Protein AF-0000000078594749 (afdb_homodimer)

pLDDT: mean 93.14, std 8.25, range [56.22, 98.94]

Foldseek 3Di:
DEEEEEEQAAQQDPWSVLLQLLPVVPYAYEYFYEHHHRWLVAQDWDDPDDKDKDWDDDPPHPHTYIHINIALLHRLVCCCVPNRPDDHQEYEYDQDAADCFAPSCRRGSQNNSQQSQLVVQHHYERHYEHPVDVPADSNLRSVVVVVVVVCCVVPNGGRRKYKYKYAYRDDPVQQPEEEEAAGFHFDWPKDWDWDADPVRDIDIDIDTDRDGDCDPRGPVVRSVRRYIYMYIDHDDPDDPVCVVVVVVVPD/DEEEEEEQAAQQDPWSVLLQLLPVVPYAYEYFYEHHHRWLVAQDWDDPDDKDKDWDDDPPHPHTYIHINIALLHRLVCCVVPNSPDDHQEYEYDQDAADCFAPSLRRGSQNNSQQSCLVVFHHYERHYEHPVDVPADSNLRSVVVVVVVVVCVVPNRGTSKYKYKYAYRDDPVQQPEEEEAAGFHFDWPKDWDWDADPVGDIDIDIDTDRDGDCDPRHPVVRSVRRYIYMYIDHDDPDDPVCVVVVVVVPD

Sequence (502 aa):
MKLLLTNDDGINAKGIHTLARRLECDNEIIIAAPSEQRSASSHSITVRSGIEVKEQKIEGLNSRAYSIDGTPADCVRIAVDKLVGGKVDMVISGINEGYNIGIDVVYSGTVSAAIEAAICKIPSMAVSMDTRNQDYDYSIAADYANKVLNIAGQKYLKDDVVLNLNIPNVKREEIKGMKVCRTGFKMYDDFFIEKKDENNNKGFYQEGKLTGYDIEGTDLYYVKRGFVTLTPLHYDLTNYEILNKVKNIFEMKLLLTNDDGINAKGIHTLARRLECDNEIIIAAPSEQRSASSHSITVRSGIEVKEQKIEGLNSRAYSIDGTPADCVRIAVDKLVGGKVDMVISGINEGYNIGIDVVYSGTVSAAIEAAICKIPSMAVSMDTRNQDYDYSIAADYANKVLNIAGQKYLKDDVVLNLNIPNVKREEIKGMKVCRTGFKMYDDFFIEKKDENNNKGFYQEGKLTGYDIEGTDLYYVKRGFVTLTPLHYDLTNYEILNKVKNIFE

Organism: NCBI:txid1408889

Secondary structure (DSSP, 8-state):
-EEEEE-SS-TT-HHHHHHHHHHTTTSEEEEEEESS--TT-TT----SS-B-EEEEPPTT--SEEEEESS-HHHHHHHIIIIIS-S--SEEEEEEEES---TTHHHH-HHHHHHHHHHHTT--EEEEEE--SSS---HHHHHHHHHHHHHHHHHHT--TT-EEEEEE-SS-GGG--EEEE-BPP-EEEEEEEEEEE-TT--EEEEEEEEEEE---TTBHHHHHTTTEEEEEEE----B-HHHHHHHHHHH-/-EEEEE-SS-TT-HHHHHHHHHHTTTSEEEEEEESS--TT-TT----SS-B-EEEEPPTT--SEEEEESS-HHHHHHHIIIIIS-S--SEEEEEEEES---TTHHHH-HHHHHHHHHHHTT--EEEEEE--SSS---HHHHHHHHHHHHHHHHHHT--TT-EEEEEE-SS-GGG--EEEE-BPP--EEEEEEEEEE-TT--EEEEEEEEEE----TTBHHHHHTTTEEEEEEE----B-HHHHHHHHHHH-

Nearest PDB structures (foldseek):
  1ilv-assembly2_B  TM=9.362E-01  e=1.118E-29  Thermotoga maritima
  5kst-assembly1_D  TM=8.859E-01  e=4.751E-27  Xylella fastidiosa 9a5c
  4zg5-assembly1_G  TM=8.769E-01  e=3.962E-27  Brucella abortus S19
  5ksr-assembly1_A  TM=8.730E-01  e=8.676E-26  Xylella fastidiosa 9a5c
  2e6g-assembly2_G  TM=8.222E-01  e=2.723E-23  Thermus thermophilus HB8

Solvent-accessible surface area (backbone atoms only — not comparable to full-atom values): 24907 Å² total; per-residue (Å²): 92,40,34,37,35,27,23,18,63,17,59,82,30,67,34,38,50,49,34,46,57,61,49,45,77,76,30,48,47,38,38,31,12,8,62,49,71,38,70,35,31,6,39,17,48,70,82,88,55,63,31,38,74,40,82,46,87,50,90,93,49,88,50,54,31,30,30,21,62,52,31,27,30,35,23,46,54,48,31,64,70,70,62,66,70,74,84,59,64,30,33,40,12,21,42,34,89,29,65,62,48,22,52,41,43,62,28,22,10,28,44,24,22,11,46,46,32,17,75,69,49,21,18,18,28,18,36,17,28,37,48,87,53,90,84,53,63,62,63,60,50,30,50,51,50,50,52,51,50,56,50,30,71,74,74,60,74,43,48,52,40,25,37,40,34,35,32,47,68,60,56,77,88,60,48,75,46,63,44,62,33,38,62,25,69,46,45,60,58,62,42,69,43,81,43,63,47,99,84,65,46,66,18,38,32,80,42,65,47,90,37,60,73,79,44,83,64,16,33,55,36,39,34,75,67,31,18,28,26,39,26,44,37,53,86,77,43,52,26,72,89,49,39,64,61,48,30,65,71,72,85,90,40,33,37,36,28,22,19,62,17,58,82,29,67,32,39,49,49,34,47,57,63,49,45,77,75,29,48,48,36,38,29,12,9,63,47,69,37,70,36,32,6,39,17,46,70,82,89,56,61,30,38,73,40,82,46,87,51,89,93,49,87,50,54,30,31,32,22,61,51,33,26,29,36,25,46,54,48,30,64,70,71,62,66,71,74,82,62,64,31,33,39,12,20,42,34,89,30,65,61,49,23,52,42,46,63,27,24,8,28,45,24,22,11,47,46,33,16,74,69,51,22,21,18,28,19,36,19,28,38,47,89,53,88,85,52,63,61,66,58,50,30,48,51,51,50,51,51,49,55,52,31,72,74,72,55,74,44,74,38,40,26,37,40,35,36,31,46,67,63,57,78,88,59,48,74,48,65,42,64,33,40,61,25,71,46,45,61,56,62,42,70,43,81,44,64,46,98,84,65,47,67,18,38,33,79,42,65,46,90,37,60,76,78,43,83,64,16,33,54,35,39,35,76,67,29,18,29,27,38,26,44,37,54,84,75,43,51,25,73,89,50,39,65,61,49,30,65,71,72,86

Radius of gyration: 22.32 Å; Cα contacts (8 Å, |Δi|>4): 1312; chains: 2; bounding box: 47×65×56 Å

Structure (mmCIF, N/CA/C/O backbone):
data_AF-0000000078594749-model_v1
#
loop_
_entity.id
_entity.type
_entity.pdbx_description
1 polymer "5'-nucleotidase SurE"
#
loop_
_atom_site.group_PDB
_atom_site.id
_atom_site.type_symbol
_atom_site.label_atom_id
_atom_site.label_alt_id
_atom_site.label_comp_id
_atom_site.label_asym_id
_atom_site.label_entity_id
_atom_site.label_seq_id
_atom_site.pdbx_PDB_ins_code
_atom_site.Cartn_x
_atom_site.Cartn_y
_atom_site.Cartn_z
_atom_site.occupancy
_atom_site.B_iso_or_equiv
_atom_site.auth_seq_id
_atom_site.auth_comp_id
_atom_site.auth_asym_id
_atom_site.auth_atom_id
_atom_site.pdbx_PDB_model_num
ATOM 1 N N . MET A 1 1 ? 10.664 -22.156 -17.219 1 94.5 1 MET A N 1
ATOM 2 C CA . MET A 1 1 ? 10.945 -20.859 -16.641 1 94.5 1 MET A CA 1
ATOM 3 C C . MET A 1 1 ? 11.391 -21 -15.18 1 94.5 1 MET A C 1
ATOM 5 O O . MET A 1 1 ? 11.133 -22.016 -14.547 1 94.5 1 MET A O 1
ATOM 9 N N . LYS A 1 2 ? 12.148 -20.031 -14.742 1 96.5 2 LYS A N 1
ATOM 10 C CA . LYS A 1 2 ? 12.453 -19.938 -13.32 1 96.5 2 LYS A CA 1
ATOM 11 C C . LYS A 1 2 ? 11.492 -18.984 -12.617 1 96.5 2 LYS A C 1
ATOM 13 O O . LYS A 1 2 ? 11.469 -17.781 -12.906 1 96.5 2 LYS A O 1
ATOM 18 N N . LEU A 1 3 ? 10.727 -19.562 -11.672 1 98 3 LEU A N 1
ATOM 19 C CA . LEU A 1 3 ? 9.664 -18.812 -11.016 1 98 3 LEU A CA 1
ATOM 20 C C . LEU A 1 3 ? 9.93 -18.688 -9.516 1 98 3 LEU A C 1
ATOM 22 O O . LEU A 1 3 ? 10.422 -19.641 -8.891 1 98 3 LEU A O 1
ATOM 26 N N . LEU A 1 4 ? 9.633 -17.531 -9.008 1 98.75 4 LEU A N 1
ATOM 27 C CA . LEU A 1 4 ? 9.594 -17.312 -7.566 1 98.75 4 LEU A CA 1
ATOM 28 C C . LEU A 1 4 ? 8.156 -17.25 -7.07 1 98.75 4 LEU A C 1
ATOM 30 O O . LEU A 1 4 ? 7.371 -16.422 -7.527 1 98.75 4 LEU A O 1
ATOM 34 N N . LEU A 1 5 ? 7.812 -18.156 -6.203 1 98.88 5 LEU A N 1
ATOM 35 C CA . LEU A 1 5 ? 6.484 -18.156 -5.598 1 98.88 5 LEU A CA 1
ATOM 36 C C . LEU A 1 5 ? 6.527 -17.562 -4.191 1 98.88 5 LEU A C 1
ATOM 38 O O . LEU A 1 5 ? 7.461 -17.828 -3.432 1 98.88 5 LEU A O 1
ATOM 42 N N . THR A 1 6 ? 5.559 -16.766 -3.883 1 98.88 6 THR A N 1
ATOM 43 C CA . THR A 1 6 ? 5.402 -16.172 -2.559 1 98.88 6 THR A CA 1
ATOM 44 C C . THR A 1 6 ? 3.926 -16.047 -2.193 1 98.88 6 THR A C 1
ATOM 46 O O . THR A 1 6 ? 3.066 -16.656 -2.838 1 98.88 6 THR A O 1
ATOM 49 N N . ASN A 1 7 ? 3.598 -15.539 -1.01 1 98.62 7 ASN A N 1
ATOM 50 C CA . ASN A 1 7 ? 2.238 -15.289 -0.54 1 98.62 7 ASN A CA 1
ATOM 51 C C . ASN A 1 7 ? 2.229 -14.445 0.729 1 98.62 7 ASN A C 1
ATOM 53 O O . ASN A 1 7 ? 3.27 -13.938 1.153 1 98.62 7 ASN A O 1
ATOM 57 N N . ASP A 1 8 ? 0.952 -14.18 1.183 1 98.38 8 ASP A N 1
ATOM 58 C CA . ASP A 1 8 ? 0.894 -13.547 2.496 1 98.38 8 ASP A CA 1
ATOM 59 C C . ASP A 1 8 ? 0.252 -14.469 3.527 1 98.38 8 ASP A C 1
ATOM 61 O O . ASP A 1 8 ? 0.199 -14.141 4.715 1 98.38 8 ASP A O 1
ATOM 65 N N . ASP A 1 9 ? -0.136 -15.688 3.117 1 97.69 9 ASP A N 1
ATOM 66 C CA . ASP A 1 9 ? -0.795 -16.625 4.02 1 97.69 9 ASP A CA 1
ATOM 67 C C . ASP A 1 9 ? 0.227 -17.438 4.809 1 97.69 9 ASP A C 1
ATOM 69 O O . ASP A 1 9 ? -0.119 -18.094 5.793 1 97.69 9 ASP A O 1
ATOM 73 N N . GLY A 1 10 ? 1.427 -17.406 4.355 1 98.12 10 GLY A N 1
ATOM 74 C CA . GLY A 1 10 ? 2.48 -18.125 5.051 1 98.12 10 GLY A CA 1
ATOM 75 C C . GLY A 1 10 ? 3.004 -19.312 4.273 1 98.12 10 GLY A C 1
ATOM 76 O O . GLY A 1 10 ? 2.326 -19.828 3.375 1 98.12 10 GLY A O 1
ATOM 77 N N . ILE A 1 11 ? 4.168 -19.828 4.633 1 98.25 11 ILE A N 1
ATOM 78 C CA . ILE A 1 11 ? 4.922 -20.844 3.902 1 98.25 11 ILE A CA 1
ATOM 79 C C . ILE A 1 11 ? 4.164 -22.172 3.928 1 98.25 11 ILE A C 1
ATOM 81 O O . ILE A 1 11 ? 4.316 -22.984 3.021 1 98.25 11 ILE A O 1
ATOM 85 N N . ASN A 1 12 ? 3.305 -22.359 4.891 1 97.44 12 ASN A N 1
ATOM 86 C CA . ASN A 1 12 ? 2.627 -23.656 5.043 1 97.44 12 ASN A CA 1
ATOM 87 C C . ASN A 1 12 ? 1.203 -23.594 4.492 1 97.44 12 ASN A C 1
ATOM 89 O O . ASN A 1 12 ? 0.428 -24.547 4.68 1 97.44 12 ASN A O 1
ATOM 93 N N . ALA A 1 13 ? 0.889 -22.562 3.879 1 97.56 13 ALA A N 1
ATOM 94 C CA . ALA A 1 13 ? -0.478 -22.391 3.393 1 97.56 13 ALA A CA 1
ATOM 95 C C . ALA A 1 13 ? -0.777 -23.375 2.258 1 97.56 13 ALA A C 1
ATOM 97 O O . ALA A 1 13 ? 0.083 -23.625 1.412 1 97.56 13 ALA A O 1
ATOM 98 N N . LYS A 1 14 ? -2.012 -23.859 2.191 1 96.81 14 LYS A N 1
ATOM 99 C CA . LYS A 1 14 ? -2.449 -24.797 1.168 1 96.81 14 LYS A CA 1
ATOM 100 C C . LYS A 1 14 ? -2.393 -24.172 -0.221 1 96.81 14 LYS A C 1
ATOM 102 O O . LYS A 1 14 ? -2.061 -24.844 -1.2 1 96.81 14 LYS A O 1
ATOM 107 N N . GLY A 1 15 ? -2.689 -22.938 -0.312 1 98 15 GLY A N 1
ATOM 108 C CA . GLY A 1 15 ? -2.734 -22.25 -1.591 1 98 15 GLY A CA 1
ATOM 109 C C . GLY A 1 15 ? -1.402 -22.25 -2.316 1 98 15 GLY A C 1
ATOM 110 O O . GLY A 1 15 ? -1.327 -22.641 -3.484 1 98 15 GLY A O 1
ATOM 111 N N . ILE A 1 16 ? -0.353 -21.875 -1.592 1 98.62 16 ILE A N 1
ATOM 112 C CA . ILE A 1 16 ? 0.952 -21.766 -2.236 1 98.62 16 ILE A CA 1
ATOM 113 C C . ILE A 1 16 ? 1.481 -23.172 -2.553 1 98.62 16 ILE A C 1
ATOM 115 O O . ILE A 1 16 ? 2.158 -23.375 -3.564 1 98.62 16 ILE A O 1
ATOM 119 N N . HIS A 1 17 ? 1.144 -24.141 -1.789 1 98.44 17 HIS A N 1
ATOM 120 C CA . HIS A 1 17 ? 1.542 -25.516 -2.076 1 98.44 17 HIS A CA 1
ATOM 121 C C . HIS A 1 17 ? 0.875 -26.031 -3.348 1 98.44 17 HIS A C 1
ATOM 123 O O . HIS A 1 17 ? 1.527 -26.656 -4.184 1 98.44 17 HIS A O 1
ATOM 129 N N . THR A 1 18 ? -0.414 -25.781 -3.426 1 98.25 18 THR A N 1
ATOM 130 C CA . THR A 1 18 ? -1.152 -26.203 -4.609 1 98.25 18 THR A CA 1
ATOM 131 C C . THR A 1 18 ? -0.589 -25.547 -5.863 1 98.25 18 THR A C 1
ATOM 133 O O . THR A 1 18 ? -0.412 -26.203 -6.891 1 98.25 18 THR A O 1
ATOM 136 N N . LEU A 1 19 ? -0.316 -24.281 -5.766 1 98.69 19 LEU A N 1
ATOM 137 C CA . LEU A 1 19 ? 0.265 -23.531 -6.875 1 98.69 19 LEU A CA 1
ATOM 138 C C . LEU A 1 19 ? 1.616 -24.109 -7.273 1 98.69 19 LEU A C 1
ATOM 140 O O . LEU A 1 19 ? 1.874 -24.344 -8.461 1 98.69 19 LEU A O 1
ATOM 144 N N . ALA A 1 20 ? 2.467 -24.344 -6.32 1 98.69 20 ALA A N 1
ATOM 145 C CA . ALA A 1 20 ? 3.801 -24.891 -6.555 1 98.69 20 ALA A CA 1
ATOM 146 C C . ALA A 1 20 ? 3.727 -26.25 -7.23 1 98.69 20 ALA A C 1
ATOM 148 O O . ALA A 1 20 ? 4.449 -26.516 -8.195 1 98.69 20 ALA A O 1
ATOM 149 N N . ARG A 1 21 ? 2.877 -27.109 -6.75 1 98.06 21 ARG A N 1
ATOM 150 C CA . ARG A 1 21 ? 2.73 -28.453 -7.309 1 98.06 21 ARG A CA 1
ATOM 151 C C . ARG A 1 21 ? 2.326 -28.391 -8.781 1 98.06 21 ARG A C 1
ATOM 153 O O . ARG A 1 21 ? 2.834 -29.156 -9.602 1 98.06 21 ARG A O 1
ATOM 160 N N . ARG A 1 22 ? 1.438 -27.531 -9.047 1 98.12 22 ARG A N 1
ATOM 161 C CA . ARG A 1 22 ? 0.958 -27.406 -10.414 1 98.12 22 ARG A CA 1
ATOM 162 C C . ARG A 1 22 ? 2.053 -26.875 -11.328 1 98.12 22 ARG A C 1
ATOM 164 O O . ARG A 1 22 ? 2.211 -27.344 -12.461 1 98.12 22 ARG A O 1
ATOM 171 N N . LEU A 1 23 ? 2.797 -25.875 -10.867 1 98.19 23 LEU A N 1
ATOM 172 C CA . LEU A 1 23 ? 3.701 -25.125 -11.742 1 98.19 23 LEU A CA 1
ATOM 173 C C . LEU A 1 23 ? 5.055 -25.828 -11.836 1 98.19 23 LEU A C 1
ATOM 175 O O . LEU A 1 23 ? 5.809 -25.609 -12.789 1 98.19 23 LEU A O 1
ATOM 179 N N . GLU A 1 24 ? 5.402 -26.609 -10.859 1 97.44 24 GLU A N 1
ATOM 180 C CA . GLU A 1 24 ? 6.723 -27.234 -10.859 1 97.44 24 GLU A CA 1
ATOM 181 C C . GLU A 1 24 ? 6.816 -28.328 -11.914 1 97.44 24 GLU A C 1
ATOM 183 O O . GLU A 1 24 ? 7.906 -28.812 -12.227 1 97.44 24 GLU A O 1
ATOM 188 N N . CYS A 1 25 ? 5.711 -28.703 -12.531 1 95.12 25 CYS A N 1
ATOM 189 C CA . CYS A 1 25 ? 5.691 -29.703 -13.594 1 95.12 25 CYS A CA 1
ATOM 190 C C . CYS A 1 25 ? 6.477 -29.219 -14.805 1 95.12 25 CYS A C 1
ATOM 192 O O . CYS A 1 25 ? 7.113 -30.031 -15.492 1 95.12 25 CYS A O 1
ATOM 194 N N . ASP A 1 26 ? 6.48 -27.922 -15.039 1 95.94 26 ASP A N 1
ATOM 195 C CA . ASP A 1 26 ? 7.051 -27.422 -16.281 1 95.94 26 ASP A CA 1
ATOM 196 C C . ASP A 1 26 ? 8.047 -26.281 -16.016 1 95.94 26 ASP A C 1
ATOM 198 O O . ASP A 1 26 ? 8.539 -25.656 -16.938 1 95.94 26 ASP A O 1
ATOM 202 N N . ASN A 1 27 ? 8.266 -26.016 -14.734 1 97.12 27 ASN A N 1
ATOM 203 C CA . ASN A 1 27 ? 9.094 -24.859 -14.383 1 97.12 27 ASN A CA 1
ATOM 204 C C . ASN A 1 27 ? 10.016 -25.156 -13.203 1 97.12 27 ASN A C 1
ATOM 206 O O . ASN A 1 27 ? 9.766 -26.094 -12.445 1 97.12 27 ASN A O 1
ATOM 210 N N . GLU A 1 28 ? 11.07 -24.391 -13.102 1 96.81 28 GLU A N 1
ATOM 211 C CA . GLU A 1 28 ? 11.859 -24.359 -11.867 1 96.81 28 GLU A CA 1
ATOM 212 C C . GLU A 1 28 ? 11.234 -23.406 -10.852 1 96.81 28 GLU A C 1
ATOM 214 O O . GLU A 1 28 ? 11.031 -22.219 -11.133 1 96.81 28 GLU A O 1
ATOM 219 N N . ILE A 1 29 ? 10.992 -23.969 -9.68 1 97.69 29 ILE A N 1
ATOM 220 C CA . ILE A 1 29 ? 10.266 -23.188 -8.695 1 97.69 29 ILE A CA 1
ATOM 221 C C . ILE A 1 29 ? 11.141 -22.969 -7.465 1 97.69 29 ILE A C 1
ATOM 223 O O . ILE A 1 29 ? 11.781 -23.906 -6.973 1 97.69 29 ILE A O 1
ATOM 227 N N . ILE A 1 30 ? 11.195 -21.75 -7.023 1 98.31 30 ILE A N 1
ATOM 228 C CA . ILE A 1 30 ? 11.68 -21.391 -5.691 1 98.31 30 ILE A CA 1
ATOM 229 C C . ILE A 1 30 ? 10.555 -20.734 -4.891 1 98.31 30 ILE A C 1
ATOM 231 O O . ILE A 1 30 ? 9.852 -19.859 -5.398 1 98.31 30 ILE A O 1
ATOM 235 N N . ILE A 1 31 ? 10.367 -21.234 -3.68 1 98.75 31 ILE A N 1
ATOM 236 C CA . ILE A 1 31 ? 9.328 -20.688 -2.812 1 98.75 31 ILE A CA 1
ATOM 237 C C . ILE A 1 31 ? 9.969 -19.859 -1.698 1 98.75 31 ILE A C 1
ATOM 239 O O . ILE A 1 31 ? 10.914 -20.312 -1.05 1 98.75 31 ILE A O 1
ATOM 243 N N . ALA A 1 32 ? 9.586 -18.641 -1.513 1 98.75 32 ALA A N 1
ATOM 244 C CA . ALA A 1 32 ? 9.953 -17.766 -0.402 1 98.75 32 ALA A CA 1
ATOM 245 C C . ALA A 1 32 ? 8.727 -17.062 0.169 1 98.75 32 ALA A C 1
ATOM 247 O O . ALA A 1 32 ? 8.148 -16.188 -0.476 1 98.75 32 ALA A O 1
ATOM 248 N N . ALA A 1 33 ? 8.32 -17.438 1.346 1 98.75 33 ALA A N 1
ATOM 249 C CA . ALA A 1 33 ? 7.09 -16.906 1.923 1 98.75 33 ALA A CA 1
ATOM 250 C C . ALA A 1 33 ? 7.246 -16.656 3.42 1 98.75 33 ALA A C 1
ATOM 252 O O . ALA A 1 33 ? 8.164 -17.188 4.051 1 98.75 33 ALA A O 1
ATOM 253 N N . PRO A 1 34 ? 6.367 -15.812 3.939 1 98.62 34 PRO A N 1
ATOM 254 C CA . PRO A 1 34 ? 6.441 -15.547 5.379 1 98.62 34 PRO A CA 1
ATOM 255 C C . PRO A 1 34 ? 6.309 -16.812 6.219 1 98.62 34 PRO A C 1
ATOM 257 O O . PRO A 1 34 ? 5.586 -17.734 5.836 1 98.62 34 PRO A O 1
ATOM 260 N N . SER A 1 35 ? 6.906 -16.75 7.367 1 97.62 35 SER A N 1
ATOM 261 C CA . SER A 1 35 ? 6.848 -17.891 8.281 1 97.62 35 SER A CA 1
ATOM 262 C C . SER A 1 35 ? 5.461 -18.031 8.898 1 97.62 35 SER A C 1
ATOM 264 O O . SER A 1 35 ? 5.082 -19.125 9.344 1 97.62 35 SER A O 1
ATOM 266 N N . GLU A 1 36 ? 4.758 -16.938 8.883 1 95.44 36 GLU A N 1
ATOM 267 C CA . GLU A 1 36 ? 3.42 -16.938 9.461 1 95.44 36 GLU A CA 1
ATOM 268 C C . GLU A 1 36 ? 2.447 -16.141 8.594 1 95.44 36 GLU A C 1
ATOM 270 O O . GLU A 1 36 ? 2.855 -15.484 7.633 1 95.44 36 GLU A O 1
ATOM 275 N N . GLN A 1 37 ? 1.176 -16.219 8.945 1 93.75 37 GLN A N 1
ATOM 276 C CA . GLN A 1 37 ? 0.13 -15.469 8.25 1 93.75 37 GLN A CA 1
ATOM 277 C C . GLN A 1 37 ? 0.357 -13.969 8.367 1 93.75 37 GLN A C 1
ATOM 279 O O . GLN A 1 37 ? 0.64 -13.461 9.453 1 93.75 37 GLN A O 1
ATOM 284 N N . ARG A 1 38 ? 0.334 -13.273 7.258 1 93.81 38 ARG A N 1
ATOM 285 C CA . ARG A 1 38 ? 0.56 -11.828 7.195 1 93.81 38 ARG A CA 1
ATOM 286 C C . ARG A 1 38 ? -0.535 -11.141 6.387 1 93.81 38 ARG A C 1
ATOM 288 O O . ARG A 1 38 ? -0.261 -10.203 5.637 1 93.81 38 ARG A O 1
ATOM 295 N N . SER A 1 39 ? -1.689 -11.656 6.496 1 89.81 39 SER A N 1
ATOM 296 C CA . SER A 1 39 ? -2.795 -11.031 5.777 1 89.81 39 SER A CA 1
ATOM 297 C C . SER A 1 39 ? -2.928 -9.555 6.141 1 89.81 39 SER A C 1
ATOM 299 O O . SER A 1 39 ? -2.609 -9.156 7.266 1 89.81 39 SER A O 1
ATOM 301 N N . ALA A 1 40 ? -3.367 -8.688 5.168 1 89.56 40 ALA A N 1
ATOM 302 C CA . ALA A 1 40 ? -3.643 -7.262 5.344 1 89.56 40 ALA A CA 1
ATOM 303 C C . ALA A 1 40 ? -2.367 -6.492 5.672 1 89.56 40 ALA A C 1
ATOM 305 O O . ALA A 1 40 ? -2.414 -5.445 6.324 1 89.56 40 ALA A O 1
ATOM 306 N N . SER A 1 41 ? -1.203 -7.039 5.188 1 93.62 41 SER A N 1
ATOM 307 C CA . SER A 1 41 ? 0.086 -6.406 5.453 1 93.62 41 SER A CA 1
ATOM 308 C C . SER A 1 41 ? 0.411 -5.348 4.402 1 93.62 41 SER A C 1
ATOM 310 O O . SER A 1 41 ? 1.334 -4.551 4.582 1 93.62 41 SER A O 1
ATOM 312 N N . SER A 1 42 ? -0.333 -5.383 3.367 1 96.88 42 SER A N 1
ATOM 313 C CA . SER A 1 42 ? -0.076 -4.465 2.26 1 96.88 42 SER A CA 1
ATOM 314 C C . SER A 1 42 ? 1.395 -4.484 1.857 1 96.88 42 SER A C 1
ATOM 316 O O . SER A 1 42 ? 1.967 -5.551 1.625 1 96.88 42 SER A O 1
ATOM 318 N N . HIS A 1 43 ? 1.98 -3.291 1.599 1 97.44 43 HIS A N 1
ATOM 319 C CA . HIS A 1 43 ? 3.359 -3.184 1.133 1 97.44 43 HIS A CA 1
ATOM 320 C C . HIS A 1 43 ? 4.309 -2.885 2.287 1 97.44 43 HIS A C 1
ATOM 322 O O . HIS A 1 43 ? 5.352 -2.254 2.094 1 97.44 43 HIS A O 1
ATOM 328 N N . SER A 1 44 ? 3.953 -3.281 3.471 1 96.06 44 SER A N 1
ATOM 329 C CA . SER A 1 44 ? 4.828 -3.057 4.621 1 96.06 44 SER A CA 1
ATOM 330 C C . SER A 1 44 ? 6.137 -3.822 4.477 1 96.06 44 SER A C 1
ATOM 332 O O . SER A 1 44 ? 6.172 -4.898 3.873 1 96.06 44 SER A O 1
ATOM 334 N N . ILE A 1 45 ? 7.227 -3.246 5.008 1 94.12 45 ILE A N 1
ATOM 335 C CA . ILE A 1 45 ? 8.539 -3.887 4.949 1 94.12 45 ILE A CA 1
ATOM 336 C C . ILE A 1 45 ? 9.227 -3.779 6.309 1 94.12 45 ILE A C 1
ATOM 338 O O . ILE A 1 45 ? 8.875 -2.924 7.125 1 94.12 45 ILE A O 1
ATOM 342 N N . THR A 1 46 ? 10.18 -4.66 6.473 1 90.5 46 THR A N 1
ATOM 343 C CA . THR A 1 46 ? 10.977 -4.66 7.691 1 90.5 46 THR A CA 1
ATOM 344 C C . THR A 1 46 ? 12.227 -3.801 7.52 1 90.5 46 THR A C 1
ATOM 346 O O . THR A 1 46 ? 13.008 -4.012 6.586 1 90.5 46 THR A O 1
ATOM 349 N N . VAL A 1 47 ? 12.438 -2.842 8.375 1 84.38 47 VAL A N 1
ATOM 350 C CA . VAL A 1 47 ? 13.57 -1.935 8.195 1 84.38 47 VAL A CA 1
ATOM 351 C C . VAL A 1 47 ? 14.422 -1.91 9.461 1 84.38 47 VAL A C 1
ATOM 353 O O . VAL A 1 47 ? 15.617 -1.617 9.406 1 84.38 47 VAL A O 1
ATOM 356 N N . ARG A 1 48 ? 13.891 -2.271 10.648 1 81.62 48 ARG A N 1
ATOM 357 C CA . ARG A 1 48 ? 14.602 -2.008 11.898 1 81.62 48 ARG A CA 1
ATOM 358 C C . ARG A 1 48 ? 15.172 -3.293 12.492 1 81.62 48 ARG A C 1
ATOM 360 O O . ARG A 1 48 ? 15.953 -3.254 13.438 1 81.62 48 ARG A O 1
ATOM 367 N N . SER A 1 49 ? 14.82 -4.363 11.984 1 85.88 49 SER A N 1
ATOM 368 C CA . SER A 1 49 ? 15.273 -5.633 12.547 1 85.88 49 SER A CA 1
ATOM 369 C C . SER A 1 49 ? 15.773 -6.574 11.453 1 85.88 49 SER A C 1
ATOM 371 O O . SER A 1 49 ? 15.477 -6.375 10.273 1 85.88 49 SER A O 1
ATOM 373 N N . GLY A 1 50 ? 16.594 -7.508 11.938 1 91.44 50 GLY A N 1
ATOM 374 C CA . GLY A 1 50 ? 17.016 -8.547 11.016 1 91.44 50 GLY A CA 1
ATOM 375 C C . GLY A 1 50 ? 15.914 -9.523 10.664 1 91.44 50 GLY A C 1
ATOM 376 O O . GLY A 1 50 ? 15.086 -9.852 11.516 1 91.44 50 GLY A O 1
ATOM 377 N N . ILE A 1 51 ? 16.016 -9.977 9.406 1 95.56 51 ILE A N 1
ATOM 378 C CA . ILE A 1 51 ? 15.023 -10.938 8.938 1 95.56 51 ILE A CA 1
ATOM 379 C C . ILE A 1 51 ? 15.641 -12.328 8.859 1 95.56 51 ILE A C 1
ATOM 381 O O . ILE A 1 51 ? 16.625 -12.539 8.148 1 95.56 51 ILE A O 1
ATOM 385 N N . GLU A 1 52 ? 15.078 -13.195 9.586 1 96 52 GLU A N 1
ATOM 386 C CA . GLU A 1 52 ? 15.57 -14.57 9.578 1 96 52 GLU A CA 1
ATOM 387 C C . GLU A 1 52 ? 15.008 -15.344 8.391 1 96 52 GLU A C 1
ATOM 389 O O . GLU A 1 52 ? 13.828 -15.227 8.062 1 96 52 GLU A O 1
ATOM 394 N N . VAL A 1 53 ? 15.852 -16.094 7.738 1 96.75 53 VAL A N 1
ATOM 395 C CA . VAL A 1 53 ? 15.492 -16.984 6.629 1 96.75 53 VAL A CA 1
ATOM 396 C C . VAL A 1 53 ? 15.852 -18.422 6.973 1 96.75 53 VAL A C 1
ATOM 398 O O . VAL A 1 53 ? 16.969 -18.688 7.422 1 96.75 53 VAL A O 1
ATOM 401 N N . LYS A 1 54 ? 14.898 -19.297 6.746 1 96.81 54 LYS A N 1
ATOM 402 C CA . LYS A 1 54 ? 15.141 -20.719 7 1 96.81 54 LYS A CA 1
ATOM 403 C C . LYS A 1 54 ? 14.734 -21.562 5.797 1 96.81 54 LYS A C 1
ATOM 405 O O . LYS A 1 54 ? 13.625 -21.438 5.277 1 96.81 54 LYS A O 1
ATOM 410 N N . GLU A 1 55 ? 15.625 -22.422 5.418 1 96.44 55 GLU A N 1
ATOM 411 C CA . GLU A 1 55 ? 15.258 -23.391 4.398 1 96.44 55 GLU A CA 1
ATOM 412 C C . GLU A 1 55 ? 14.344 -24.484 4.973 1 96.44 55 GLU A C 1
ATOM 414 O O . GLU A 1 55 ? 14.562 -24.953 6.094 1 96.44 55 GLU A O 1
ATOM 419 N N . GLN A 1 56 ? 13.328 -24.75 4.152 1 95.31 56 GLN A N 1
ATOM 420 C CA . GLN A 1 56 ? 12.352 -25.734 4.594 1 95.31 56 GLN A CA 1
ATOM 421 C C . GLN A 1 56 ? 12.125 -26.797 3.52 1 95.31 56 GLN A C 1
ATOM 423 O O . GLN A 1 56 ? 12.281 -26.531 2.328 1 95.31 56 GLN A O 1
ATOM 428 N N . LYS A 1 57 ? 11.789 -28 4.012 1 94.38 57 LYS A N 1
ATOM 429 C CA . LYS A 1 57 ? 11.297 -29.047 3.117 1 94.38 57 LYS A CA 1
ATOM 430 C C . LYS A 1 57 ? 9.781 -29.172 3.201 1 94.38 57 LYS A C 1
ATOM 432 O O . LYS A 1 57 ? 9.227 -29.359 4.285 1 94.38 57 LYS A O 1
ATOM 437 N N . ILE A 1 58 ? 9.195 -28.984 2.088 1 95.44 58 ILE A N 1
ATOM 438 C CA . ILE A 1 58 ? 7.742 -29.125 2.035 1 95.44 58 ILE A CA 1
ATOM 439 C C . ILE A 1 58 ? 7.379 -30.484 1.434 1 95.44 58 ILE A C 1
ATOM 441 O O . ILE A 1 58 ? 7.781 -30.797 0.311 1 95.44 58 ILE A O 1
ATOM 445 N N . GLU A 1 59 ? 6.629 -31.188 2.172 1 94.12 59 GLU A N 1
ATOM 446 C CA . GLU A 1 59 ? 6.246 -32.531 1.719 1 94.12 59 GLU A CA 1
ATOM 447 C C . GLU A 1 59 ? 5.496 -32.469 0.391 1 94.12 59 GLU A C 1
ATOM 449 O O . GLU A 1 59 ? 4.582 -31.656 0.225 1 94.12 59 GLU A O 1
ATOM 454 N N . GLY A 1 60 ? 5.93 -33.281 -0.502 1 93.75 60 GLY A N 1
ATOM 455 C CA . GLY A 1 60 ? 5.246 -33.375 -1.781 1 93.75 60 GLY A CA 1
ATOM 456 C C . GLY A 1 60 ? 5.75 -32.375 -2.812 1 93.75 60 GLY A C 1
ATOM 457 O O . GLY A 1 60 ? 5.262 -32.344 -3.941 1 93.75 60 GLY A O 1
ATOM 458 N N . LEU A 1 61 ? 6.648 -31.594 -2.369 1 95.31 61 LEU A N 1
ATOM 459 C CA . LEU A 1 61 ? 7.211 -30.609 -3.297 1 95.31 61 LEU A CA 1
ATOM 460 C C . LEU A 1 61 ? 8.711 -30.828 -3.475 1 95.31 61 LEU A C 1
ATOM 462 O O . LEU A 1 61 ? 9.414 -31.141 -2.51 1 95.31 61 LEU A O 1
ATOM 466 N N . ASN A 1 62 ? 9.219 -30.688 -4.633 1 92.38 62 ASN A N 1
ATOM 467 C CA . ASN A 1 62 ? 10.641 -30.797 -4.953 1 92.38 62 ASN A CA 1
ATOM 468 C C . ASN A 1 62 ? 11.336 -29.438 -4.926 1 92.38 62 ASN A C 1
ATOM 470 O O . ASN A 1 62 ? 12.562 -29.375 -4.836 1 92.38 62 ASN A O 1
ATOM 474 N N . SER A 1 63 ? 10.586 -28.453 -4.977 1 93.38 63 SER A N 1
ATOM 475 C CA . SER A 1 63 ? 11.102 -27.094 -5.082 1 93.38 63 SER A CA 1
ATOM 476 C C . SER A 1 63 ? 11.766 -26.656 -3.785 1 93.38 63 SER A C 1
ATOM 478 O O . SER A 1 63 ? 11.367 -27.078 -2.697 1 93.38 63 SER A O 1
ATOM 480 N N . ARG A 1 64 ? 12.812 -25.844 -3.918 1 95.81 64 ARG A N 1
ATOM 481 C CA . ARG A 1 64 ? 13.398 -25.219 -2.74 1 95.81 64 ARG A CA 1
ATOM 482 C C . ARG A 1 64 ? 12.414 -24.25 -2.098 1 95.81 64 ARG A C 1
ATOM 484 O O . ARG A 1 64 ? 11.695 -23.531 -2.795 1 95.81 64 ARG A O 1
ATOM 491 N N . ALA A 1 65 ? 12.367 -24.344 -0.81 1 98.25 65 ALA A N 1
ATOM 492 C CA . ALA A 1 65 ? 11.414 -23.5 -0.087 1 98.25 65 ALA A CA 1
ATOM 493 C C . ALA A 1 65 ? 12.086 -22.812 1.102 1 98.25 65 ALA A C 1
ATOM 495 O O . ALA A 1 65 ? 12.906 -23.422 1.795 1 98.25 65 ALA A O 1
ATOM 496 N N . TYR A 1 66 ? 11.758 -21.547 1.295 1 98.38 66 TYR A N 1
ATOM 497 C CA . TYR A 1 66 ? 12.32 -20.75 2.375 1 98.38 66 TYR A CA 1
ATOM 498 C C . TYR A 1 66 ? 11.219 -20.078 3.184 1 98.38 66 TYR A C 1
ATOM 500 O O . TYR A 1 66 ? 10.328 -19.422 2.621 1 98.38 66 TYR A O 1
ATOM 508 N N . SER A 1 67 ? 11.266 -20.281 4.488 1 98.31 67 SER A N 1
ATOM 509 C CA . SER A 1 67 ? 10.453 -19.516 5.43 1 98.31 67 SER A CA 1
ATOM 510 C C . SER A 1 67 ? 11.172 -18.25 5.879 1 98.31 67 SER A C 1
ATOM 512 O O . SER A 1 67 ? 12.328 -18.297 6.301 1 98.31 67 SER A O 1
ATOM 514 N N . ILE A 1 68 ? 10.531 -17.172 5.766 1 97.94 68 ILE A N 1
ATOM 515 C CA . ILE A 1 68 ? 11.148 -15.875 6.043 1 97.94 68 ILE A CA 1
ATOM 516 C C . ILE A 1 68 ? 10.359 -15.148 7.129 1 97.94 68 ILE A C 1
ATOM 518 O O . ILE A 1 68 ? 9.133 -15.023 7.035 1 97.94 68 ILE A O 1
ATOM 522 N N . ASP A 1 69 ? 11.023 -14.695 8.172 1 96.75 69 ASP A N 1
ATOM 523 C CA . ASP A 1 69 ? 10.383 -13.938 9.242 1 96.75 69 ASP A CA 1
ATOM 524 C C . ASP A 1 69 ? 10.281 -12.461 8.883 1 96.75 69 ASP A C 1
ATOM 526 O O . ASP A 1 69 ? 10.883 -11.609 9.539 1 96.75 69 ASP A O 1
ATOM 530 N N . GLY A 1 70 ? 9.547 -12.133 7.824 1 96.5 70 GLY A N 1
ATOM 531 C CA . GLY A 1 70 ? 9.289 -10.805 7.285 1 96.5 70 GLY A CA 1
ATOM 532 C C . GLY A 1 70 ? 7.941 -10.703 6.586 1 96.5 70 GLY A C 1
ATOM 533 O O . GLY A 1 70 ? 7.086 -11.57 6.742 1 96.5 70 GLY A O 1
ATOM 534 N N . THR A 1 71 ? 7.715 -9.602 5.941 1 97.56 71 THR A N 1
ATOM 535 C CA . THR A 1 71 ? 6.48 -9.359 5.203 1 97.56 71 THR A CA 1
ATOM 536 C C . THR A 1 71 ? 6.547 -9.992 3.816 1 97.56 71 THR A C 1
ATOM 538 O O . THR A 1 71 ? 7.617 -10.398 3.365 1 97.56 71 THR A O 1
ATOM 541 N N . PRO A 1 72 ? 5.395 -10.086 3.158 1 98.5 72 PRO A N 1
ATOM 542 C CA . PRO A 1 72 ? 5.426 -10.617 1.793 1 98.5 72 PRO A CA 1
ATOM 543 C C . PRO A 1 72 ? 6.375 -9.844 0.881 1 98.5 72 PRO A C 1
ATOM 545 O O . PRO A 1 72 ? 7.086 -10.438 0.07 1 98.5 72 PRO A O 1
ATOM 548 N N . ALA A 1 73 ? 6.41 -8.539 1.026 1 97.31 73 ALA A N 1
ATOM 549 C CA . ALA A 1 73 ? 7.34 -7.727 0.247 1 97.31 73 ALA A CA 1
ATOM 550 C C . ALA A 1 73 ? 8.789 -8.062 0.596 1 97.31 73 ALA A C 1
ATOM 552 O O . ALA A 1 73 ? 9.641 -8.164 -0.291 1 97.31 73 ALA A O 1
ATOM 553 N N . ASP A 1 74 ? 9.078 -8.266 1.863 1 96.88 74 ASP A N 1
ATOM 554 C CA . ASP A 1 74 ? 10.406 -8.695 2.291 1 96.88 74 ASP A CA 1
ATOM 555 C C . ASP A 1 74 ? 10.812 -10 1.614 1 96.88 74 ASP A C 1
ATOM 557 O O . ASP A 1 74 ? 11.953 -10.148 1.18 1 96.88 74 ASP A O 1
ATOM 561 N N . CYS A 1 75 ? 9.867 -10.891 1.597 1 98.19 75 CYS A N 1
ATOM 562 C CA . CYS A 1 75 ? 10.141 -12.203 1.034 1 98.19 75 CYS A CA 1
ATOM 563 C C . CYS A 1 75 ? 10.609 -12.094 -0.413 1 98.19 75 CYS A C 1
ATOM 565 O O . CYS A 1 75 ? 11.578 -12.742 -0.809 1 98.19 75 CYS A O 1
ATOM 567 N N . VAL A 1 76 ? 9.922 -11.273 -1.157 1 97.88 76 VAL A N 1
ATOM 568 C CA . VAL A 1 76 ? 10.281 -11.086 -2.561 1 97.88 76 VAL A CA 1
ATOM 569 C C . VAL A 1 76 ? 11.688 -10.5 -2.664 1 97.88 76 VAL A C 1
ATOM 571 O O . VAL A 1 76 ? 12.539 -11.031 -3.381 1 97.88 76 VAL A O 1
ATOM 574 N N . ARG A 1 77 ? 11.953 -9.484 -1.949 1 94.88 77 ARG A N 1
ATOM 575 C CA . ARG A 1 77 ? 13.219 -8.766 -2.062 1 94.88 77 ARG A CA 1
ATOM 576 C C . ARG A 1 77 ? 14.391 -9.641 -1.633 1 94.88 77 ARG A C 1
ATOM 578 O O . ARG A 1 77 ? 15.422 -9.688 -2.311 1 94.88 77 ARG A O 1
ATOM 585 N N . ILE A 1 78 ? 14.211 -10.273 -0.534 1 95.5 78 ILE A N 1
ATOM 586 C CA . ILE A 1 78 ? 15.273 -11.125 -0.028 1 95.5 78 ILE A CA 1
ATOM 587 C C . ILE A 1 78 ? 15.531 -12.273 -1.007 1 95.5 78 ILE A C 1
ATOM 589 O O . ILE A 1 78 ? 16.688 -12.602 -1.299 1 95.5 78 ILE A O 1
ATOM 593 N N . ALA A 1 79 ? 14.469 -12.875 -1.483 1 97.19 79 ALA A N 1
ATOM 594 C CA . ALA A 1 79 ? 14.609 -14.016 -2.385 1 97.19 79 ALA A CA 1
ATOM 595 C C . ALA A 1 79 ? 15.312 -13.617 -3.674 1 97.19 79 ALA A C 1
ATOM 597 O O . ALA A 1 79 ? 16.25 -14.289 -4.113 1 97.19 79 ALA A O 1
ATOM 598 N N . VAL A 1 80 ? 14.898 -12.508 -4.223 1 95.12 80 VAL A N 1
ATOM 599 C CA . VAL A 1 80 ? 15.477 -12.031 -5.473 1 95.12 80 VAL A CA 1
ATOM 600 C C . VAL A 1 80 ? 16.953 -11.68 -5.258 1 95.12 80 VAL A C 1
ATOM 602 O O . VAL A 1 80 ? 17.781 -11.938 -6.121 1 95.12 80 VAL A O 1
ATOM 605 N N . ASP A 1 81 ? 17.266 -11.195 -4.152 1 93.31 81 ASP A N 1
ATOM 606 C CA . ASP A 1 81 ? 18.594 -10.688 -3.879 1 93.31 81 ASP A CA 1
ATOM 607 C C . ASP A 1 81 ? 19.531 -11.812 -3.434 1 93.31 81 ASP A C 1
ATOM 609 O O . ASP A 1 81 ? 20.703 -11.844 -3.809 1 93.31 81 ASP A O 1
ATOM 613 N N . LYS A 1 82 ? 18.969 -12.781 -2.67 1 93.94 82 LYS A N 1
ATOM 614 C CA . LYS A 1 82 ? 19.906 -13.633 -1.945 1 93.94 82 LYS A CA 1
ATOM 615 C C . LYS A 1 82 ? 19.625 -15.109 -2.219 1 93.94 82 LYS A C 1
ATOM 617 O O . LYS A 1 82 ? 20.5 -15.961 -2.049 1 93.94 82 LYS A O 1
ATOM 622 N N . LEU A 1 83 ? 18.453 -15.453 -2.598 1 94.56 83 LEU A N 1
ATOM 623 C CA . LEU A 1 83 ? 18.078 -16.859 -2.502 1 94.56 83 LEU A CA 1
ATOM 624 C C . LEU A 1 83 ? 18 -17.5 -3.885 1 94.56 83 LEU A C 1
ATOM 626 O O . LEU A 1 83 ? 18.375 -18.656 -4.059 1 94.56 83 LEU A O 1
ATOM 630 N N . VAL A 1 84 ? 17.391 -16.906 -4.875 1 91.56 84 VAL A N 1
ATOM 631 C CA . VAL A 1 84 ? 17.078 -17.516 -6.168 1 91.56 84 VAL A CA 1
ATOM 632 C C . VAL A 1 84 ? 18.359 -17.734 -6.965 1 91.56 84 VAL A C 1
ATOM 634 O O . VAL A 1 84 ? 18.531 -18.781 -7.594 1 91.56 84 VAL A O 1
ATOM 637 N N . GLY A 1 85 ? 19.328 -16.984 -6.844 1 85.44 85 GLY A N 1
ATOM 638 C CA . GLY A 1 85 ? 20.516 -17.109 -7.684 1 85.44 85 GLY A CA 1
ATOM 639 C C . GLY A 1 85 ? 20.203 -16.922 -9.164 1 85.44 85 GLY A C 1
ATOM 640 O O . GLY A 1 85 ? 19.578 -17.781 -9.781 1 85.44 85 GLY A O 1
ATOM 641 N N . GLY A 1 86 ? 20.391 -15.828 -9.68 1 88 86 GLY A N 1
ATOM 642 C CA . GLY A 1 86 ? 20.203 -15.578 -11.102 1 88 86 GLY A CA 1
ATOM 643 C C . GLY A 1 86 ? 18.938 -14.828 -11.414 1 88 86 GLY A C 1
ATOM 644 O O . GLY A 1 86 ? 18.344 -14.203 -10.531 1 88 86 GLY A O 1
ATOM 645 N N . LYS A 1 87 ? 18.484 -15.016 -12.703 1 92.62 87 LYS A N 1
ATOM 646 C CA . LYS A 1 87 ? 17.344 -14.227 -13.18 1 92.62 87 LYS A CA 1
ATOM 647 C C . LYS A 1 87 ? 16.031 -14.938 -12.898 1 92.62 87 LYS A C 1
ATOM 649 O O . LYS A 1 87 ? 15.891 -16.141 -13.156 1 92.62 87 LYS A O 1
ATOM 654 N N . VAL A 1 88 ? 15.07 -14.32 -12.328 1 95.44 88 VAL A N 1
ATOM 655 C CA . VAL A 1 88 ? 13.703 -14.781 -12.133 1 95.44 88 VAL A CA 1
ATOM 656 C C . VAL A 1 88 ? 12.828 -14.328 -13.297 1 95.44 88 VAL A C 1
ATOM 658 O O . VAL A 1 88 ? 12.781 -13.141 -13.625 1 95.44 88 VAL A O 1
ATOM 661 N N . ASP A 1 89 ? 12.172 -15.297 -13.867 1 95.88 89 ASP A N 1
ATOM 662 C CA . ASP A 1 89 ? 11.352 -14.969 -15.031 1 95.88 89 ASP A CA 1
ATOM 663 C C . ASP A 1 89 ? 10.031 -14.32 -14.609 1 95.88 89 ASP A C 1
ATOM 665 O O . ASP A 1 89 ? 9.492 -13.477 -15.328 1 95.88 89 ASP A O 1
ATOM 669 N N . MET A 1 90 ? 9.516 -14.734 -13.523 1 97.38 90 MET A N 1
ATOM 670 C CA . MET A 1 90 ? 8.266 -14.172 -13.008 1 97.38 90 MET A CA 1
ATOM 671 C C . MET A 1 90 ? 8.109 -14.484 -11.523 1 97.38 90 MET A C 1
ATOM 673 O O . MET A 1 90 ? 8.539 -15.539 -11.055 1 97.38 90 MET A O 1
ATOM 677 N N . VAL A 1 91 ? 7.559 -13.586 -10.844 1 98.38 91 VAL A N 1
ATOM 678 C CA . VAL A 1 91 ? 7.145 -13.812 -9.461 1 98.38 91 VAL A CA 1
ATOM 679 C C . VAL A 1 91 ? 5.637 -14.023 -9.398 1 98.38 91 VAL A C 1
ATOM 681 O O . VAL A 1 91 ? 4.871 -13.25 -9.984 1 98.38 91 VAL A O 1
ATOM 684 N N . ILE A 1 92 ? 5.203 -15.078 -8.75 1 98.88 92 ILE A N 1
ATOM 685 C CA . ILE A 1 92 ? 3.779 -15.344 -8.578 1 98.88 92 ILE A CA 1
ATOM 686 C C . ILE A 1 92 ? 3.439 -15.398 -7.094 1 98.88 92 ILE A C 1
ATOM 688 O O . ILE A 1 92 ? 3.998 -16.219 -6.352 1 98.88 92 ILE A O 1
ATOM 692 N N . SER A 1 93 ? 2.549 -14.555 -6.664 1 98.94 93 SER A N 1
ATOM 693 C CA . SER A 1 93 ? 2.104 -14.461 -5.281 1 98.94 93 SER A CA 1
ATOM 694 C C . SER A 1 93 ? 0.718 -15.07 -5.102 1 98.94 93 SER A C 1
ATOM 696 O O . SER A 1 93 ? -0.256 -14.602 -5.691 1 98.94 93 SER A O 1
ATOM 698 N N . GLY A 1 94 ? 0.515 -16.047 -4.238 1 98.5 94 GLY A N 1
ATOM 699 C CA . GLY A 1 94 ? -0.761 -16.703 -4.012 1 98.5 94 GLY A CA 1
ATOM 700 C C . GLY A 1 94 ? -0.636 -18.203 -3.855 1 98.5 94 GLY A C 1
ATOM 701 O O . GLY A 1 94 ? 0.435 -18.719 -3.516 1 98.5 94 GLY A O 1
ATOM 702 N N . ILE A 1 95 ? -1.632 -18.938 -3.902 1 98.62 95 ILE A N 1
ATOM 703 C CA . ILE A 1 95 ? -3.025 -18.547 -4.074 1 98.62 95 ILE A CA 1
ATOM 704 C C . ILE A 1 95 ? -3.578 -18.016 -2.752 1 98.62 95 ILE A C 1
ATOM 706 O O . ILE A 1 95 ? -3.59 -18.719 -1.746 1 98.62 95 ILE A O 1
ATOM 710 N N . ASN A 1 96 ? -4.012 -16.812 -2.77 1 98.5 96 ASN A N 1
ATOM 711 C CA . ASN A 1 96 ? -4.52 -16.156 -1.569 1 98.5 96 ASN A CA 1
ATOM 712 C C . ASN A 1 96 ? -5.879 -16.703 -1.157 1 98.5 96 ASN A C 1
ATOM 714 O O . ASN A 1 96 ? -6.746 -16.938 -2.004 1 98.5 96 ASN A O 1
ATOM 718 N N . GLU A 1 97 ? -5.984 -16.875 0.162 1 96.5 97 GLU A N 1
ATOM 719 C CA . GLU A 1 97 ? -7.281 -17.219 0.744 1 96.5 97 GLU A CA 1
ATOM 720 C C . GLU A 1 97 ? -8.219 -16.016 0.749 1 96.5 97 GLU A C 1
ATOM 722 O O . GLU A 1 97 ? -8.203 -15.211 1.688 1 96.5 97 GLU A O 1
ATOM 727 N N . GLY A 1 98 ? -9.125 -15.891 -0.274 1 94.75 98 GLY A N 1
ATOM 728 C CA . GLY A 1 98 ? -10.008 -14.742 -0.432 1 94.75 98 GLY A CA 1
ATOM 729 C C . GLY A 1 98 ? -9.625 -13.859 -1.601 1 94.75 98 GLY A C 1
ATOM 730 O O . GLY A 1 98 ? -8.453 -13.773 -1.969 1 94.75 98 GLY A O 1
ATOM 731 N N . TYR A 1 99 ? -10.578 -13.117 -2.08 1 93.25 99 TYR A N 1
ATOM 732 C CA . TYR A 1 99 ? -10.391 -12.227 -3.219 1 93.25 99 TYR A CA 1
ATOM 733 C C . TYR A 1 99 ? -9.461 -11.078 -2.863 1 93.25 99 TYR A C 1
ATOM 735 O O . TYR A 1 99 ? -9.398 -10.648 -1.709 1 93.25 99 TYR A O 1
ATOM 743 N N . ASN A 1 100 ? -8.773 -10.703 -3.818 1 94.88 100 ASN A N 1
ATOM 744 C CA . ASN A 1 100 ? -8.195 -9.359 -3.826 1 94.88 100 ASN A CA 1
ATOM 745 C C . ASN A 1 100 ? -8.766 -8.508 -4.957 1 94.88 100 ASN A C 1
ATOM 747 O O . ASN A 1 100 ? -8.102 -8.297 -5.973 1 94.88 100 ASN A O 1
ATOM 751 N N . ILE A 1 101 ? -9.93 -8.031 -4.758 1 93.19 101 ILE A N 1
ATOM 752 C CA . ILE A 1 101 ? -10.664 -7.277 -5.762 1 93.19 101 ILE A CA 1
ATOM 753 C C . ILE A 1 101 ? -11.055 -5.91 -5.203 1 93.19 101 ILE A C 1
ATOM 755 O O . ILE A 1 101 ? -11.023 -5.703 -3.986 1 93.19 101 ILE A O 1
ATOM 759 N N . GLY A 1 102 ? -11.406 -5.031 -6.121 1 91.38 102 GLY A N 1
ATOM 760 C CA . GLY A 1 102 ? -11.781 -3.693 -5.691 1 91.38 102 GLY A CA 1
ATOM 761 C C . GLY A 1 102 ? -10.719 -3.023 -4.844 1 91.38 102 GLY A C 1
ATOM 762 O O . GLY A 1 102 ? -9.523 -3.092 -5.16 1 91.38 102 GLY A O 1
ATOM 763 N N . ILE A 1 103 ? -11.094 -2.393 -3.826 1 90.62 103 ILE A N 1
ATOM 764 C CA . ILE A 1 103 ? -10.219 -1.591 -2.982 1 90.62 103 ILE A CA 1
ATOM 765 C C . ILE A 1 103 ? -9.305 -2.508 -2.17 1 90.62 103 ILE A C 1
ATOM 767 O O . ILE A 1 103 ? -8.312 -2.055 -1.595 1 90.62 103 ILE A O 1
ATOM 771 N N . ASP A 1 104 ? -9.602 -3.844 -2.16 1 91.62 104 ASP A N 1
ATOM 772 C CA . ASP A 1 104 ? -8.812 -4.793 -1.381 1 91.62 104 ASP A CA 1
ATOM 773 C C . ASP A 1 104 ? -7.367 -4.848 -1.875 1 91.62 104 ASP A C 1
ATOM 775 O O . ASP A 1 104 ? -6.461 -5.211 -1.122 1 91.62 104 ASP A O 1
ATOM 779 N N . VAL A 1 105 ? -7.16 -4.449 -3.096 1 95.56 105 VAL A N 1
ATOM 780 C CA . VAL A 1 105 ? -5.836 -4.535 -3.701 1 95.56 105 VAL A CA 1
ATOM 781 C C . VAL A 1 105 ? -4.859 -3.641 -2.938 1 95.56 105 VAL A C 1
ATOM 783 O O . VAL A 1 105 ? -3.668 -3.947 -2.848 1 95.56 105 VAL A O 1
ATOM 786 N N . VAL A 1 106 ? -5.34 -2.602 -2.316 1 95.31 106 VAL A N 1
ATOM 787 C CA . VAL A 1 106 ? -4.496 -1.633 -1.627 1 95.31 106 VAL A CA 1
ATOM 788 C C . VAL A 1 106 ? -4.012 -2.219 -0.302 1 95.31 106 VAL A C 1
ATOM 790 O O . VAL A 1 106 ? -2.896 -1.939 0.138 1 95.31 106 VAL A O 1
ATOM 793 N N . TYR A 1 107 ? -4.77 -3.117 0.28 1 95.56 107 TYR A N 1
ATOM 794 C CA . TYR A 1 107 ? -4.48 -3.648 1.608 1 95.56 107 TYR A CA 1
ATOM 795 C C . TYR A 1 107 ? -3.789 -5.004 1.518 1 95.56 107 TYR A C 1
ATOM 797 O O . TYR A 1 107 ? -3.289 -5.52 2.52 1 95.56 107 TYR A O 1
ATOM 805 N N . SER A 1 108 ? -3.729 -5.59 0.385 1 97.31 108 SER A N 1
ATOM 806 C CA . SER A 1 108 ? -3.402 -7 0.197 1 97.31 108 SER A CA 1
ATOM 807 C C . SER A 1 108 ? -1.894 -7.223 0.204 1 97.31 108 SER A C 1
ATOM 809 O O . SER A 1 108 ? -1.176 -6.676 -0.634 1 97.31 108 SER A O 1
ATOM 811 N N . GLY A 1 109 ? -1.488 -8.078 1.104 1 98.44 109 GLY A N 1
ATOM 812 C CA . GLY A 1 109 ? -0.105 -8.523 1.061 1 98.44 109 GLY A CA 1
ATOM 813 C C . GLY A 1 109 ? 0.228 -9.32 -0.189 1 98.44 109 GLY A C 1
ATOM 814 O O . GLY A 1 109 ? 1.333 -9.211 -0.725 1 98.44 109 GLY A O 1
ATOM 815 N N . THR A 1 110 ? -0.706 -10.148 -0.697 1 98.69 110 THR A N 1
ATOM 816 C CA . THR A 1 110 ? -0.555 -10.922 -1.923 1 98.69 110 THR A CA 1
ATOM 817 C C . THR A 1 110 ? -0.278 -10.008 -3.113 1 98.69 110 THR A C 1
ATOM 819 O O . THR A 1 110 ? 0.692 -10.219 -3.846 1 98.69 110 THR A O 1
ATOM 822 N N . VAL A 1 111 ? -1.064 -9.008 -3.25 1 98.75 111 VAL A N 1
ATOM 823 C CA . VAL A 1 111 ? -0.931 -8.07 -4.355 1 98.75 111 VAL A CA 1
ATOM 824 C C . VAL A 1 111 ? 0.353 -7.258 -4.195 1 98.75 111 VAL A C 1
ATOM 826 O O . VAL A 1 111 ? 1.086 -7.043 -5.164 1 98.75 111 VAL A O 1
ATOM 829 N N . SER A 1 112 ? 0.624 -6.871 -3.004 1 98.62 112 SER A N 1
ATOM 830 C CA . SER A 1 112 ? 1.803 -6.047 -2.752 1 98.62 112 SER A CA 1
ATOM 831 C C . SER A 1 112 ? 3.086 -6.82 -3.041 1 98.62 112 SER A C 1
ATOM 833 O O . SER A 1 112 ? 4.078 -6.238 -3.488 1 98.62 112 SER A O 1
ATOM 835 N N . ALA A 1 113 ? 3.09 -8.094 -2.746 1 98.69 113 ALA A N 1
ATOM 836 C CA . ALA A 1 113 ? 4.258 -8.906 -3.08 1 98.69 113 ALA A CA 1
ATOM 837 C C . ALA A 1 113 ? 4.504 -8.922 -4.586 1 98.69 113 ALA A C 1
ATOM 839 O O . ALA A 1 113 ? 5.645 -8.797 -5.035 1 98.69 113 ALA A O 1
ATOM 840 N N . ALA A 1 114 ? 3.461 -9.062 -5.332 1 98.69 114 ALA A N 1
ATOM 841 C CA . ALA A 1 114 ? 3.58 -9.008 -6.789 1 98.69 114 ALA A CA 1
ATOM 842 C C . ALA A 1 114 ? 4.062 -7.641 -7.25 1 98.69 114 ALA A C 1
ATOM 844 O O . ALA A 1 114 ? 4.914 -7.539 -8.141 1 98.69 114 ALA A O 1
ATOM 845 N N . ILE A 1 115 ? 3.551 -6.629 -6.648 1 97.81 115 ILE A N 1
ATOM 846 C CA . ILE A 1 115 ? 3.965 -5.273 -6.988 1 97.81 115 ILE A CA 1
ATOM 847 C C . ILE A 1 115 ? 5.441 -5.082 -6.648 1 97.81 115 ILE A C 1
ATOM 849 O O . ILE A 1 115 ? 6.184 -4.453 -7.406 1 97.81 115 ILE A O 1
ATOM 853 N N . GLU A 1 116 ? 5.855 -5.609 -5.527 1 96.56 116 GLU A N 1
ATOM 854 C CA . GLU A 1 116 ? 7.266 -5.512 -5.156 1 96.56 116 GLU A CA 1
ATOM 855 C C . GLU A 1 116 ? 8.164 -6.133 -6.227 1 96.56 116 GLU A C 1
ATOM 857 O O . GLU A 1 116 ? 9.227 -5.598 -6.539 1 96.56 116 GLU A O 1
ATOM 862 N N . ALA A 1 117 ? 7.762 -7.234 -6.75 1 96.5 117 ALA A N 1
ATOM 863 C CA . ALA A 1 117 ? 8.5 -7.867 -7.836 1 96.5 117 ALA A CA 1
ATOM 864 C C . ALA A 1 117 ? 8.609 -6.934 -9.039 1 96.5 117 ALA A C 1
ATOM 866 O O . ALA A 1 117 ? 9.688 -6.801 -9.633 1 96.5 117 ALA A O 1
ATOM 867 N N . ALA A 1 118 ? 7.535 -6.305 -9.359 1 95.06 118 ALA A N 1
ATOM 868 C CA . ALA A 1 118 ? 7.535 -5.371 -10.484 1 95.06 118 ALA A CA 1
ATOM 869 C C . ALA A 1 118 ? 8.469 -4.195 -10.219 1 95.06 118 ALA A C 1
ATOM 871 O O . ALA A 1 118 ? 9.133 -3.709 -11.141 1 95.06 118 ALA A O 1
ATOM 872 N N . ILE A 1 119 ? 8.469 -3.748 -9.016 1 92.38 119 ILE A N 1
ATOM 873 C CA . ILE A 1 119 ? 9.398 -2.688 -8.633 1 92.38 119 ILE A CA 1
ATOM 874 C C . ILE A 1 119 ? 10.828 -3.146 -8.867 1 92.38 119 ILE A C 1
ATOM 876 O O . ILE A 1 119 ? 11.688 -2.352 -9.273 1 92.38 119 ILE A O 1
ATOM 880 N N . CYS A 1 120 ? 11.07 -4.387 -8.711 1 90.81 120 CYS A N 1
ATOM 881 C CA . CYS A 1 120 ? 12.367 -4.98 -8.984 1 90.81 120 CYS A CA 1
ATOM 882 C C . CYS A 1 120 ? 12.531 -5.277 -10.469 1 90.81 120 CYS A C 1
ATOM 884 O O . CYS A 1 120 ? 13.477 -5.965 -10.867 1 90.81 120 CYS A O 1
ATOM 886 N N . LYS A 1 121 ? 11.578 -4.871 -11.25 1 91.88 121 LYS A N 1
ATOM 887 C CA . LYS A 1 121 ? 11.602 -5.043 -12.703 1 91.88 121 LYS A CA 1
ATOM 888 C C . LYS A 1 121 ? 11.453 -6.512 -13.086 1 91.88 121 LYS A C 1
ATOM 890 O O . LYS A 1 121 ? 12.086 -6.98 -14.039 1 91.88 121 LYS A O 1
ATOM 895 N N . ILE A 1 122 ? 10.734 -7.258 -12.352 1 95.31 122 ILE A N 1
ATOM 896 C CA . ILE A 1 122 ? 10.367 -8.633 -12.648 1 95.31 122 ILE A CA 1
ATOM 897 C C . ILE A 1 122 ? 8.859 -8.727 -12.867 1 95.31 122 ILE A C 1
ATOM 899 O O . ILE A 1 122 ? 8.078 -8.281 -12.023 1 95.31 122 ILE A O 1
ATOM 903 N N . PRO A 1 123 ? 8.414 -9.25 -14.055 1 96.88 123 PRO A N 1
ATOM 904 C CA . PRO A 1 123 ? 6.969 -9.438 -14.211 1 96.88 123 PRO A CA 1
ATOM 905 C C . PRO A 1 123 ? 6.367 -10.305 -13.102 1 96.88 123 PRO A C 1
ATOM 907 O O . PRO A 1 123 ? 7.031 -11.219 -12.602 1 96.88 123 PRO A O 1
ATOM 910 N N . SER A 1 124 ? 5.121 -10.023 -12.797 1 98.06 124 SER A N 1
ATOM 911 C CA . SER A 1 124 ? 4.566 -10.703 -11.625 1 98.06 124 SER A CA 1
ATOM 912 C C . SER A 1 124 ? 3.061 -10.914 -11.773 1 98.06 124 SER A C 1
ATOM 914 O O . SER A 1 124 ? 2.43 -10.32 -12.648 1 98.06 124 SER A O 1
ATOM 916 N N . MET A 1 125 ? 2.568 -11.805 -10.938 1 98.5 125 MET A N 1
ATOM 917 C CA . MET A 1 125 ? 1.146 -12.133 -10.883 1 98.5 125 MET A CA 1
ATOM 918 C C . MET A 1 125 ? 0.696 -12.406 -9.453 1 98.5 125 MET A C 1
ATOM 920 O O . MET A 1 125 ? 1.396 -13.078 -8.695 1 98.5 125 MET A O 1
ATOM 924 N N . ALA A 1 126 ? -0.371 -11.781 -9.055 1 98.88 126 ALA A N 1
ATOM 925 C CA . ALA A 1 126 ? -1.07 -12.141 -7.828 1 98.88 126 ALA A CA 1
ATOM 926 C C . ALA A 1 126 ? -2.268 -13.039 -8.117 1 98.88 126 ALA A C 1
ATOM 928 O O . ALA A 1 126 ? -3.057 -12.758 -9.023 1 98.88 126 ALA A O 1
ATOM 929 N N . VAL A 1 127 ? -2.418 -14.117 -7.402 1 98.94 127 VAL A N 1
ATOM 930 C CA . VAL A 1 127 ? -3.492 -15.086 -7.617 1 98.94 127 VAL A CA 1
ATOM 931 C C . VAL A 1 127 ? -4.324 -15.219 -6.344 1 98.94 127 VAL A C 1
ATOM 933 O O . VAL A 1 127 ? -3.783 -15.469 -5.266 1 98.94 127 VAL A O 1
ATOM 936 N N . SER A 1 128 ? -5.645 -15.062 -6.473 1 98.69 128 SER A N 1
ATOM 937 C CA . SER A 1 128 ? -6.551 -15.156 -5.332 1 98.69 128 SER A CA 1
ATOM 938 C C . SER A 1 128 ? -7.797 -15.969 -5.684 1 98.69 128 SER A C 1
ATOM 940 O O . SER A 1 128 ? -8.203 -16.016 -6.844 1 98.69 128 SER A O 1
ATOM 942 N N . MET A 1 129 ? -8.344 -16.594 -4.738 1 97.94 129 MET A N 1
ATOM 943 C CA . MET A 1 129 ? -9.578 -17.344 -4.91 1 97.94 129 MET A CA 1
ATOM 944 C C . MET A 1 129 ? -10.547 -17.078 -3.768 1 97.94 129 MET A C 1
ATOM 946 O O . MET A 1 129 ? -10.133 -16.953 -2.613 1 97.94 129 MET A O 1
ATOM 950 N N . ASP A 1 130 ? -11.859 -16.969 -4.141 1 94.62 130 ASP A N 1
ATOM 951 C CA . ASP A 1 130 ? -12.891 -16.875 -3.113 1 94.62 130 ASP A CA 1
ATOM 952 C C . ASP A 1 130 ? -12.945 -18.156 -2.275 1 94.62 130 ASP A C 1
ATOM 954 O O . ASP A 1 130 ? -13.117 -19.25 -2.816 1 94.62 130 ASP A O 1
ATOM 958 N N . THR A 1 131 ? -12.727 -18 -0.986 1 90.44 131 THR A N 1
ATOM 959 C CA . THR A 1 131 ? -12.734 -19.172 -0.115 1 90.44 131 THR A CA 1
ATOM 960 C C . THR A 1 131 ? -13.805 -19.031 0.964 1 90.44 131 THR A C 1
ATOM 962 O O . THR A 1 131 ? -13.758 -19.719 1.986 1 90.44 131 THR A O 1
ATOM 965 N N . ARG A 1 132 ? -14.773 -18.125 0.817 1 83.06 132 ARG A N 1
ATOM 966 C CA . ARG A 1 132 ? -15.789 -17.859 1.827 1 83.06 132 ARG A CA 1
ATOM 967 C C . ARG A 1 132 ? -16.625 -19.109 2.1 1 83.06 132 ARG A C 1
ATOM 969 O O . ARG A 1 132 ? -16.984 -19.391 3.246 1 83.06 132 ARG A O 1
ATOM 976 N N . ASN A 1 133 ? -16.797 -19.797 1.003 1 81 133 ASN A N 1
ATOM 977 C CA . ASN A 1 133 ? -17.469 -21.078 1.191 1 81 133 ASN A CA 1
ATOM 978 C C . ASN A 1 133 ? -16.469 -22.219 1.344 1 81 133 ASN A C 1
ATOM 980 O O . ASN A 1 133 ? -15.375 -22.172 0.776 1 81 133 ASN A O 1
ATOM 984 N N . GLN A 1 134 ? -16.656 -23.094 2.221 1 79.75 134 GLN A N 1
ATOM 985 C CA . GLN A 1 134 ? -15.719 -24.156 2.598 1 79.75 134 GLN A CA 1
ATOM 986 C C . GLN A 1 134 ? -15.5 -25.141 1.443 1 79.75 134 GLN A C 1
ATOM 988 O O . GLN A 1 134 ? -14.539 -25.906 1.454 1 79.75 134 GLN A O 1
ATOM 993 N N . ASP A 1 135 ? -16.172 -25 0.448 1 88.75 135 ASP A N 1
ATOM 994 C CA . ASP A 1 135 ? -16.047 -25.938 -0.656 1 88.75 135 ASP A CA 1
ATOM 995 C C . ASP A 1 135 ? -15.305 -25.312 -1.836 1 88.75 135 ASP A C 1
ATOM 997 O O . ASP A 1 135 ? -15.844 -25.234 -2.941 1 88.75 135 ASP A O 1
ATOM 1001 N N . TYR A 1 136 ? -14.047 -24.891 -1.513 1 91.56 136 TYR A N 1
ATOM 1002 C CA . TYR A 1 136 ? -13.258 -24.312 -2.6 1 91.56 136 TYR A CA 1
ATOM 1003 C C . TYR A 1 136 ? -12.18 -25.281 -3.064 1 91.56 136 TYR A C 1
ATOM 1005 O O . TYR A 1 136 ? -11.805 -26.203 -2.328 1 91.56 136 TYR A O 1
ATOM 1013 N N . ASP A 1 137 ? -11.781 -25.172 -4.383 1 96 137 ASP A N 1
ATOM 1014 C CA . ASP A 1 137 ? -10.781 -26.016 -5.016 1 96 137 ASP A CA 1
ATOM 1015 C C . ASP A 1 137 ? -9.641 -25.188 -5.605 1 96 137 ASP A C 1
ATOM 1017 O O . ASP A 1 137 ? -9.75 -24.688 -6.727 1 96 137 ASP A O 1
ATOM 1021 N N . TYR A 1 138 ? -8.453 -25.156 -4.938 1 97.75 138 TYR A N 1
ATOM 1022 C CA . TYR A 1 138 ? -7.316 -24.359 -5.363 1 97.75 138 TYR A CA 1
ATOM 1023 C C . TYR A 1 138 ? -6.766 -24.859 -6.695 1 97.75 138 TYR A C 1
ATOM 1025 O O . TYR A 1 138 ? -6.051 -24.125 -7.391 1 97.75 138 TYR A O 1
ATOM 1033 N N . SER A 1 139 ? -7.082 -26.062 -7.023 1 98.06 139 SER A N 1
ATOM 1034 C CA . SER A 1 139 ? -6.551 -26.578 -8.281 1 98.06 139 SER A CA 1
ATOM 1035 C C . SER A 1 139 ? -7.078 -25.797 -9.469 1 98.06 139 SER A C 1
ATOM 1037 O O . SER A 1 139 ? -6.383 -25.625 -10.477 1 98.06 139 SER A O 1
ATOM 1039 N N . ILE A 1 140 ? -8.297 -25.266 -9.344 1 98.25 140 ILE A N 1
ATOM 1040 C CA . ILE A 1 140 ? -8.867 -24.438 -10.398 1 98.25 140 ILE A CA 1
ATOM 1041 C C . ILE A 1 140 ? -8.047 -23.156 -10.539 1 98.25 140 ILE A C 1
ATOM 1043 O O . ILE A 1 140 ? -7.68 -22.766 -11.648 1 98.25 140 ILE A O 1
ATOM 1047 N N . ALA A 1 141 ? -7.73 -22.547 -9.414 1 98.69 141 ALA A N 1
ATOM 1048 C CA . ALA A 1 141 ? -6.93 -21.328 -9.422 1 98.69 141 ALA A CA 1
ATOM 1049 C C . ALA A 1 141 ? -5.527 -21.594 -9.961 1 98.69 141 ALA A C 1
ATOM 1051 O O . ALA A 1 141 ? -4.992 -20.797 -10.734 1 98.69 141 ALA A O 1
ATOM 1052 N N . ALA A 1 142 ? -4.938 -22.719 -9.562 1 98.75 142 ALA A N 1
ATOM 1053 C CA . ALA A 1 142 ? -3.604 -23.078 -10.031 1 98.75 142 ALA A CA 1
ATOM 1054 C C . ALA A 1 142 ? -3.594 -23.281 -11.547 1 98.75 142 ALA A C 1
ATOM 1056 O O . ALA A 1 142 ? -2.646 -22.875 -12.227 1 98.75 142 ALA A O 1
ATOM 1057 N N . ASP A 1 143 ? -4.633 -23.859 -12.039 1 98.5 143 ASP A N 1
ATOM 1058 C CA . ASP A 1 143 ? -4.738 -24.078 -13.477 1 98.5 143 ASP A CA 1
ATOM 1059 C C . ASP A 1 143 ? -4.852 -22.766 -14.234 1 98.5 143 ASP A C 1
ATOM 1061 O O . ASP A 1 143 ? -4.234 -22.594 -15.289 1 98.5 143 ASP A O 1
ATOM 1065 N N . TYR A 1 144 ? -5.645 -21.875 -13.711 1 98.62 144 TYR A N 1
ATOM 1066 C CA . TYR A 1 144 ? -5.777 -20.578 -14.352 1 98.62 144 TYR A CA 1
ATOM 1067 C C . TYR A 1 144 ? -4.473 -19.781 -14.266 1 98.62 144 TYR A C 1
ATOM 1069 O O . TYR A 1 144 ? -4.109 -19.078 -15.203 1 98.62 144 TYR A O 1
ATOM 1077 N N . ALA A 1 145 ? -3.799 -19.891 -13.133 1 98.75 145 ALA A N 1
ATOM 1078 C CA . ALA A 1 145 ? -2.486 -19.266 -13.016 1 98.75 145 ALA A CA 1
ATOM 1079 C C . ALA A 1 145 ? -1.525 -19.797 -14.078 1 98.75 145 ALA A C 1
ATOM 1081 O O . ALA A 1 145 ? -0.803 -19.016 -14.711 1 98.75 145 ALA A O 1
ATOM 1082 N N . ASN A 1 146 ? -1.544 -21.094 -14.234 1 98.56 146 ASN A N 1
ATOM 1083 C CA . ASN A 1 146 ? -0.707 -21.719 -15.258 1 98.56 146 ASN A CA 1
ATOM 1084 C C . ASN A 1 146 ? -1.08 -21.234 -16.656 1 98.56 146 ASN A C 1
ATOM 1086 O O . ASN A 1 146 ? -0.204 -20.984 -17.484 1 98.56 146 ASN A O 1
ATOM 1090 N N . LYS A 1 147 ? -2.355 -21.172 -16.906 1 97.81 147 LYS A N 1
ATOM 1091 C CA . LYS A 1 147 ? -2.834 -20.672 -18.188 1 97.81 147 LYS A CA 1
ATOM 1092 C C . LYS A 1 147 ? -2.334 -19.25 -18.438 1 97.81 147 LYS A C 1
ATOM 1094 O O . LYS A 1 147 ? -1.805 -18.953 -19.516 1 97.81 147 LYS A O 1
ATOM 1099 N N . VAL A 1 148 ? -2.484 -18.359 -17.469 1 98 148 VAL A N 1
ATOM 1100 C CA . VAL A 1 148 ? -2.051 -16.969 -17.609 1 98 148 VAL A CA 1
ATOM 1101 C C . VAL A 1 148 ? -0.535 -16.922 -17.797 1 98 148 VAL A C 1
ATOM 1103 O O . VAL A 1 148 ? -0.03 -16.172 -18.625 1 98 148 VAL A O 1
ATOM 1106 N N . LEU A 1 149 ? 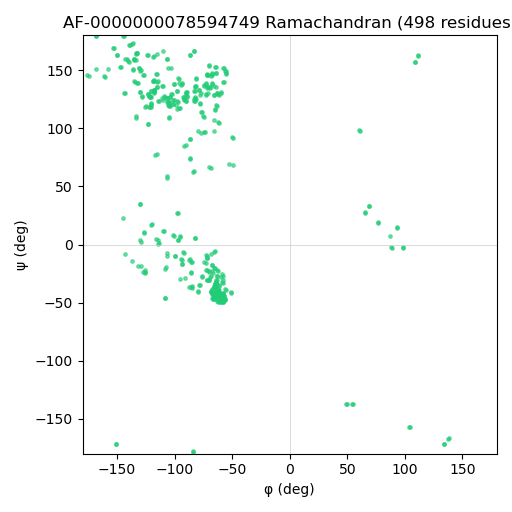0.193 -17.703 -17.031 1 97.5 149 LEU A N 1
ATOM 1107 C CA . LEU A 1 149 ? 1.646 -17.781 -17.125 1 97.5 149 LEU A CA 1
ATOM 1108 C C . LEU A 1 149 ? 2.076 -18.141 -18.547 1 97.5 149 LEU A C 1
ATOM 1110 O O . LEU A 1 149 ? 2.955 -17.484 -19.109 1 97.5 149 LEU A O 1
ATOM 1114 N N . ASN A 1 150 ? 1.465 -19.109 -19.094 1 96.25 150 ASN A N 1
ATOM 1115 C CA . ASN A 1 150 ? 1.83 -19.578 -20.438 1 96.25 150 ASN A CA 1
ATOM 1116 C C . ASN A 1 150 ? 1.558 -18.516 -21.5 1 96.25 150 ASN A C 1
ATOM 1118 O O . ASN A 1 150 ? 2.389 -18.281 -22.375 1 96.25 150 ASN A O 1
ATOM 1122 N N . ILE A 1 151 ? 0.438 -17.891 -21.391 1 95.94 151 ILE A N 1
ATOM 1123 C CA . ILE A 1 151 ? 0.084 -16.859 -22.359 1 95.94 151 ILE A CA 1
ATOM 1124 C C . ILE A 1 151 ? 1.013 -15.656 -22.203 1 95.94 151 ILE A C 1
ATOM 1126 O O . ILE A 1 151 ? 1.527 -15.125 -23.188 1 95.94 151 ILE A O 1
ATOM 1130 N N . ALA A 1 152 ? 1.243 -15.211 -20.984 1 93.56 152 ALA A N 1
ATOM 1131 C CA . ALA A 1 152 ? 2.094 -14.062 -20.703 1 93.56 152 ALA A CA 1
ATOM 1132 C C . ALA A 1 152 ? 3.523 -14.305 -21.188 1 93.56 152 ALA A C 1
ATOM 1134 O O . ALA A 1 152 ? 4.172 -13.391 -21.703 1 93.56 152 ALA A O 1
ATOM 1135 N N . GLY A 1 153 ? 4.031 -15.438 -20.938 1 88.88 153 GLY A N 1
ATOM 1136 C CA . GLY A 1 153 ? 5.379 -15.789 -21.344 1 88.88 153 GLY A CA 1
ATOM 1137 C C . GLY A 1 153 ? 5.578 -15.711 -22.844 1 88.88 153 GLY A C 1
ATOM 1138 O O . GLY A 1 153 ? 6.656 -15.336 -23.312 1 88.88 153 GLY A O 1
ATOM 1139 N N . GLN A 1 154 ? 4.559 -15.906 -23.562 1 87.56 154 GLN A N 1
ATOM 1140 C CA . GLN A 1 154 ? 4.652 -15.953 -25.016 1 87.56 154 GLN A CA 1
ATOM 1141 C C . GLN A 1 154 ? 4.332 -14.594 -25.641 1 87.56 154 GLN A C 1
ATOM 1143 O O . GLN A 1 154 ? 4.918 -14.211 -26.656 1 87.56 154 GLN A O 1
ATOM 1148 N N . LYS A 1 155 ? 3.463 -13.805 -24.969 1 84.88 155 LYS A N 1
ATOM 1149 C CA . LYS A 1 155 ? 2.865 -12.703 -25.703 1 84.88 155 LYS A CA 1
ATOM 1150 C C . LYS A 1 155 ? 2.953 -11.398 -24.922 1 84.88 155 LYS A C 1
ATOM 1152 O O . LYS A 1 155 ? 2.748 -10.312 -25.484 1 84.88 155 LYS A O 1
ATOM 1157 N N . TYR A 1 156 ? 3.176 -11.328 -23.594 1 77.69 156 TYR A N 1
ATOM 1158 C CA . TYR A 1 156 ? 2.891 -10.117 -22.828 1 77.69 156 TYR A CA 1
ATOM 1159 C C . TYR A 1 156 ? 4.012 -9.82 -21.844 1 77.69 156 TYR A C 1
ATOM 1161 O O . TYR A 1 156 ? 4.328 -8.656 -21.594 1 77.69 156 TYR A O 1
ATOM 1169 N N . LEU A 1 157 ? 4.887 -10.602 -21.531 1 75.38 157 LEU A N 1
ATOM 1170 C CA . LEU A 1 157 ? 5.812 -10.453 -20.406 1 75.38 157 LEU A CA 1
ATOM 1171 C C . LEU A 1 157 ? 6.742 -9.266 -20.625 1 75.38 157 LEU A C 1
ATOM 1173 O O . LEU A 1 157 ? 7.5 -9.234 -21.594 1 75.38 157 LEU A O 1
ATOM 1177 N N . LYS A 1 158 ? 6.469 -8.195 -19.844 1 82.25 158 LYS A N 1
ATOM 1178 C CA . LYS A 1 158 ? 7.379 -7.066 -19.703 1 82.25 158 LYS A CA 1
ATOM 1179 C C . LYS A 1 158 ? 7.891 -6.949 -18.266 1 82.25 158 LYS A C 1
ATOM 1181 O O . LYS A 1 158 ? 7.316 -7.539 -17.344 1 82.25 158 LYS A O 1
ATOM 1186 N N . ASP A 1 159 ? 8.953 -6.203 -18.047 1 82.5 159 ASP A N 1
ATOM 1187 C CA . ASP A 1 159 ? 9.727 -6.207 -16.812 1 82.5 159 ASP A CA 1
ATOM 1188 C C . ASP A 1 159 ? 8.922 -5.621 -15.656 1 82.5 159 ASP A C 1
ATOM 1190 O O . ASP A 1 159 ? 9.242 -5.848 -14.484 1 82.5 159 ASP A O 1
ATOM 1194 N N . ASP A 1 160 ? 7.812 -5.062 -15.781 1 84.5 160 ASP A N 1
ATOM 1195 C CA . ASP A 1 160 ? 7.184 -4.43 -14.625 1 84.5 160 ASP A CA 1
ATOM 1196 C C . ASP A 1 160 ? 5.668 -4.586 -14.672 1 84.5 160 ASP A C 1
ATOM 1198 O O . ASP A 1 160 ? 4.941 -3.863 -13.984 1 84.5 160 ASP A O 1
ATOM 1202 N N . VAL A 1 161 ? 5.324 -5.586 -15.398 1 92.06 161 VAL A N 1
ATOM 1203 C CA . VAL A 1 161 ? 3.891 -5.848 -15.484 1 92.06 161 VAL A CA 1
ATOM 1204 C C . VAL A 1 161 ? 3.43 -6.637 -14.266 1 92.06 161 VAL A C 1
ATOM 1206 O O . VAL A 1 161 ? 4.113 -7.566 -13.828 1 92.06 161 VAL A O 1
ATOM 1209 N N . VAL A 1 162 ? 2.332 -6.254 -13.695 1 97.69 162 VAL A N 1
ATOM 1210 C CA . VAL A 1 162 ? 1.677 -6.934 -12.578 1 97.69 162 VAL A CA 1
ATOM 1211 C C . VAL A 1 162 ? 0.268 -7.355 -12.992 1 97.69 162 VAL A C 1
ATOM 1213 O O . VAL A 1 162 ? -0.557 -6.516 -13.359 1 97.69 162 VAL A O 1
ATOM 1216 N N . LEU A 1 163 ? -0.011 -8.648 -12.953 1 98.38 163 LEU A N 1
ATOM 1217 C CA . LEU A 1 163 ? -1.338 -9.164 -13.266 1 98.38 163 LEU A CA 1
ATOM 1218 C C . LEU A 1 163 ? -2.027 -9.68 -12.008 1 98.38 163 LEU A C 1
ATOM 1220 O O . LEU A 1 163 ? -1.444 -10.461 -11.25 1 98.38 163 LEU A O 1
ATOM 1224 N N . ASN A 1 164 ? -3.244 -9.203 -11.766 1 98.75 164 ASN A N 1
ATOM 1225 C CA . ASN A 1 164 ? -4.055 -9.625 -10.625 1 98.75 164 ASN A CA 1
ATOM 1226 C C . ASN A 1 164 ? -5.176 -10.562 -11.055 1 98.75 164 ASN A C 1
ATOM 1228 O O . ASN A 1 164 ? -6.145 -10.133 -11.68 1 98.75 164 ASN A O 1
ATOM 1232 N N . LEU A 1 165 ? -5.02 -11.812 -10.664 1 98.94 165 LEU A N 1
ATOM 1233 C CA . LEU A 1 165 ? -5.922 -12.883 -11.07 1 98.94 165 LEU A CA 1
ATOM 1234 C C . LEU A 1 165 ? -6.82 -13.305 -9.914 1 98.94 165 LEU A C 1
ATOM 1236 O O . LEU A 1 165 ? -6.332 -13.664 -8.836 1 98.94 165 LEU A O 1
ATOM 1240 N N . ASN A 1 166 ? -8.156 -13.25 -10.078 1 98.56 166 ASN A N 1
ATOM 1241 C CA . ASN A 1 166 ? -9.117 -13.688 -9.07 1 98.56 166 ASN A CA 1
ATOM 1242 C C . ASN A 1 166 ? -10.062 -14.75 -9.625 1 98.56 166 ASN A C 1
ATOM 1244 O O . ASN A 1 166 ? -10.641 -14.57 -10.695 1 98.56 166 ASN A O 1
ATOM 1248 N N . ILE A 1 167 ? -10.203 -15.844 -8.906 1 98.56 167 ILE A N 1
ATOM 1249 C CA . ILE A 1 167 ? -11.008 -16.984 -9.32 1 98.56 167 ILE A CA 1
ATOM 1250 C C . ILE A 1 167 ? -12.25 -17.094 -8.438 1 98.56 167 ILE A C 1
ATOM 1252 O O . ILE A 1 167 ? -12.141 -17.141 -7.207 1 98.56 167 ILE A O 1
ATOM 1256 N N . PRO A 1 168 ? -13.438 -17.109 -9.047 1 96.88 168 PRO A N 1
ATOM 1257 C CA . PRO A 1 168 ? -14.641 -17.312 -8.227 1 96.88 168 PRO A CA 1
ATOM 1258 C C . PRO A 1 168 ? -14.742 -18.734 -7.668 1 96.88 168 PRO A C 1
ATOM 1260 O O . PRO A 1 168 ? -14.156 -19.656 -8.219 1 96.88 168 PRO A O 1
ATOM 1263 N N . ASN A 1 169 ? -15.414 -18.812 -6.594 1 95.56 169 ASN A N 1
ATOM 1264 C CA . ASN A 1 169 ? -15.617 -20.125 -5.98 1 95.56 169 ASN A CA 1
ATOM 1265 C C . ASN A 1 169 ? -16.828 -20.828 -6.566 1 95.56 169 ASN A C 1
ATOM 1267 O O . ASN A 1 169 ? -17.859 -20.969 -5.902 1 95.56 169 ASN A O 1
ATOM 1271 N N . VAL A 1 170 ? -16.688 -21.312 -7.75 1 95 170 VAL A N 1
ATOM 1272 C CA . VAL A 1 170 ? -17.672 -22.125 -8.453 1 95 170 VAL A CA 1
ATOM 1273 C C . VAL A 1 170 ? -17 -23.344 -9.062 1 95 170 VAL A C 1
ATOM 1275 O O . VAL A 1 170 ? -15.766 -23.406 -9.133 1 95 170 VAL A O 1
ATOM 1278 N N . LYS A 1 171 ? -17.828 -24.281 -9.438 1 94.94 171 LYS A N 1
ATOM 1279 C CA . LYS A 1 171 ? -17.266 -25.438 -10.117 1 94.94 171 LYS A CA 1
ATOM 1280 C C . LYS A 1 171 ? -16.625 -25.062 -11.445 1 94.94 171 LYS A C 1
ATOM 1282 O O . LYS A 1 171 ? -17.016 -24.062 -12.062 1 94.94 171 LYS A O 1
ATOM 1287 N N . ARG A 1 172 ? -15.68 -25.844 -11.797 1 96.12 172 ARG A N 1
ATOM 1288 C CA . ARG A 1 172 ? -14.922 -25.578 -13.016 1 96.12 172 ARG A CA 1
ATOM 1289 C C . ARG A 1 172 ? -15.852 -25.359 -14.203 1 96.12 172 ARG A C 1
ATOM 1291 O O . ARG A 1 172 ? -15.656 -24.438 -14.992 1 96.12 172 ARG A O 1
ATOM 1298 N N . GLU A 1 173 ? -16.906 -26.203 -14.273 1 96.62 173 GLU A N 1
ATOM 1299 C CA . GLU A 1 173 ? -17.828 -26.188 -15.406 1 96.62 173 GLU A CA 1
ATOM 1300 C C . GLU A 1 173 ? -18.734 -24.953 -15.375 1 96.62 173 GLU A C 1
ATOM 1302 O O . GLU A 1 173 ? -19.375 -24.625 -16.375 1 96.62 173 GLU A O 1
ATOM 1307 N N . GLU A 1 174 ? -18.766 -24.312 -14.211 1 97.06 174 GLU A N 1
ATOM 1308 C CA . GLU A 1 174 ? -19.641 -23.156 -14.039 1 97.06 174 GLU A CA 1
ATOM 1309 C C . GLU A 1 174 ? -18.922 -21.859 -14.336 1 97.06 174 GLU A C 1
ATOM 1311 O O . GLU A 1 174 ? -19.547 -20.797 -14.406 1 97.06 174 GLU A O 1
ATOM 1316 N N . ILE A 1 175 ? -17.594 -21.906 -14.438 1 97.94 175 ILE A N 1
ATOM 1317 C CA . ILE A 1 175 ? -16.828 -20.719 -14.789 1 97.94 175 ILE A CA 1
ATOM 1318 C C . ILE A 1 175 ? -17.172 -20.297 -16.219 1 97.94 175 ILE A C 1
ATOM 1320 O O . ILE A 1 175 ? -17.094 -21.094 -17.156 1 97.94 175 ILE A O 1
ATOM 1324 N N . LYS A 1 176 ? -17.516 -19.062 -16.422 1 98.25 176 LYS A N 1
ATOM 1325 C CA . LYS A 1 176 ? -18.062 -18.578 -17.672 1 98.25 176 LYS A CA 1
ATOM 1326 C C . LYS A 1 176 ? -16.953 -18.062 -18.594 1 98.25 176 LYS A C 1
ATOM 1328 O O . LYS A 1 176 ? -17.203 -17.75 -19.766 1 98.25 176 LYS A O 1
ATOM 1333 N N . GLY A 1 177 ? -15.742 -17.984 -18.094 1 98 177 GLY A N 1
ATOM 1334 C CA . GLY A 1 177 ? -14.609 -17.453 -18.828 1 98 177 GLY A CA 1
ATOM 1335 C C . GLY A 1 177 ? -13.766 -16.484 -18.031 1 98 177 GLY A C 1
ATOM 1336 O O . GLY A 1 177 ? -13.891 -16.422 -16.797 1 98 177 GLY A O 1
ATOM 1337 N N . MET A 1 178 ? -12.883 -15.891 -18.656 1 98.31 178 MET A N 1
ATOM 1338 C CA . MET A 1 178 ? -12.008 -14.898 -18.031 1 98.31 178 MET A CA 1
ATOM 1339 C C . MET A 1 178 ? -12.242 -13.516 -18.625 1 98.31 178 MET A C 1
ATOM 1341 O O . MET A 1 178 ? -12.414 -13.375 -19.844 1 98.31 178 MET A O 1
ATOM 1345 N N . LYS A 1 179 ? -12.32 -12.516 -17.781 1 98.56 179 LYS A N 1
ATOM 1346 C CA . LYS A 1 179 ? -12.5 -11.133 -18.188 1 98.56 179 LYS A CA 1
ATOM 1347 C C . LYS A 1 179 ? -11.352 -10.258 -17.688 1 98.56 179 LYS A C 1
ATOM 1349 O O . LYS A 1 179 ? -10.984 -10.32 -16.516 1 98.56 179 LYS A O 1
ATOM 1354 N N . VAL A 1 180 ? -10.75 -9.539 -18.656 1 98.56 180 VAL A N 1
ATOM 1355 C CA . VAL A 1 180 ? -9.812 -8.477 -18.281 1 98.56 180 VAL A CA 1
ATOM 1356 C C . VAL A 1 180 ? -10.586 -7.207 -17.938 1 98.56 180 VAL A C 1
ATOM 1358 O O . VAL A 1 180 ? -11.438 -6.758 -18.703 1 98.56 180 VAL A O 1
ATOM 1361 N N . CYS A 1 181 ? -10.32 -6.66 -16.766 1 98.19 181 CYS A N 1
ATOM 1362 C CA . CYS A 1 181 ? -11.164 -5.586 -16.266 1 98.19 181 CYS A CA 1
ATOM 1363 C C . CYS A 1 181 ? -10.391 -4.676 -15.312 1 98.19 181 CYS A C 1
ATOM 1365 O O . CYS A 1 181 ? -9.219 -4.918 -15.039 1 98.19 181 CYS A O 1
ATOM 1367 N N . ARG A 1 182 ? -10.984 -3.574 -14.984 1 97.25 182 ARG A N 1
ATOM 1368 C CA . ARG A 1 182 ? -10.414 -2.666 -13.992 1 97.25 182 ARG A CA 1
ATOM 1369 C C . ARG A 1 182 ? -10.844 -3.057 -12.578 1 97.25 182 ARG A C 1
ATOM 1371 O O . ARG A 1 182 ? -11.75 -3.877 -12.406 1 97.25 182 ARG A O 1
ATOM 1378 N N . THR A 1 183 ? -10.141 -2.543 -11.594 1 94.62 183 THR A N 1
ATOM 1379 C CA . THR A 1 183 ? -10.531 -2.768 -10.203 1 94.62 183 THR A CA 1
ATOM 1380 C C . THR A 1 183 ? -11.844 -2.051 -9.891 1 94.62 183 THR A C 1
ATOM 1382 O O . THR A 1 183 ? -12.078 -0.941 -10.375 1 94.62 183 THR A O 1
ATOM 1385 N N . GLY A 1 184 ? -12.578 -2.725 -9.227 1 88.12 184 GLY A N 1
ATOM 1386 C CA . GLY A 1 184 ? -13.742 -2.053 -8.664 1 88.12 184 GLY A CA 1
ATOM 1387 C C . GLY A 1 184 ? -13.43 -1.276 -7.398 1 88.12 184 GLY A C 1
ATOM 1388 O O . GLY A 1 184 ? -12.352 -1.442 -6.812 1 88.12 184 GLY A O 1
ATOM 1389 N N . PHE A 1 185 ? -14.039 -0.173 -7.207 1 75.81 185 PHE A N 1
ATOM 1390 C CA . PHE A 1 185 ? -13.852 0.552 -5.953 1 75.81 185 PHE A CA 1
ATOM 1391 C C . PHE A 1 185 ? -14.906 0.143 -4.93 1 75.81 185 PHE A C 1
ATOM 1393 O O . PHE A 1 185 ? -16.109 0.198 -5.211 1 75.81 185 PHE A O 1
ATOM 1400 N N . LYS A 1 186 ? -14.523 -0.945 -4.297 1 59.47 186 LYS A N 1
ATOM 1401 C CA . LYS A 1 186 ? -15.391 -1.484 -3.25 1 59.47 186 LYS A CA 1
ATOM 1402 C C . LYS A 1 186 ? -15.547 -0.494 -2.1 1 59.47 186 LYS A C 1
ATOM 1404 O O . LYS A 1 186 ? -14.555 0.081 -1.631 1 59.47 186 LYS A O 1
ATOM 1409 N N . MET A 1 187 ? -16.719 0.154 -2.01 1 57.75 187 MET A N 1
ATOM 1410 C CA . MET A 1 187 ? -16.844 0.917 -0.773 1 57.75 187 MET A CA 1
ATOM 1411 C C . MET A 1 187 ? -17.219 0.008 0.39 1 57.75 187 MET A C 1
ATOM 1413 O O . MET A 1 187 ? -18.078 -0.87 0.245 1 57.75 187 MET A O 1
ATOM 1417 N N . TYR A 1 188 ? -16.219 -0.442 1.235 1 56.5 188 TYR A N 1
ATOM 1418 C CA . TYR A 1 188 ? -16.672 -1.045 2.484 1 56.5 188 TYR A CA 1
ATOM 1419 C C . TYR A 1 188 ? -17.375 -0.02 3.359 1 56.5 188 TYR A C 1
ATOM 1421 O O . TYR A 1 188 ? -16.891 1.1 3.535 1 56.5 188 TYR A O 1
ATOM 1429 N N . ASP A 1 189 ? -18.609 -0.343 3.512 1 65.62 189 ASP A N 1
ATOM 1430 C CA . ASP A 1 189 ? -19.156 0.341 4.684 1 65.62 189 ASP A CA 1
ATOM 1431 C C . ASP A 1 189 ? -18.531 -0.201 5.969 1 65.62 189 ASP A C 1
ATOM 1433 O O . ASP A 1 189 ? -19.172 -0.965 6.695 1 65.62 189 ASP A O 1
ATOM 1437 N N . ASP A 1 190 ? -17.266 0.071 6.055 1 69.5 190 ASP A N 1
ATOM 1438 C CA . ASP A 1 190 ? -16.578 -0.41 7.242 1 69.5 190 ASP A CA 1
ATOM 1439 C C . ASP A 1 190 ? -16.875 0.466 8.453 1 69.5 190 ASP A C 1
ATOM 1441 O O . ASP A 1 190 ? -16.984 1.688 8.328 1 69.5 190 ASP A O 1
ATOM 1445 N N . PHE A 1 191 ? -17.234 -0.318 9.438 1 80.19 191 PHE A N 1
ATOM 1446 C CA . PHE A 1 191 ? -17.391 0.378 10.711 1 80.19 191 PHE A CA 1
ATOM 1447 C C . PHE A 1 191 ? -16.703 -0.391 11.836 1 80.19 191 PHE A C 1
ATOM 1449 O O . PHE A 1 191 ? -16.188 -1.492 11.617 1 80.19 191 PHE A O 1
ATOM 1456 N N . PHE A 1 192 ? -16.5 0.261 12.906 1 88.62 192 PHE A N 1
ATOM 1457 C CA . PHE A 1 192 ? -15.867 -0.365 14.055 1 88.62 192 PHE A CA 1
ATOM 1458 C C . PHE A 1 192 ? -16.859 -0.551 15.195 1 88.62 192 PHE A C 1
ATOM 1460 O O . PHE A 1 192 ? -17.703 0.321 15.445 1 88.62 192 PHE A O 1
ATOM 1467 N N . ILE A 1 193 ? -16.766 -1.688 15.758 1 90.31 193 ILE A N 1
ATOM 1468 C CA . ILE A 1 193 ? -17.578 -1.949 16.953 1 90.31 193 ILE A CA 1
ATOM 1469 C C . ILE A 1 193 ? -16.656 -2.176 18.156 1 90.31 193 ILE A C 1
ATOM 1471 O O . ILE A 1 193 ? -15.555 -2.707 18 1 90.31 193 ILE A O 1
ATOM 1475 N N . GLU A 1 194 ? -17.203 -1.73 19.25 1 91.81 194 GLU A N 1
ATOM 1476 C CA . GLU A 1 194 ? -16.453 -1.941 20.484 1 91.81 194 GLU A CA 1
ATOM 1477 C C . GLU A 1 194 ? -16.828 -3.275 21.141 1 91.81 194 GLU A C 1
ATOM 1479 O O . GLU A 1 194 ? -18.016 -3.598 21.266 1 91.81 194 GLU A O 1
ATOM 1484 N N . LYS A 1 195 ? -15.805 -4.102 21.344 1 90.62 195 LYS A N 1
ATOM 1485 C CA . LYS A 1 195 ? -16 -5.379 22.031 1 90.62 195 LYS A CA 1
ATOM 1486 C C . LYS A 1 195 ? -14.977 -5.578 23.141 1 90.62 195 LYS A C 1
ATOM 1488 O O . LYS A 1 195 ? -13.953 -4.895 23.172 1 90.62 195 LYS A O 1
ATOM 1493 N N . LYS A 1 196 ? -15.375 -6.324 24.109 1 89 196 LYS A N 1
ATOM 1494 C CA . LYS A 1 196 ? -14.445 -6.723 25.156 1 89 196 LYS A CA 1
ATOM 1495 C C . LYS A 1 196 ? -13.805 -8.078 24.844 1 89 196 LYS A C 1
ATOM 1497 O O . LYS A 1 196 ? -14.469 -8.977 24.328 1 89 196 LYS A O 1
ATOM 1502 N N . ASP A 1 197 ? -12.484 -8.109 25.141 1 84.06 197 ASP A N 1
ATOM 1503 C CA . ASP A 1 197 ? -11.82 -9.391 24.938 1 84.06 197 ASP A CA 1
ATOM 1504 C C . ASP A 1 197 ? -12 -10.305 26.141 1 84.06 197 ASP A C 1
ATOM 1506 O O . ASP A 1 197 ? -12.797 -10.016 27.031 1 84.06 197 ASP A O 1
ATOM 1510 N N . GLU A 1 198 ? -11.414 -11.445 26.062 1 84.44 198 GLU A N 1
ATOM 1511 C CA . GLU A 1 198 ? -11.562 -12.445 27.109 1 84.44 198 GLU A CA 1
ATOM 1512 C C . GLU A 1 198 ? -11.109 -11.898 28.453 1 84.44 198 GLU A C 1
ATOM 1514 O O . GLU A 1 198 ? -11.586 -12.344 29.5 1 84.44 198 GLU A O 1
ATOM 1519 N N . ASN A 1 199 ? -10.195 -10.93 28.453 1 87.88 199 ASN A N 1
ATOM 1520 C CA . ASN A 1 199 ? -9.68 -10.32 29.672 1 87.88 199 ASN A CA 1
ATOM 1521 C C . ASN A 1 199 ? -10.422 -9.031 30.016 1 87.88 199 ASN A C 1
ATOM 1523 O O . ASN A 1 199 ? -9.953 -8.227 30.828 1 87.88 199 ASN A O 1
ATOM 1527 N N . ASN A 1 200 ? -11.438 -8.742 29.312 1 86.5 200 ASN A N 1
ATOM 1528 C CA . ASN A 1 200 ? -12.328 -7.613 29.547 1 86.5 200 ASN A CA 1
ATOM 1529 C C . ASN A 1 200 ? -11.703 -6.297 29.094 1 86.5 200 ASN A C 1
ATOM 1531 O O . ASN A 1 200 ? -12.086 -5.227 29.562 1 86.5 200 ASN A O 1
ATOM 1535 N N . ASN A 1 201 ? -10.727 -6.484 28.25 1 86.62 201 ASN A N 1
ATOM 1536 C CA . ASN A 1 201 ? -10.164 -5.27 27.656 1 86.62 201 ASN A CA 1
ATOM 1537 C C . ASN A 1 201 ? -10.992 -4.797 26.469 1 86.62 201 ASN A C 1
ATOM 1539 O O . ASN A 1 201 ? -11.375 -5.598 25.609 1 86.62 201 ASN A O 1
ATOM 1543 N N . LYS A 1 202 ? -11.25 -3.549 26.516 1 88.69 202 LYS A N 1
ATOM 1544 C CA . LYS A 1 202 ? -12.047 -2.971 25.438 1 88.69 202 LYS A CA 1
ATOM 1545 C C . LYS A 1 202 ? -11.203 -2.732 24.188 1 88.69 202 LYS A C 1
ATOM 1547 O O . LYS A 1 202 ? -10.047 -2.312 24.297 1 88.69 202 LYS A O 1
ATOM 1552 N N . GLY A 1 203 ? -11.758 -3.164 23.078 1 91.75 203 GLY A N 1
ATOM 1553 C CA . GLY A 1 203 ? -11.109 -2.912 21.797 1 91.75 203 GLY A CA 1
ATOM 1554 C C . GLY A 1 203 ? -12.086 -2.709 20.656 1 91.75 203 GLY A C 1
ATOM 1555 O O . GLY A 1 203 ? -13.25 -3.094 20.766 1 91.75 203 GLY A O 1
ATOM 1556 N N . PHE A 1 204 ? -11.609 -1.963 19.703 1 92.44 204 PHE A N 1
ATOM 1557 C CA . PHE A 1 204 ? -12.406 -1.766 18.5 1 92.44 204 PHE A CA 1
ATOM 1558 C C . PHE A 1 204 ? -12.102 -2.844 17.469 1 92.44 204 PHE A C 1
ATOM 1560 O O . PHE A 1 204 ? -10.938 -3.145 17.203 1 92.44 204 PHE A O 1
ATOM 1567 N N . TYR A 1 205 ? -13.148 -3.424 16.938 1 90.06 205 TYR A N 1
ATOM 1568 C CA . TYR A 1 205 ? -13.039 -4.449 15.906 1 90.06 205 TYR A CA 1
ATOM 1569 C C . TYR A 1 205 ? -13.695 -3.994 14.609 1 90.06 205 TYR A C 1
ATOM 1571 O O . TYR A 1 205 ? -14.797 -3.441 14.625 1 90.06 205 TYR A O 1
ATOM 1579 N N . GLN A 1 206 ? -12.977 -4.195 13.594 1 86.31 206 GLN A N 1
ATOM 1580 C CA . GLN A 1 206 ? -13.531 -3.822 12.289 1 86.31 206 GLN A CA 1
ATOM 1581 C C . GLN A 1 206 ? -14.625 -4.793 11.859 1 86.31 206 GLN A C 1
ATOM 1583 O O . GLN A 1 206 ? -14.484 -6.008 12.023 1 86.31 206 GLN A O 1
ATOM 1588 N N . GLU A 1 207 ? -15.75 -4.152 11.477 1 81.25 207 GLU A N 1
ATOM 1589 C CA . GLU A 1 207 ? -16.859 -4.883 10.852 1 81.25 207 GLU A CA 1
ATOM 1590 C C . GLU A 1 207 ? -17.266 -4.238 9.531 1 81.25 207 GLU A C 1
ATOM 1592 O O . GLU A 1 207 ? -16.969 -3.064 9.289 1 81.25 207 GLU A O 1
ATOM 1597 N N . GLY A 1 208 ? -17.641 -5.008 8.656 1 72.56 208 GLY A N 1
ATOM 1598 C CA . GLY A 1 208 ? -18.109 -4.355 7.441 1 72.56 208 GLY A CA 1
ATOM 1599 C C . GLY A 1 208 ? -18.656 -5.328 6.418 1 72.56 208 GLY A C 1
ATOM 1600 O O . GLY A 1 208 ? -18.562 -6.547 6.594 1 72.56 208 GLY A O 1
ATOM 1601 N N . LYS A 1 209 ? -19.609 -4.688 5.844 1 65.25 209 LYS A N 1
ATOM 1602 C CA . LYS A 1 209 ? -20.219 -5.426 4.734 1 65.25 209 LYS A CA 1
ATOM 1603 C C . LYS A 1 209 ? -19.75 -4.867 3.393 1 65.25 209 LYS A C 1
ATOM 1605 O O . LYS A 1 209 ? -19.531 -3.664 3.258 1 65.25 209 LYS A O 1
ATOM 1610 N N . LEU A 1 210 ? -19.281 -5.746 2.623 1 60.47 210 LEU A N 1
ATOM 1611 C CA . LEU A 1 210 ? -18.969 -5.355 1.254 1 60.47 210 LEU A CA 1
ATOM 1612 C C . LEU A 1 210 ? -20.141 -4.617 0.62 1 60.47 210 LEU A C 1
ATOM 1614 O O . LEU A 1 210 ? -21.266 -5.129 0.594 1 60.47 210 LEU A O 1
ATOM 1618 N N . THR A 1 211 ? -20 -3.264 0.837 1 59.41 211 THR A N 1
ATOM 1619 C CA . THR A 1 211 ? -20.953 -2.49 0.047 1 59.41 211 THR A CA 1
ATOM 1620 C C . THR A 1 211 ? -20.297 -1.955 -1.222 1 59.41 211 THR A C 1
ATOM 1622 O O . THR A 1 211 ? -19.078 -1.786 -1.27 1 59.41 211 THR A O 1
ATOM 1625 N N . GLY A 1 212 ? -20.797 -2.406 -2.373 1 61.44 212 GLY A N 1
ATOM 1626 C CA . GLY A 1 212 ? -20.172 -1.93 -3.598 1 61.44 212 GLY A CA 1
ATOM 1627 C C . GLY A 1 212 ? -21.078 -2.029 -4.809 1 61.44 212 GLY A C 1
ATOM 1628 O O . GLY A 1 212 ? -22.078 -2.754 -4.781 1 61.44 212 GLY A O 1
ATOM 1629 N N . TYR A 1 213 ? -20.625 -0.959 -5.629 1 64.44 213 TYR A N 1
ATOM 1630 C CA . TYR A 1 213 ? -21.438 -0.755 -6.82 1 64.44 213 TYR A CA 1
ATOM 1631 C C . TYR A 1 213 ? -21.172 -1.845 -7.852 1 64.44 213 TYR A C 1
ATOM 1633 O O . TYR A 1 213 ? -20.047 -2.311 -7.996 1 64.44 213 TYR A O 1
ATOM 1641 N N . ASP A 1 214 ? -22.016 -2.688 -8.102 1 78.31 214 ASP A N 1
ATOM 1642 C CA . ASP A 1 214 ? -22.094 -3.621 -9.219 1 78.31 214 ASP A CA 1
ATOM 1643 C C . ASP A 1 214 ? -21.984 -2.891 -10.555 1 78.31 214 ASP A C 1
ATOM 1645 O O . ASP A 1 214 ? -22.953 -2.805 -11.312 1 78.31 214 ASP A O 1
ATOM 1649 N N . ILE A 1 215 ? -20.656 -2.344 -10.789 1 89.12 215 ILE A N 1
ATOM 1650 C CA . ILE A 1 215 ? -20.422 -1.581 -12.008 1 89.12 215 ILE A CA 1
ATOM 1651 C C . ILE A 1 215 ? -19.766 -2.479 -13.062 1 89.12 215 ILE A C 1
ATOM 1653 O O . ILE A 1 215 ? -18.703 -3.039 -12.836 1 89.12 215 ILE A O 1
ATOM 1657 N N . GLU A 1 216 ? -20.422 -2.553 -14.172 1 93.94 216 GLU A N 1
ATOM 1658 C CA . GLU A 1 216 ? -19.891 -3.367 -15.258 1 93.94 216 GLU A CA 1
ATOM 1659 C C . GLU A 1 216 ? -18.484 -2.912 -15.648 1 93.94 216 GLU A C 1
ATOM 1661 O O . GLU A 1 216 ? -18.203 -1.711 -15.695 1 93.94 216 GLU A O 1
ATOM 1666 N N . GLY A 1 217 ? -17.656 -3.887 -15.914 1 95.88 217 GLY A N 1
ATOM 1667 C CA . GLY A 1 217 ? -16.297 -3.572 -16.297 1 95.88 217 GLY A CA 1
ATOM 1668 C C . GLY A 1 217 ? -15.312 -3.684 -15.141 1 95.88 217 GLY A C 1
ATOM 1669 O O . GLY A 1 217 ? -14.109 -3.508 -15.328 1 95.88 217 GLY A O 1
ATOM 1670 N N . THR A 1 218 ? -15.867 -3.988 -13.977 1 95.62 218 THR A N 1
ATOM 1671 C CA . THR A 1 218 ? -15.008 -4.102 -12.805 1 95.62 218 THR A CA 1
ATOM 1672 C C . THR A 1 218 ? -14.844 -5.562 -12.398 1 95.62 218 THR A C 1
ATOM 1674 O O . THR A 1 218 ? -15.641 -6.418 -12.781 1 95.62 218 THR A O 1
ATOM 1677 N N . ASP A 1 219 ? -13.812 -5.84 -11.664 1 95.94 219 ASP A N 1
ATOM 1678 C CA . ASP A 1 219 ? -13.547 -7.191 -11.18 1 95.94 219 ASP A CA 1
ATOM 1679 C C . ASP A 1 219 ? -14.68 -7.68 -10.273 1 95.94 219 ASP A C 1
ATOM 1681 O O . ASP A 1 219 ? -15.117 -8.828 -10.383 1 95.94 219 ASP A O 1
ATOM 1685 N N . LEU A 1 220 ? -15.172 -6.793 -9.438 1 92.19 220 LEU A N 1
ATOM 1686 C CA . LEU A 1 220 ? -16.281 -7.156 -8.562 1 92.19 220 LEU A CA 1
ATOM 1687 C C . LEU A 1 220 ? -17.484 -7.605 -9.383 1 92.19 220 LEU A C 1
ATOM 1689 O O . LEU A 1 220 ? -18.141 -8.602 -9.047 1 92.19 220 LEU A O 1
ATOM 1693 N N . TYR A 1 221 ? -17.797 -6.879 -10.422 1 94.75 221 TYR A N 1
ATOM 1694 C CA . TYR A 1 221 ? -18.922 -7.18 -11.289 1 94.75 221 TYR A CA 1
ATOM 1695 C C . TYR A 1 221 ? -18.797 -8.57 -11.898 1 94.75 221 TYR A C 1
ATOM 1697 O O . TYR A 1 221 ? -19.734 -9.367 -11.844 1 94.75 221 TYR A O 1
ATOM 1705 N N . TYR A 1 222 ? -17.672 -8.914 -12.414 1 96.44 222 TYR A N 1
ATOM 1706 C CA . TYR A 1 222 ? -17.484 -10.133 -13.188 1 96.44 222 TYR A CA 1
ATOM 1707 C C . TYR A 1 222 ? -17.344 -11.344 -12.273 1 96.44 222 TYR A C 1
ATOM 1709 O O . TYR A 1 222 ? -17.891 -12.414 -12.555 1 96.44 222 TYR A O 1
ATOM 1717 N N . VAL A 1 223 ? -16.641 -11.219 -11.164 1 94.81 223 VAL A N 1
ATOM 1718 C CA . VAL A 1 223 ? -16.438 -12.375 -10.297 1 94.81 223 VAL A CA 1
ATOM 1719 C C . VAL A 1 223 ? -17.781 -12.828 -9.719 1 94.81 223 VAL A C 1
ATOM 1721 O O . VAL A 1 223 ? -18.016 -14.023 -9.523 1 94.81 223 VAL A O 1
ATOM 1724 N N . LYS A 1 224 ? -18.625 -11.875 -9.484 1 92.19 224 LYS A N 1
ATOM 1725 C CA . LYS A 1 224 ? -19.938 -12.18 -8.945 1 92.19 224 LYS A CA 1
ATOM 1726 C C . LYS A 1 224 ? -20.781 -12.953 -9.961 1 92.19 224 LYS A C 1
ATOM 1728 O O . LYS A 1 224 ? -21.781 -13.57 -9.602 1 92.19 224 LYS A O 1
ATOM 1733 N N . ARG A 1 225 ? -20.375 -12.891 -11.156 1 95.25 225 ARG A N 1
ATOM 1734 C CA . ARG A 1 225 ? -21.156 -13.492 -12.234 1 95.25 225 ARG A CA 1
ATOM 1735 C C . ARG A 1 225 ? -20.453 -14.727 -12.781 1 95.25 225 ARG A C 1
ATOM 1737 O O . ARG A 1 225 ? -20.766 -15.188 -13.883 1 95.25 225 ARG A O 1
ATOM 1744 N N . GLY A 1 226 ? -19.453 -15.195 -12.102 1 96.75 226 GLY A N 1
ATOM 1745 C CA . GLY A 1 226 ? -18.875 -16.484 -12.414 1 96.75 226 GLY A CA 1
ATOM 1746 C C . GLY A 1 226 ? -17.703 -16.391 -13.375 1 96.75 226 GLY A C 1
ATOM 1747 O O . GLY A 1 226 ? -17.297 -17.391 -13.969 1 96.75 226 GLY A O 1
ATOM 1748 N N . PHE A 1 227 ? -17.219 -15.188 -13.531 1 98.25 227 PHE A N 1
ATOM 1749 C CA . PHE A 1 227 ? -16.047 -15.023 -14.391 1 98.25 227 PHE A CA 1
ATOM 1750 C C . PHE A 1 227 ? -14.766 -15 -13.578 1 98.25 227 PHE A C 1
ATOM 1752 O O . PHE A 1 227 ? -14.75 -14.469 -12.461 1 98.25 227 PHE A O 1
ATOM 1759 N N . VAL A 1 228 ? -13.711 -15.586 -14.102 1 98.69 228 VAL A N 1
ATOM 1760 C CA . VAL A 1 228 ? -12.359 -15.297 -13.641 1 98.69 228 VAL A CA 1
ATOM 1761 C C . VAL A 1 228 ? -11.953 -13.883 -14.078 1 98.69 228 VAL A C 1
ATOM 1763 O O . VAL A 1 228 ? -12.25 -13.469 -15.195 1 98.69 228 VAL A O 1
ATOM 1766 N N . THR A 1 229 ? -11.359 -13.141 -13.164 1 98.56 229 THR A N 1
ATOM 1767 C CA . THR A 1 229 ? -11 -11.773 -13.547 1 98.56 229 THR A CA 1
ATOM 1768 C C . THR A 1 229 ? -9.484 -11.602 -13.562 1 98.56 229 THR A C 1
ATOM 1770 O O . THR A 1 229 ? -8.781 -12.188 -12.734 1 98.56 229 THR A O 1
ATOM 1773 N N . LEU A 1 230 ? -8.977 -10.867 -14.547 1 98.75 230 LEU A N 1
ATOM 1774 C CA . LEU A 1 230 ? -7.582 -10.469 -14.695 1 98.75 230 LEU A CA 1
ATOM 1775 C C . LEU A 1 230 ? -7.453 -8.961 -14.836 1 98.75 230 LEU A C 1
ATOM 1777 O O . LEU A 1 230 ? -7.992 -8.367 -15.773 1 98.75 230 LEU A O 1
ATOM 1781 N N . THR A 1 231 ? -6.762 -8.344 -13.898 1 98.5 231 THR A N 1
ATOM 1782 C CA . THR A 1 231 ? -6.602 -6.898 -13.898 1 98.5 231 THR A CA 1
ATOM 1783 C C . THR A 1 231 ? -5.125 -6.516 -13.938 1 98.5 231 THR A C 1
ATOM 1785 O O . THR A 1 231 ? -4.359 -6.883 -13.047 1 98.5 231 THR A O 1
ATOM 1788 N N . PRO A 1 232 ? -4.637 -5.809 -14.992 1 98.25 232 PRO A N 1
ATOM 1789 C CA . PRO A 1 232 ? -3.285 -5.25 -14.914 1 98.25 232 PRO A CA 1
ATOM 1790 C C . PRO A 1 232 ? -3.178 -4.113 -13.898 1 98.25 232 PRO A C 1
ATOM 1792 O O . PRO A 1 232 ? -4.051 -3.242 -13.844 1 98.25 232 PRO A O 1
ATOM 1795 N N . LEU A 1 233 ? -2.125 -4.168 -13.109 1 98.12 233 LEU A N 1
ATOM 1796 C CA . LEU A 1 233 ? -1.94 -3.18 -12.047 1 98.12 233 LEU A CA 1
ATOM 1797 C C . LEU A 1 233 ? -0.665 -2.373 -12.273 1 98.12 233 LEU A C 1
ATOM 1799 O O . LEU A 1 233 ? 0.157 -2.729 -13.117 1 98.12 233 LEU A O 1
ATOM 1803 N N . HIS A 1 234 ? -0.562 -1.256 -11.641 1 96 234 HIS A N 1
ATOM 1804 C CA . HIS A 1 234 ? 0.655 -0.455 -11.57 1 96 234 HIS A CA 1
ATOM 1805 C C . HIS A 1 234 ? 0.895 0.063 -10.156 1 96 234 HIS A C 1
ATOM 1807 O O . HIS A 1 234 ? 0.08 -0.169 -9.258 1 96 234 HIS A O 1
ATOM 1813 N N . TYR A 1 235 ? 2.107 0.714 -9.953 1 95.12 235 TYR A N 1
ATOM 1814 C CA . TYR A 1 235 ? 2.443 1.21 -8.625 1 95.12 235 TYR A CA 1
ATOM 1815 C C . TYR A 1 235 ? 2.822 2.686 -8.672 1 95.12 235 TYR A C 1
ATOM 1817 O O . TYR A 1 235 ? 3.369 3.223 -7.707 1 95.12 235 TYR A O 1
ATOM 1825 N N . ASP A 1 236 ? 2.617 3.375 -9.766 1 95 236 ASP A N 1
ATOM 1826 C CA . ASP A 1 236 ? 2.75 4.824 -9.844 1 95 236 ASP A CA 1
ATOM 1827 C C . ASP A 1 236 ? 1.543 5.52 -9.219 1 95 236 ASP A C 1
ATOM 1829 O O . ASP A 1 236 ? 0.458 5.543 -9.805 1 95 236 ASP A O 1
ATOM 1833 N N . LEU A 1 237 ? 1.77 6.227 -8.109 1 96.31 237 LEU A N 1
ATOM 1834 C CA . LEU A 1 237 ? 0.635 6.758 -7.363 1 96.31 237 LEU A CA 1
ATOM 1835 C C . LEU A 1 237 ? 0.373 8.211 -7.738 1 96.31 237 LEU A C 1
ATOM 1837 O O . LEU A 1 237 ? -0.515 8.852 -7.172 1 96.31 237 LEU A O 1
ATOM 1841 N N . THR A 1 238 ? 1.118 8.734 -8.695 1 97.19 238 THR A N 1
ATOM 1842 C CA . THR A 1 238 ? 0.842 10.094 -9.141 1 97.19 238 THR A CA 1
ATOM 1843 C C . THR A 1 238 ? -0.547 10.188 -9.766 1 97.19 238 THR A C 1
ATOM 1845 O O . THR A 1 238 ? -0.926 9.344 -10.586 1 97.19 238 THR A O 1
ATOM 1848 N N . ASN A 1 239 ? -1.28 11.148 -9.32 1 96.69 239 ASN A N 1
ATOM 1849 C CA . ASN A 1 239 ? -2.549 11.445 -9.977 1 96.69 239 ASN A CA 1
ATOM 1850 C C . ASN A 1 239 ? -2.365 12.414 -11.148 1 96.69 239 ASN A C 1
ATOM 1852 O O . ASN A 1 239 ? -2.529 13.625 -10.992 1 96.69 239 ASN A O 1
ATOM 1856 N N . TYR A 1 240 ? -2.15 11.852 -12.273 1 96.06 240 TYR A N 1
ATOM 1857 C CA . TYR A 1 240 ? -1.864 12.664 -13.453 1 96.06 240 TYR A CA 1
ATOM 1858 C C . TYR A 1 240 ? -3.105 13.422 -13.906 1 96.06 240 TYR A C 1
ATOM 1860 O O . TYR A 1 240 ? -3.002 14.461 -14.562 1 96.06 240 TYR A O 1
ATOM 1868 N N . GLU A 1 241 ? -4.242 12.906 -13.539 1 93.62 241 GLU A N 1
ATOM 1869 C CA . GLU A 1 241 ? -5.5 13.508 -13.977 1 93.62 241 GLU A CA 1
ATOM 1870 C C . GLU A 1 241 ? -5.664 14.914 -13.406 1 93.62 241 GLU A C 1
ATOM 1872 O O . GLU A 1 241 ? -6.242 15.789 -14.055 1 93.62 241 GLU A O 1
ATOM 1877 N N . ILE A 1 242 ? -5.121 15.102 -12.172 1 94.5 242 ILE A N 1
ATOM 1878 C CA . ILE A 1 242 ? -5.367 16.391 -11.531 1 94.5 242 ILE A CA 1
ATOM 1879 C C . ILE A 1 242 ? -4.055 17.156 -11.375 1 94.5 242 ILE A C 1
ATOM 1881 O O . ILE A 1 242 ? -4.023 18.234 -10.797 1 94.5 242 ILE A O 1
ATOM 1885 N N . LEU A 1 243 ? -2.998 16.656 -11.852 1 96.38 243 LEU A N 1
ATOM 1886 C CA . LEU A 1 243 ? -1.663 17.219 -11.656 1 96.38 243 LEU A CA 1
ATOM 1887 C C . LEU A 1 243 ? -1.6 18.656 -12.125 1 96.38 243 LEU A C 1
ATOM 1889 O O . LEU A 1 243 ? -1.14 19.547 -11.383 1 96.38 243 LEU A O 1
ATOM 1893 N N . ASN A 1 244 ? -2.102 18.953 -13.32 1 95.94 244 ASN A N 1
ATOM 1894 C CA . ASN A 1 244 ? -2.059 20.297 -13.875 1 95.94 244 ASN A CA 1
ATOM 1895 C C . ASN A 1 244 ? -2.963 21.25 -13.094 1 95.94 244 ASN A C 1
ATOM 1897 O O . ASN A 1 244 ? -2.613 22.406 -12.883 1 95.94 244 ASN A O 1
ATOM 1901 N N . LYS A 1 245 ? -4.102 20.719 -12.727 1 94.38 245 LYS A N 1
ATOM 1902 C CA . LYS A 1 245 ? -4.992 21.547 -11.914 1 94.38 245 LYS A CA 1
ATOM 1903 C C . LYS A 1 245 ? -4.328 21.938 -10.602 1 94.38 245 LYS A C 1
ATOM 1905 O O . LYS A 1 245 ? -4.41 23.094 -10.172 1 94.38 245 LYS A O 1
ATOM 1910 N N . VAL A 1 246 ? -3.674 20.984 -9.977 1 95.69 246 VAL A N 1
ATOM 1911 C CA . VAL A 1 246 ? -2.971 21.25 -8.727 1 95.69 246 VAL A CA 1
ATOM 1912 C C . VAL A 1 246 ? -1.85 22.25 -8.961 1 95.69 246 VAL A C 1
ATOM 1914 O O . VAL A 1 246 ? -1.651 23.172 -8.164 1 95.69 246 VAL A O 1
ATOM 1917 N N . LYS A 1 247 ? -1.162 22.109 -10.047 1 96.06 247 LYS A N 1
ATOM 1918 C CA . LYS A 1 247 ? -0.092 23.031 -10.406 1 96.06 247 LYS A CA 1
ATOM 1919 C C . LYS A 1 247 ? -0.616 24.469 -10.516 1 96.06 247 LYS A C 1
ATOM 1921 O O . LYS A 1 247 ? -0.03 25.391 -9.953 1 96.06 247 LYS A O 1
ATOM 1926 N N . ASN A 1 248 ? -1.726 24.656 -11.109 1 95.06 248 ASN A N 1
ATOM 1927 C CA . ASN A 1 248 ? -2.314 25.969 -11.328 1 95.06 248 ASN A CA 1
ATOM 1928 C C . ASN A 1 248 ? -2.779 26.609 -10.016 1 95.06 248 ASN A C 1
ATOM 1930 O O . ASN A 1 248 ? -2.777 27.828 -9.883 1 95.06 248 ASN A O 1
ATOM 1934 N N . ILE A 1 249 ? -3.082 25.797 -9.117 1 94.44 249 ILE A N 1
ATOM 1935 C CA . ILE A 1 249 ? -3.631 26.297 -7.859 1 94.44 249 ILE A CA 1
ATOM 1936 C C . ILE A 1 249 ? -2.496 26.641 -6.898 1 94.44 249 ILE A C 1
ATOM 1938 O O . ILE A 1 249 ? -2.561 27.656 -6.188 1 94.44 249 ILE A O 1
ATOM 1942 N N . PHE A 1 250 ? -1.442 25.828 -6.938 1 94.69 250 PHE A N 1
ATOM 1943 C CA . PHE A 1 250 ? -0.496 25.922 -5.832 1 94.69 250 PHE A CA 1
ATOM 1944 C C . PHE A 1 250 ? 0.806 26.578 -6.285 1 94.69 250 PHE A C 1
ATOM 1946 O O . PHE A 1 250 ? 1.628 26.969 -5.457 1 94.69 250 PHE A O 1
ATOM 1953 N N . GLU A 1 251 ? 1.031 26.547 -7.543 1 92 251 GLU A N 1
ATOM 1954 C CA . GLU A 1 251 ? 2.225 27.234 -8.039 1 92 251 GLU A CA 1
ATOM 1955 C C . GLU A 1 251 ? 1.893 28.625 -8.562 1 92 251 GLU A C 1
ATOM 1957 O O . GLU A 1 251 ? 0.822 28.844 -9.133 1 92 251 GLU A O 1
ATOM 1962 N N . MET B 1 1 ? -11.672 25.125 10.391 1 94 1 MET B N 1
ATOM 1963 C CA . MET B 1 1 ? -11.945 23.781 9.883 1 94 1 MET B CA 1
ATOM 1964 C C . MET B 1 1 ? -11.758 22.734 10.977 1 94 1 MET B C 1
ATOM 1966 O O . MET B 1 1 ? -11.078 22.984 11.969 1 94 1 MET B O 1
ATOM 1970 N N . LYS B 1 2 ? -12.438 21.641 10.797 1 96.06 2 LYS B N 1
ATOM 1971 C CA . LYS B 1 2 ? -12.188 20.484 11.648 1 96.06 2 LYS B CA 1
ATOM 1972 C C . LYS B 1 2 ? -11.211 19.516 10.977 1 96.06 2 LYS B C 1
ATOM 1974 O O . LYS B 1 2 ? -11.516 18.953 9.922 1 96.06 2 LYS B O 1
ATOM 1979 N N . LEU B 1 3 ? -10.062 19.344 11.648 1 97.75 3 LEU B N 1
ATOM 1980 C CA . LEU B 1 3 ? -8.992 18.547 11.055 1 97.75 3 LEU B CA 1
ATOM 1981 C C . LEU B 1 3 ? -8.68 17.328 11.914 1 97.75 3 LEU B C 1
ATOM 1983 O O . LEU B 1 3 ? -8.711 17.406 13.148 1 97.75 3 LEU B O 1
ATOM 1987 N N . LEU B 1 4 ? -8.414 16.25 11.227 1 98.69 4 LEU B N 1
ATOM 1988 C CA . LEU B 1 4 ? -7.855 15.062 11.875 1 98.69 4 LEU B CA 1
ATOM 1989 C C . LEU B 1 4 ? -6.371 14.914 11.547 1 98.69 4 LEU B C 1
ATOM 1991 O O . LEU B 1 4 ? -5.996 14.844 10.375 1 98.69 4 LEU B O 1
ATOM 1995 N N . LEU B 1 5 ? -5.566 14.945 12.562 1 98.88 5 LEU B N 1
ATOM 1996 C CA . LEU B 1 5 ? -4.133 14.742 12.391 1 98.88 5 LEU B CA 1
ATOM 1997 C C . LEU B 1 5 ? -3.74 13.32 12.766 1 98.88 5 LEU B C 1
ATOM 1999 O O . LEU B 1 5 ? -4.242 12.766 13.75 1 98.88 5 LEU B O 1
ATOM 2003 N N . THR B 1 6 ? -2.885 12.727 11.984 1 98.88 6 THR B N 1
ATOM 2004 C CA . THR B 1 6 ? -2.34 11.398 12.234 1 98.88 6 THR B CA 1
ATOM 2005 C C . THR B 1 6 ? -0.886 11.32 11.781 1 98.88 6 THR B C 1
ATOM 2007 O O . THR B 1 6 ? -0.249 12.344 11.531 1 98.88 6 THR B O 1
ATOM 2010 N N . ASN B 1 7 ? -0.229 10.172 11.953 1 98.69 7 ASN B N 1
ATOM 2011 C CA . ASN B 1 7 ? 1.138 9.914 11.516 1 98.69 7 ASN B CA 1
ATOM 2012 C C . ASN B 1 7 ? 1.483 8.43 11.602 1 98.69 7 ASN B C 1
ATOM 2014 O O . ASN B 1 7 ? 0.614 7.602 11.867 1 98.69 7 ASN B O 1
ATOM 2018 N N . ASP B 1 8 ? 2.773 8.156 11.18 1 98.38 8 ASP B N 1
ATOM 2019 C CA . ASP B 1 8 ? 3.219 6.785 11.438 1 98.38 8 ASP B CA 1
ATOM 2020 C C . ASP B 1 8 ? 4.363 6.762 12.445 1 98.38 8 ASP B C 1
ATOM 2022 O O . ASP B 1 8 ? 4.801 5.691 12.867 1 98.38 8 ASP B O 1
ATOM 2026 N N . ASP B 1 9 ? 4.781 7.934 12.938 1 97.75 9 ASP B N 1
ATOM 2027 C CA . ASP B 1 9 ? 5.891 8.016 13.883 1 97.75 9 ASP B CA 1
ATOM 2028 C C . ASP B 1 9 ? 5.414 7.797 15.32 1 97.75 9 ASP B C 1
ATOM 2030 O O . ASP B 1 9 ? 6.223 7.578 16.219 1 97.75 9 ASP B O 1
ATOM 2034 N N . GLY B 1 10 ? 4.145 7.891 15.5 1 98.19 10 GLY B N 1
ATOM 2035 C CA . GLY B 1 10 ? 3.586 7.668 16.828 1 98.19 10 GLY B CA 1
ATOM 2036 C C . GLY B 1 10 ? 3.027 8.93 17.453 1 98.19 10 GLY B C 1
ATOM 2037 O O . GLY B 1 10 ? 3.396 10.039 17.062 1 98.19 10 GLY B O 1
ATOM 2038 N N . ILE B 1 11 ? 2.199 8.789 18.469 1 98.25 11 ILE B N 1
ATOM 2039 C CA . ILE B 1 11 ? 1.418 9.859 19.094 1 98.25 11 ILE B CA 1
ATOM 2040 C C . ILE B 1 11 ? 2.354 10.844 19.781 1 98.25 11 ILE B C 1
ATOM 2042 O O . ILE B 1 11 ? 2.02 12.023 19.938 1 98.25 11 ILE B O 1
ATOM 2046 N N . ASN B 1 12 ? 3.537 10.43 20.156 1 97.44 12 ASN B N 1
ATOM 2047 C CA . ASN B 1 12 ? 4.441 11.289 20.922 1 97.44 12 ASN B CA 1
ATOM 2048 C C . ASN B 1 12 ? 5.512 11.906 20.031 1 97.44 12 ASN B C 1
ATOM 2050 O O . ASN B 1 12 ? 6.461 12.516 20.516 1 97.44 12 ASN B O 1
ATOM 2054 N N . ALA B 1 13 ? 5.383 11.719 18.797 1 97.56 13 ALA B N 1
ATOM 2055 C CA . ALA B 1 13 ? 6.402 12.211 17.875 1 97.56 13 ALA B CA 1
ATOM 2056 C C . ALA B 1 13 ? 6.414 13.742 17.844 1 97.56 13 ALA B C 1
ATOM 2058 O O . ALA B 1 13 ? 5.359 14.375 17.891 1 97.56 13 ALA B O 1
ATOM 2059 N N . LYS B 1 14 ? 7.598 14.336 17.672 1 96.81 14 LYS B N 1
ATOM 2060 C CA . LYS B 1 14 ? 7.77 15.789 17.609 1 96.81 14 LYS B CA 1
ATOM 2061 C C . LYS B 1 14 ? 7.066 16.375 16.391 1 96.81 14 LYS B C 1
ATOM 2063 O O . LYS B 1 14 ? 6.508 17.469 16.469 1 96.81 14 LYS B O 1
ATOM 2068 N N . GLY B 1 15 ? 7.066 15.68 15.328 1 98.06 15 GLY B N 1
ATOM 2069 C CA . GLY B 1 15 ? 6.488 16.172 14.086 1 98.06 15 GLY B CA 1
ATOM 2070 C C . GLY B 1 15 ? 5.004 16.453 14.195 1 98.06 15 GLY B C 1
ATOM 2071 O O . GLY B 1 15 ? 4.559 17.562 13.859 1 98.06 15 GLY B O 1
ATOM 2072 N N . ILE B 1 16 ? 4.266 15.492 14.734 1 98.62 16 ILE B N 1
ATOM 2073 C CA . ILE B 1 16 ? 2.818 15.664 14.805 1 98.62 16 ILE B CA 1
ATOM 2074 C C . ILE B 1 16 ? 2.471 16.719 15.852 1 98.62 16 ILE B C 1
ATOM 2076 O O . ILE B 1 16 ? 1.504 17.469 15.688 1 98.62 16 ILE B O 1
ATOM 2080 N N . HIS B 1 17 ? 3.244 16.859 16.859 1 98.44 17 HIS B N 1
ATOM 2081 C CA . HIS B 1 17 ? 3.023 17.906 17.859 1 98.44 17 HIS B CA 1
ATOM 2082 C C . HIS B 1 17 ? 3.229 19.297 17.266 1 98.44 17 HIS B C 1
ATOM 2084 O O . HIS B 1 17 ? 2.43 20.203 17.5 1 98.44 17 HIS B O 1
ATOM 2090 N N . THR B 1 18 ? 4.324 19.422 16.547 1 98.25 18 THR B N 1
ATOM 2091 C CA . THR B 1 18 ? 4.609 20.703 15.906 1 98.25 18 THR B CA 1
ATOM 2092 C C . THR B 1 18 ? 3.498 21.078 14.93 1 98.25 18 THR B C 1
ATOM 2094 O O . THR B 1 18 ? 3.061 22.234 14.906 1 98.25 18 THR B O 1
ATOM 2097 N N . LEU B 1 19 ? 3.064 20.125 14.164 1 98.69 19 LEU B N 1
ATOM 2098 C CA . LEU B 1 19 ? 1.976 20.328 13.219 1 98.69 19 LEU B CA 1
ATOM 2099 C C . LEU B 1 19 ? 0.705 20.766 13.945 1 98.69 19 LEU B C 1
ATOM 2101 O O . LEU B 1 19 ? 0.056 21.734 13.539 1 98.69 19 LEU B O 1
ATOM 2105 N N . ALA B 1 20 ? 0.344 20.062 14.977 1 98.69 20 ALA B N 1
ATOM 2106 C CA . ALA B 1 20 ? -0.858 20.359 15.75 1 98.69 20 ALA B CA 1
ATOM 2107 C C . ALA B 1 20 ? -0.803 21.766 16.344 1 98.69 20 ALA B C 1
ATOM 2109 O O . ALA B 1 20 ? -1.78 22.516 16.266 1 98.69 20 ALA B O 1
ATOM 2110 N N . ARG B 1 21 ? 0.304 22.141 16.906 1 98.06 21 ARG B N 1
ATOM 2111 C CA . ARG B 1 21 ? 0.464 23.453 17.516 1 98.06 21 ARG B CA 1
ATOM 2112 C C . ARG B 1 21 ? 0.251 24.562 16.484 1 98.06 21 ARG B C 1
ATOM 2114 O O . ARG B 1 21 ? -0.387 25.562 16.781 1 98.06 21 ARG B O 1
ATOM 2121 N N . ARG B 1 22 ? 0.796 24.344 15.375 1 98.06 22 ARG B N 1
ATOM 2122 C CA . ARG B 1 22 ? 0.678 25.344 14.328 1 98.06 22 ARG B CA 1
ATOM 2123 C C . ARG B 1 22 ? -0.763 25.469 13.844 1 98.06 22 ARG B C 1
ATOM 2125 O O . ARG B 1 22 ? -1.255 26.578 13.602 1 98.06 22 ARG B O 1
ATOM 2132 N N . LEU B 1 23 ? -1.438 24.328 13.656 1 98.12 23 LEU B N 1
ATOM 2133 C CA . LEU B 1 23 ? -2.727 24.312 12.977 1 98.12 23 LEU B CA 1
ATOM 2134 C C . LEU B 1 23 ? -3.863 24.594 13.953 1 98.12 23 LEU B C 1
ATOM 2136 O O . LEU B 1 23 ? -4.953 25.016 13.539 1 98.12 23 LEU B O 1
ATOM 2140 N N . GLU B 1 24 ? -3.66 24.344 15.211 1 97.44 24 GLU B N 1
ATOM 2141 C CA . GLU B 1 24 ? -4.746 24.5 16.172 1 97.44 24 GLU B CA 1
ATOM 2142 C C . GLU B 1 24 ? -5.043 25.984 16.422 1 97.44 24 GLU B C 1
ATOM 2144 O O . GLU B 1 24 ? -6.066 26.328 17.016 1 97.44 24 GLU B O 1
ATOM 2149 N N . CYS B 1 25 ? -4.211 26.891 15.93 1 95.06 25 CYS B N 1
ATOM 2150 C CA . CYS B 1 25 ? -4.426 28.328 16.062 1 95.06 25 CYS B CA 1
ATOM 2151 C C . CYS B 1 25 ? -5.695 28.75 15.328 1 95.06 25 CYS B C 1
ATOM 2153 O O . CYS B 1 25 ? -6.395 29.672 15.773 1 95.06 25 CYS B O 1
ATOM 2155 N N . ASP B 1 26 ? -6.02 28.078 14.234 1 95.88 26 ASP B N 1
ATOM 2156 C CA . ASP B 1 26 ? -7.105 28.547 13.375 1 95.88 26 ASP B CA 1
ATOM 2157 C C . ASP B 1 26 ? -8.102 27.422 13.094 1 95.88 26 ASP B C 1
ATOM 2159 O O . ASP B 1 26 ? -9.039 27.609 12.305 1 95.88 26 ASP B O 1
ATOM 2163 N N . ASN B 1 27 ? -7.848 26.266 13.688 1 97.06 27 ASN B N 1
ATOM 2164 C CA . ASN B 1 27 ? -8.672 25.094 13.352 1 97.06 27 ASN B CA 1
ATOM 2165 C C . ASN B 1 27 ? -8.992 24.266 14.594 1 97.06 27 ASN B C 1
ATOM 2167 O O . ASN B 1 27 ? -8.312 24.375 15.617 1 97.06 27 ASN B O 1
ATOM 2171 N N . GLU B 1 28 ? -10.055 23.516 14.5 1 96.69 28 GLU B N 1
ATOM 2172 C CA . GLU B 1 28 ? -10.297 22.438 15.461 1 96.69 28 GLU B CA 1
ATOM 2173 C C . GLU B 1 28 ? -9.516 21.188 15.109 1 96.69 28 GLU B C 1
ATOM 2175 O O . GLU B 1 28 ? -9.656 20.656 14 1 96.69 28 GLU B O 1
ATOM 2180 N N . ILE B 1 29 ? -8.75 20.75 16.094 1 97.62 29 ILE B N 1
ATOM 2181 C CA . ILE B 1 29 ? -7.852 19.641 15.789 1 97.62 29 ILE B CA 1
ATOM 2182 C C . ILE B 1 29 ? -8.211 18.438 16.656 1 97.62 29 ILE B C 1
ATOM 2184 O O . ILE B 1 29 ? -8.438 18.578 17.859 1 97.62 29 ILE B O 1
ATOM 2188 N N . ILE B 1 30 ? -8.297 17.297 16.031 1 98.31 30 ILE B N 1
ATOM 2189 C CA . ILE B 1 30 ? -8.281 16.016 16.703 1 98.31 30 ILE B CA 1
ATOM 2190 C C . ILE B 1 30 ? -7.074 15.195 16.25 1 98.31 30 ILE B C 1
ATOM 2192 O O . ILE B 1 30 ? -6.789 15.117 15.055 1 98.31 30 ILE B O 1
ATOM 2196 N N . ILE B 1 31 ? -6.352 14.664 17.219 1 98.75 31 ILE B N 1
ATOM 2197 C CA . ILE B 1 31 ? -5.176 13.859 16.922 1 98.75 31 ILE B CA 1
ATOM 2198 C C . ILE B 1 31 ? -5.473 12.391 17.188 1 98.75 31 ILE B C 1
ATOM 2200 O O . ILE B 1 31 ? -5.996 12.039 18.25 1 98.75 31 ILE B O 1
ATOM 2204 N N . ALA B 1 32 ? -5.27 11.523 16.25 1 98.75 32 ALA B N 1
ATOM 2205 C CA . ALA B 1 32 ? -5.328 10.07 16.375 1 98.75 32 ALA B CA 1
ATOM 2206 C C . ALA B 1 32 ? -4.125 9.414 15.711 1 98.75 32 ALA B C 1
ATOM 2208 O O . ALA B 1 32 ? -4.016 9.414 14.484 1 98.75 32 ALA B O 1
ATOM 2209 N N . ALA B 1 33 ? -3.252 8.852 16.484 1 98.75 33 ALA B N 1
ATOM 2210 C CA . ALA B 1 33 ? -2.008 8.312 15.945 1 98.75 33 ALA B CA 1
ATOM 2211 C C . ALA B 1 33 ? -1.616 7.023 16.672 1 98.75 33 ALA B C 1
ATOM 2213 O O . ALA B 1 33 ? -2.104 6.746 17.766 1 98.75 33 ALA B O 1
ATOM 2214 N N . PRO B 1 34 ? -0.768 6.242 16 1 98.62 34 PRO B N 1
ATOM 2215 C CA . PRO B 1 34 ? -0.325 5.004 16.641 1 98.62 34 PRO B CA 1
ATOM 2216 C C . PRO B 1 34 ? 0.347 5.254 18 1 98.62 34 PRO B C 1
ATOM 2218 O O . PRO B 1 34 ? 1.018 6.273 18.172 1 98.62 34 PRO B O 1
ATOM 2221 N N . SER B 1 35 ? 0.238 4.27 18.828 1 97.69 35 SER B N 1
ATOM 2222 C CA . SER B 1 35 ? 0.845 4.367 20.156 1 97.69 35 SER B CA 1
ATOM 2223 C C . SER B 1 35 ? 2.365 4.27 20.062 1 97.69 35 SER B C 1
ATOM 2225 O O . SER B 1 35 ? 3.07 4.73 20.969 1 97.69 35 SER B O 1
ATOM 2227 N N . GLU B 1 36 ? 2.805 3.693 18.984 1 95.5 36 GLU B N 1
ATOM 2228 C CA . GLU B 1 36 ? 4.238 3.512 18.797 1 95.5 36 GLU B CA 1
ATOM 2229 C C . GLU B 1 36 ? 4.637 3.791 17.344 1 95.5 36 GLU B C 1
ATOM 2231 O O . GLU B 1 36 ? 3.777 3.982 16.484 1 95.5 36 GLU B O 1
ATOM 2236 N N . GLN B 1 37 ? 5.938 3.816 17.109 1 93.81 37 GLN B N 1
ATOM 2237 C CA . GLN B 1 37 ? 6.477 4.02 15.773 1 93.81 37 GLN B CA 1
ATOM 2238 C C . GLN B 1 37 ? 6.051 2.896 14.836 1 93.81 37 GLN B C 1
ATOM 2240 O O . GLN B 1 37 ? 6.129 1.718 15.188 1 93.81 37 GLN B O 1
ATOM 2245 N N . ARG B 1 38 ? 5.52 3.24 13.688 1 93.88 38 ARG B N 1
ATOM 2246 C CA . ARG B 1 38 ? 5.039 2.291 12.695 1 93.88 38 ARG B CA 1
ATOM 2247 C C . ARG B 1 38 ? 5.594 2.619 11.312 1 93.88 38 ARG B C 1
ATOM 2249 O O . ARG B 1 38 ? 4.891 2.494 10.305 1 93.88 38 ARG B O 1
ATOM 2256 N N . SER B 1 39 ? 6.773 3.08 11.297 1 89.62 39 SER B N 1
ATOM 2257 C CA . SER B 1 39 ? 7.383 3.391 10.008 1 89.62 39 SER B CA 1
ATOM 2258 C C . SER B 1 39 ? 7.367 2.178 9.086 1 89.62 39 SER B C 1
ATOM 2260 O O . SER B 1 39 ? 7.43 1.036 9.547 1 89.62 39 SER B O 1
ATOM 2262 N N . ALA B 1 40 ? 7.238 2.393 7.734 1 89.5 40 ALA B N 1
ATOM 2263 C CA . ALA B 1 40 ? 7.297 1.377 6.688 1 89.5 40 ALA B CA 1
ATOM 2264 C C . ALA B 1 40 ? 6.121 0.407 6.801 1 89.5 40 ALA B C 1
ATOM 2266 O O . ALA B 1 40 ? 6.223 -0.748 6.383 1 89.5 40 ALA B O 1
ATOM 2267 N N . SER B 1 41 ? 4.988 0.909 7.379 1 93.75 41 SER B N 1
ATOM 2268 C CA . SER B 1 41 ? 3.809 0.069 7.566 1 93.75 41 SER B CA 1
ATOM 2269 C C . SER B 1 41 ? 2.918 0.084 6.328 1 93.75 41 SER B C 1
ATOM 2271 O O . SER B 1 41 ? 2.004 -0.734 6.203 1 93.75 41 SER B O 1
ATOM 2273 N N . SER B 1 42 ? 3.195 0.987 5.48 1 96.94 42 SER B N 1
ATOM 2274 C CA . SER B 1 42 ? 2.371 1.149 4.289 1 96.94 42 SER B CA 1
ATOM 2275 C C . SER B 1 42 ? 0.888 1.194 4.641 1 96.94 42 SER B C 1
ATOM 2277 O O . SER B 1 42 ? 0.474 1.971 5.504 1 96.94 42 SER B O 1
ATOM 2279 N N . HIS B 1 43 ? 0.047 0.505 3.848 1 97.56 43 HIS B N 1
ATOM 2280 C CA . HIS B 1 43 ? -1.398 0.527 4.039 1 97.56 43 HIS B CA 1
ATOM 2281 C C . HIS B 1 43 ? -1.868 -0.688 4.832 1 97.56 43 HIS B C 1
ATOM 2283 O O . HIS B 1 43 ? -2.998 -1.15 4.656 1 97.56 43 HIS B O 1
ATOM 2289 N N . SER B 1 44 ? -1.022 -1.231 5.656 1 96.25 44 SER B N 1
ATOM 2290 C CA . SER B 1 44 ? -1.411 -2.377 6.473 1 96.25 44 SER B CA 1
ATOM 2291 C C . SER B 1 44 ? -2.516 -2.006 7.457 1 96.25 44 SER B C 1
ATOM 2293 O O . SER B 1 44 ? -2.592 -0.862 7.91 1 96.25 44 SER B O 1
ATOM 2295 N N . ILE B 1 45 ? -3.395 -2.979 7.754 1 94.31 45 ILE B N 1
ATOM 2296 C CA . ILE B 1 45 ? -4.484 -2.752 8.695 1 94.31 45 ILE B CA 1
ATOM 2297 C C . ILE B 1 45 ? -4.598 -3.938 9.648 1 94.31 45 ILE B C 1
ATOM 2299 O O . ILE B 1 45 ? -4.113 -5.031 9.352 1 94.31 45 ILE B O 1
ATOM 2303 N N . THR B 1 46 ? -5.238 -3.654 10.758 1 90.69 46 THR B N 1
ATOM 2304 C CA . THR B 1 46 ? -5.492 -4.688 11.75 1 90.69 46 THR B CA 1
ATOM 2305 C C . THR B 1 46 ? -6.84 -5.355 11.508 1 90.69 46 THR B C 1
ATOM 2307 O O . THR B 1 46 ? -7.871 -4.684 11.438 1 90.69 46 THR B O 1
ATOM 2310 N N . VAL B 1 47 ? -6.879 -6.648 11.367 1 84.5 47 VAL B N 1
ATOM 2311 C CA . VAL B 1 47 ? -8.125 -7.324 11.039 1 84.5 47 VAL B CA 1
ATOM 2312 C C . VAL B 1 47 ? -8.414 -8.414 12.07 1 84.5 47 VAL B C 1
ATOM 2314 O O . VAL B 1 47 ? -9.57 -8.781 12.289 1 84.5 47 VAL B O 1
ATOM 2317 N N . ARG B 1 48 ? -7.406 -8.961 12.789 1 81.69 48 ARG B N 1
ATOM 2318 C CA . ARG B 1 48 ? -7.613 -10.172 13.578 1 81.69 48 ARG B CA 1
ATOM 2319 C C . ARG B 1 48 ? -7.656 -9.859 15.07 1 81.69 48 ARG B C 1
ATOM 2321 O O . ARG B 1 48 ? -7.973 -10.727 15.883 1 81.69 48 ARG B O 1
ATOM 2328 N N . SER B 1 49 ? -7.375 -8.703 15.438 1 86.06 49 SER B N 1
ATOM 2329 C CA . SER B 1 49 ? -7.332 -8.359 16.859 1 86.06 49 SER B CA 1
ATOM 2330 C C . SER B 1 49 ? -8.039 -7.027 17.109 1 86.06 49 SER B C 1
ATOM 2332 O O . SER B 1 49 ? -8.258 -6.242 16.188 1 86.06 49 SER B O 1
ATOM 2334 N N . GLY B 1 50 ? -8.422 -6.914 18.391 1 91.56 50 GLY B N 1
ATOM 2335 C CA . GLY B 1 50 ? -8.977 -5.629 18.797 1 91.56 50 GLY B CA 1
ATOM 2336 C C . GLY B 1 50 ? -7.934 -4.531 18.891 1 91.56 50 GLY B C 1
ATOM 2337 O O . GLY B 1 50 ? -6.793 -4.781 19.281 1 91.56 50 GLY B O 1
ATOM 2338 N N . ILE B 1 51 ? -8.422 -3.328 18.547 1 95.62 51 ILE B N 1
ATOM 2339 C CA . ILE B 1 51 ? -7.535 -2.174 18.594 1 95.62 51 ILE B CA 1
ATOM 2340 C C . ILE B 1 51 ? -7.871 -1.314 19.812 1 95.62 51 ILE B C 1
ATOM 2342 O O . ILE B 1 51 ? -9 -0.828 19.938 1 95.62 51 ILE B O 1
ATOM 2346 N N . GLU B 1 52 ? -6.93 -1.171 20.641 1 96 52 GLU B N 1
ATOM 2347 C CA . GLU B 1 52 ? -7.129 -0.35 21.828 1 96 52 GLU B CA 1
ATOM 2348 C C . GLU B 1 52 ? -6.945 1.132 21.516 1 96 52 GLU B C 1
ATOM 2350 O O . GLU B 1 52 ? -6.023 1.508 20.781 1 96 52 GLU B O 1
ATOM 2355 N N . VAL B 1 53 ? -7.816 1.947 22.016 1 96.81 53 VAL B N 1
ATOM 2356 C CA . VAL B 1 53 ? -7.762 3.4 21.891 1 96.81 53 VAL B CA 1
ATOM 2357 C C . VAL B 1 53 ? -7.699 4.035 23.281 1 96.81 53 VAL B C 1
ATOM 2359 O O . VAL B 1 53 ? -8.484 3.682 24.156 1 96.81 53 VAL B O 1
ATOM 2362 N N . LYS B 1 54 ? -6.77 4.961 23.438 1 96.81 54 LYS B N 1
ATOM 2363 C CA . LYS B 1 54 ? -6.645 5.668 24.703 1 96.81 54 LYS B CA 1
ATOM 2364 C C . LYS B 1 54 ? -6.586 7.18 24.484 1 96.81 54 LYS B C 1
ATOM 2366 O O . LYS B 1 54 ? -5.805 7.664 23.672 1 96.81 54 LYS B O 1
ATOM 2371 N N . GLU B 1 55 ? -7.387 7.855 25.234 1 96.5 55 GLU B N 1
ATOM 2372 C CA . GLU B 1 55 ? -7.266 9.312 25.219 1 96.5 55 GLU B CA 1
ATOM 2373 C C . GLU B 1 55 ? -6.027 9.766 25.984 1 96.5 55 GLU B C 1
ATOM 2375 O O . GLU B 1 55 ? -5.711 9.219 27.047 1 96.5 55 GLU B O 1
ATOM 2380 N N . GLN B 1 56 ? -5.375 10.727 25.344 1 95.25 56 GLN B N 1
ATOM 2381 C CA . GLN B 1 56 ? -4.148 11.227 25.938 1 95.25 56 GLN B CA 1
ATOM 2382 C C . GLN B 1 56 ? -4.152 12.75 26.016 1 95.25 56 GLN B C 1
ATOM 2384 O O . GLN B 1 56 ? -4.797 13.414 25.203 1 95.25 56 GLN B O 1
ATOM 2389 N N . LYS B 1 57 ? -3.455 13.25 27.047 1 94.38 57 LYS B N 1
ATOM 2390 C CA . LYS B 1 57 ? -3.166 14.68 27.109 1 94.38 57 LYS B CA 1
ATOM 2391 C C . LYS B 1 57 ? -1.735 14.969 26.672 1 94.38 57 LYS B C 1
ATOM 2393 O O . LYS B 1 57 ? -0.784 14.398 27.219 1 94.38 57 LYS B O 1
ATOM 2398 N N . ILE B 1 58 ? -1.664 15.75 25.688 1 95.38 58 ILE B N 1
ATOM 2399 C CA . ILE B 1 58 ? -0.345 16.141 25.203 1 95.38 58 ILE B CA 1
ATOM 2400 C C . ILE B 1 58 ? -0.001 17.531 25.719 1 95.38 58 ILE B C 1
ATOM 2402 O O . ILE B 1 58 ? -0.738 18.5 25.469 1 95.38 58 ILE B O 1
ATOM 2406 N N . GLU B 1 59 ? 1.088 17.609 26.359 1 94.19 59 GLU B N 1
ATOM 2407 C CA . GLU B 1 59 ? 1.502 18.891 26.922 1 94.19 59 GLU B CA 1
ATOM 2408 C C . GLU B 1 59 ? 1.657 19.953 25.844 1 94.19 59 GLU B C 1
ATOM 2410 O O . GLU B 1 59 ? 2.275 19.703 24.812 1 94.19 59 GLU B O 1
ATOM 2415 N N . GLY B 1 60 ? 1.058 21.062 26.094 1 93.75 60 GLY B N 1
ATOM 2416 C CA . GLY B 1 60 ? 1.204 22.188 25.188 1 93.75 60 GLY B CA 1
ATOM 2417 C C . GLY B 1 60 ? 0.172 22.203 24.078 1 93.75 60 GLY B C 1
ATOM 2418 O O . GLY B 1 60 ? 0.174 23.094 23.234 1 93.75 60 GLY B O 1
ATOM 2419 N N . LEU B 1 61 ? -0.614 21.188 24.094 1 95.38 61 LEU B N 1
ATOM 2420 C CA . LEU B 1 61 ? -1.653 21.125 23.078 1 95.38 61 LEU B CA 1
ATOM 2421 C C . LEU B 1 61 ? -3.041 21.125 23.703 1 95.38 61 LEU B C 1
ATOM 2423 O O . LEU B 1 61 ? -3.256 20.5 24.75 1 95.38 61 LEU B O 1
ATOM 2427 N N . ASN B 1 62 ? -3.971 21.797 23.141 1 92.44 62 ASN B N 1
ATOM 2428 C CA . ASN B 1 62 ? -5.359 21.859 23.594 1 92.44 62 ASN B CA 1
ATOM 2429 C C . ASN B 1 62 ? -6.223 20.812 22.875 1 92.44 62 ASN B C 1
ATOM 2431 O O . ASN B 1 62 ? -7.312 20.484 23.344 1 92.44 62 ASN B O 1
ATOM 2435 N N . SER B 1 63 ? -5.742 20.328 21.844 1 93.44 63 SER B N 1
ATOM 2436 C CA . SER B 1 63 ? -6.496 19.422 21 1 93.44 63 SER B CA 1
ATOM 2437 C C . SER B 1 63 ? -6.676 18.062 21.656 1 93.44 63 SER B C 1
ATOM 2439 O O . SER B 1 63 ? -5.812 17.609 22.422 1 93.44 63 SER B O 1
ATOM 2441 N N . ARG B 1 64 ? -7.812 17.453 21.406 1 95.81 64 ARG B N 1
ATOM 2442 C CA . ARG B 1 64 ? -8 16.062 21.828 1 95.81 64 ARG B CA 1
ATOM 2443 C C . ARG B 1 64 ? -7.035 15.133 21.094 1 95.81 64 ARG B C 1
ATOM 2445 O O . ARG B 1 64 ? -6.785 15.297 19.906 1 95.81 64 ARG B O 1
ATOM 2452 N N . ALA B 1 65 ? -6.48 14.266 21.875 1 98.25 65 ALA B N 1
ATOM 2453 C CA . ALA B 1 65 ? -5.5 13.344 21.312 1 98.25 65 ALA B CA 1
ATOM 2454 C C . ALA B 1 65 ? -5.773 11.906 21.734 1 98.25 65 ALA B C 1
ATOM 2456 O O . ALA B 1 65 ? -6.137 11.656 22.891 1 98.25 65 ALA B O 1
ATOM 2457 N N . TYR B 1 66 ? -5.617 11 20.797 1 98.38 66 TYR B N 1
ATOM 2458 C CA . TYR B 1 66 ? -5.855 9.578 21.031 1 98.38 66 TYR B CA 1
ATOM 2459 C C . TYR B 1 66 ? -4.672 8.742 20.578 1 98.38 66 TYR B C 1
ATOM 2461 O O . TYR B 1 66 ? -4.203 8.883 19.438 1 98.38 66 TYR B O 1
ATOM 2469 N N . SER B 1 67 ? -4.188 7.906 21.469 1 98.31 67 SER B N 1
ATOM 2470 C CA . SER B 1 67 ? -3.227 6.863 21.141 1 98.31 67 SER B CA 1
ATOM 2471 C C . SER B 1 67 ? -3.93 5.57 20.734 1 98.31 67 SER B C 1
ATOM 2473 O O . SER B 1 67 ? -4.801 5.082 21.453 1 98.31 67 SER B O 1
ATOM 2475 N N . ILE B 1 68 ? -3.586 5.062 19.625 1 97.94 68 ILE B N 1
ATOM 2476 C CA . ILE B 1 68 ? -4.27 3.898 19.078 1 97.94 68 ILE B CA 1
ATOM 2477 C C . ILE B 1 68 ? -3.264 2.77 18.844 1 97.94 68 ILE B C 1
ATOM 2479 O O . ILE B 1 68 ? -2.215 2.977 18.234 1 97.94 68 ILE B O 1
ATOM 2483 N N . ASP B 1 69 ? -3.549 1.584 19.375 1 96.75 69 ASP B N 1
ATOM 2484 C CA . ASP B 1 69 ? -2.693 0.417 19.172 1 96.75 69 ASP B CA 1
ATOM 2485 C C . ASP B 1 69 ? -3.006 -0.275 17.844 1 96.75 69 ASP B C 1
ATOM 2487 O O . ASP B 1 69 ? -3.449 -1.426 17.828 1 96.75 69 ASP B O 1
ATOM 2491 N N . GLY B 1 70 ? -2.799 0.414 16.734 1 96.56 70 GLY B N 1
ATOM 2492 C CA . GLY B 1 70 ? -3.014 -0.017 15.359 1 96.56 70 GLY B CA 1
ATOM 2493 C C . GLY B 1 70 ? -2.084 0.66 14.367 1 96.56 70 GLY B C 1
ATOM 2494 O O . GLY B 1 70 ? -1.09 1.272 14.758 1 96.56 70 GLY B O 1
ATOM 2495 N N . THR B 1 71 ? -2.328 0.453 13.117 1 97.56 71 THR B N 1
ATOM 2496 C CA . THR B 1 71 ? -1.54 1.053 12.047 1 97.56 71 THR B CA 1
ATOM 2497 C C . THR B 1 71 ? -2.021 2.471 11.75 1 97.56 71 THR B C 1
ATOM 2499 O O . THR B 1 71 ? -3.088 2.879 12.211 1 97.56 71 THR B O 1
ATOM 2502 N N . PRO B 1 72 ? -1.219 3.223 11 1 98.5 72 PRO B N 1
ATOM 2503 C CA . PRO B 1 72 ? -1.679 4.562 10.633 1 98.5 72 PRO B CA 1
ATOM 2504 C C . PRO B 1 72 ? -3.029 4.547 9.914 1 98.5 72 PRO B C 1
ATOM 2506 O O . PRO B 1 72 ? -3.877 5.406 10.18 1 98.5 72 PRO B O 1
ATOM 2509 N N . ALA B 1 73 ? -3.238 3.574 9.062 1 97.38 73 ALA B N 1
ATOM 2510 C CA . ALA B 1 73 ? -4.527 3.443 8.391 1 97.38 73 ALA B CA 1
ATOM 2511 C C . ALA B 1 73 ? -5.641 3.146 9.391 1 97.38 73 ALA B C 1
ATOM 2513 O O . ALA B 1 73 ? -6.734 3.707 9.297 1 97.38 73 ALA B O 1
ATOM 2514 N N . ASP B 1 74 ? -5.379 2.303 10.367 1 96.94 74 ASP B N 1
ATOM 2515 C CA . ASP B 1 74 ? -6.336 2.027 11.43 1 96.94 74 ASP B CA 1
ATOM 2516 C C . ASP B 1 74 ? -6.73 3.309 12.164 1 96.94 74 ASP B C 1
ATOM 2518 O O . ASP B 1 74 ? -7.902 3.52 12.469 1 96.94 74 ASP B O 1
ATOM 2522 N N . CYS B 1 75 ? -5.719 4.082 12.445 1 98.25 75 CYS B N 1
ATOM 2523 C CA . CYS B 1 75 ? -5.949 5.309 13.203 1 98.25 75 CYS B CA 1
ATOM 2524 C C . CYS B 1 75 ? -6.949 6.207 12.484 1 98.25 75 CYS B C 1
ATOM 2526 O O . CYS B 1 75 ? -7.867 6.746 13.109 1 98.25 75 CYS B O 1
ATOM 2528 N N . VAL B 1 76 ? -6.777 6.34 11.195 1 97.88 76 VAL B N 1
ATOM 2529 C CA . VAL B 1 76 ? -7.672 7.176 10.406 1 97.88 76 VAL B CA 1
ATOM 2530 C C . VAL B 1 76 ? -9.086 6.609 10.461 1 97.88 76 VAL B C 1
ATOM 2532 O O . VAL B 1 76 ? -10.039 7.332 10.773 1 97.88 76 VAL B O 1
ATOM 2535 N N . ARG B 1 77 ? -9.234 5.363 10.234 1 94.94 77 ARG B N 1
ATOM 2536 C CA . ARG B 1 77 ? -10.547 4.742 10.133 1 94.94 77 ARG B CA 1
ATOM 2537 C C . ARG B 1 77 ? -11.289 4.793 11.461 1 94.94 77 ARG B C 1
ATOM 2539 O O . ARG B 1 77 ? -12.469 5.133 11.516 1 94.94 77 ARG B O 1
ATOM 2546 N N . ILE B 1 78 ? -10.578 4.449 12.477 1 95.56 78 ILE B N 1
ATOM 2547 C CA . ILE B 1 78 ? -11.203 4.453 13.797 1 95.56 78 ILE B CA 1
ATOM 2548 C C . ILE B 1 78 ? -11.602 5.875 14.18 1 95.56 78 ILE B C 1
ATOM 2550 O O . ILE B 1 78 ? -12.695 6.102 14.703 1 95.56 78 ILE B O 1
ATOM 2554 N N . ALA B 1 79 ? -10.711 6.812 13.938 1 97.25 79 ALA B N 1
ATOM 2555 C CA . ALA B 1 79 ? -10.984 8.195 14.32 1 97.25 79 ALA B CA 1
ATOM 2556 C C . ALA B 1 79 ? -12.195 8.742 13.57 1 97.25 79 ALA B C 1
ATOM 2558 O O . ALA B 1 79 ? -13.086 9.344 14.172 1 97.25 79 ALA B O 1
ATOM 2559 N N . VAL B 1 80 ? -12.219 8.492 12.289 1 95.06 80 VAL B N 1
ATOM 2560 C CA . VAL B 1 80 ? -13.32 8.984 11.461 1 95.06 80 VAL B CA 1
ATOM 2561 C C . VAL B 1 80 ? -14.625 8.328 11.891 1 95.06 80 VAL B C 1
ATOM 2563 O O . VAL B 1 80 ? -15.672 8.977 11.922 1 95.06 80 VAL B O 1
ATOM 2566 N N . ASP B 1 81 ? -14.57 7.148 12.289 1 93.38 81 ASP B N 1
ATOM 2567 C CA . ASP B 1 81 ? -15.766 6.375 12.594 1 93.38 81 ASP B CA 1
ATOM 2568 C C . ASP B 1 81 ? -16.234 6.621 14.023 1 93.38 81 ASP B C 1
ATOM 2570 O O . ASP B 1 81 ? -17.438 6.699 14.289 1 93.38 81 ASP B O 1
ATOM 2574 N N . LYS B 1 82 ? -15.258 6.789 14.945 1 94 82 LYS B N 1
ATOM 2575 C CA . LYS B 1 82 ? -15.664 6.66 16.344 1 94 82 LYS B CA 1
ATOM 2576 C C . LYS B 1 82 ? -15.258 7.887 17.141 1 94 82 LYS B C 1
ATOM 2578 O O . LYS B 1 82 ? -15.836 8.164 18.203 1 94 82 LYS B O 1
ATOM 2583 N N . LEU B 1 83 ? -14.281 8.602 16.734 1 94.62 83 LEU B N 1
ATOM 2584 C CA . LEU B 1 83 ? -13.664 9.531 17.672 1 94.62 83 LEU B CA 1
ATOM 2585 C C . LEU B 1 83 ? -14.016 10.977 17.328 1 94.62 83 LEU B C 1
ATOM 2587 O O . LEU B 1 83 ? -14.219 11.797 18.219 1 94.62 83 LEU B O 1
ATOM 2591 N N . VAL B 1 84 ? -13.945 11.414 16.094 1 91.5 84 VAL B N 1
ATOM 2592 C CA . VAL B 1 84 ? -14.047 12.812 15.68 1 91.5 84 VAL B CA 1
ATOM 2593 C C . VAL B 1 84 ? -15.477 13.305 15.875 1 91.5 84 VAL B C 1
ATOM 2595 O O . VAL B 1 84 ? -15.688 14.422 16.344 1 91.5 84 VAL B O 1
ATOM 2598 N N . GLY B 1 85 ? -16.438 12.547 15.773 1 85.31 85 GLY B N 1
ATOM 2599 C CA . GLY B 1 85 ? -17.812 13.023 15.844 1 85.31 85 GLY B CA 1
ATOM 2600 C C . GLY B 1 85 ? -18.141 14.039 14.758 1 85.31 85 GLY B C 1
ATOM 2601 O O . GLY B 1 85 ? -17.641 15.164 14.773 1 85.31 85 GLY B O 1
ATOM 2602 N N . GLY B 1 86 ? -18.719 13.664 13.742 1 87.56 86 GLY B N 1
ATOM 2603 C CA . GLY B 1 86 ? -19.141 14.57 12.695 1 87.56 86 GLY B CA 1
ATOM 2604 C C . GLY B 1 86 ? -18.25 14.547 11.477 1 87.56 86 GLY B C 1
ATOM 2605 O O . GLY B 1 86 ? -17.484 13.594 11.273 1 87.56 86 GLY B O 1
ATOM 2606 N N . LYS B 1 87 ? -18.297 15.695 10.711 1 91.94 87 LYS B N 1
ATOM 2607 C CA . LYS B 1 87 ? -17.594 15.734 9.43 1 91.94 87 LYS B CA 1
ATOM 2608 C C . LYS B 1 87 ? -16.172 16.234 9.602 1 91.94 87 LYS B C 1
ATOM 2610 O O . LYS B 1 87 ? -15.93 17.234 10.273 1 91.94 87 LYS B O 1
ATOM 2615 N N . VAL B 1 88 ? -15.188 15.586 9.102 1 94.81 88 VAL B N 1
ATOM 2616 C CA . VAL B 1 88 ? -13.797 16 9.031 1 94.81 88 VAL B CA 1
ATOM 2617 C C . VAL B 1 88 ? -13.531 16.703 7.703 1 94.81 88 VAL B C 1
ATOM 2619 O O . VAL B 1 88 ? -13.836 16.172 6.633 1 94.81 88 VAL B O 1
ATOM 2622 N N . ASP B 1 89 ? -12.977 17.875 7.824 1 95.25 89 ASP B N 1
ATOM 2623 C CA . ASP B 1 89 ? -12.742 18.656 6.613 1 95.25 89 ASP B CA 1
ATOM 2624 C C . ASP B 1 89 ? -11.5 18.156 5.871 1 95.25 89 ASP B C 1
ATOM 2626 O O . ASP B 1 89 ? -11.438 18.234 4.645 1 95.25 89 ASP B O 1
ATOM 2630 N N . MET B 1 90 ? -10.539 17.734 6.586 1 97 90 MET B N 1
ATOM 2631 C CA . MET B 1 90 ? -9.312 17.219 5.992 1 97 90 MET B CA 1
ATOM 2632 C C . MET B 1 90 ? -8.539 16.359 6.992 1 97 90 MET B C 1
ATOM 2634 O O . MET B 1 90 ? -8.555 16.641 8.195 1 97 90 MET B O 1
ATOM 2638 N N . VAL B 1 91 ? -7.949 15.367 6.516 1 98.12 91 VAL B N 1
ATOM 2639 C CA . VAL B 1 91 ? -7.004 14.578 7.301 1 98.12 91 VAL B CA 1
ATOM 2640 C C . VAL B 1 91 ? -5.574 14.945 6.906 1 98.12 91 VAL B C 1
ATOM 2642 O O . VAL B 1 91 ? -5.25 15 5.719 1 98.12 91 VAL B O 1
ATOM 2645 N N . ILE B 1 92 ? -4.746 15.242 7.883 1 98.88 92 ILE B N 1
ATOM 2646 C CA . ILE B 1 92 ? -3.342 15.547 7.621 1 98.88 92 ILE B CA 1
ATOM 2647 C C . ILE B 1 92 ? -2.451 14.562 8.367 1 98.88 92 ILE B C 1
ATOM 2649 O O . ILE B 1 92 ? -2.525 14.453 9.594 1 98.88 92 ILE B O 1
ATOM 2653 N N . SER B 1 93 ? -1.632 13.852 7.648 1 98.94 93 SER B N 1
ATOM 2654 C CA . SER B 1 93 ? -0.709 12.852 8.188 1 98.94 93 SER B CA 1
ATOM 2655 C C . SER B 1 93 ? 0.723 13.383 8.203 1 98.94 93 SER B C 1
ATOM 2657 O O . SER B 1 93 ? 1.291 13.672 7.148 1 98.94 93 SER B O 1
ATOM 2659 N N . GLY B 1 94 ? 1.41 13.43 9.328 1 98.5 94 GLY B N 1
ATOM 2660 C CA . GLY B 1 94 ? 2.771 13.93 9.445 1 98.5 94 GLY B CA 1
ATOM 2661 C C . GLY B 1 94 ? 2.982 14.797 10.672 1 98.5 94 GLY B C 1
ATOM 2662 O O . GLY B 1 94 ? 2.232 14.703 11.648 1 98.5 94 GLY B O 1
ATOM 2663 N N . ILE B 1 95 ? 3.998 15.484 10.789 1 98.62 95 ILE B N 1
ATOM 2664 C CA . ILE B 1 95 ? 5.129 15.594 9.867 1 98.62 95 ILE B CA 1
ATOM 2665 C C . ILE B 1 95 ? 6.039 14.383 10.023 1 98.62 95 ILE B C 1
ATOM 2667 O O . ILE B 1 95 ? 6.555 14.109 11.109 1 98.62 95 ILE B O 1
ATOM 2671 N N . ASN B 1 96 ? 6.219 13.688 8.969 1 98.5 96 ASN B N 1
ATOM 2672 C CA . ASN B 1 96 ? 7.02 12.469 8.969 1 98.5 96 ASN B CA 1
ATOM 2673 C C . ASN B 1 96 ? 8.508 12.773 9.086 1 98.5 96 ASN B C 1
ATOM 2675 O O . ASN B 1 96 ? 9.008 13.695 8.43 1 98.5 96 ASN B O 1
ATOM 2679 N N . GLU B 1 97 ? 9.141 11.938 9.906 1 96.56 97 GLU B N 1
ATOM 2680 C CA . GLU B 1 97 ? 10.594 11.969 9.984 1 96.56 97 GLU B CA 1
ATOM 2681 C C . GLU B 1 97 ? 11.227 11.336 8.75 1 96.56 97 GLU B C 1
ATOM 2683 O O . GLU B 1 97 ? 11.438 10.125 8.703 1 96.56 97 GLU B O 1
ATOM 2688 N N . GLY B 1 98 ? 11.641 12.172 7.723 1 94.75 98 GLY B N 1
ATOM 2689 C CA . GLY B 1 98 ? 12.164 11.688 6.457 1 94.75 98 GLY B CA 1
ATOM 2690 C C . GLY B 1 98 ? 11.211 11.891 5.297 1 94.75 98 GLY B C 1
ATOM 2691 O O . GLY B 1 98 ? 9.992 11.898 5.48 1 94.75 98 GLY B O 1
ATOM 2692 N N . TYR B 1 99 ? 11.758 11.93 4.125 1 93.19 99 TYR B N 1
ATOM 2693 C CA . TYR B 1 99 ? 10.992 12.141 2.902 1 93.19 99 TYR B CA 1
ATOM 2694 C C . TYR B 1 99 ? 10.078 10.953 2.619 1 93.19 99 TYR B C 1
ATOM 2696 O O . TYR B 1 99 ? 10.391 9.82 2.982 1 93.19 99 TYR B O 1
ATOM 2704 N N . ASN B 1 100 ? 9.031 11.281 2.059 1 94.81 100 ASN B N 1
ATOM 2705 C CA . ASN B 1 100 ? 8.266 10.297 1.303 1 94.81 100 ASN B CA 1
ATOM 2706 C C . ASN B 1 100 ? 8.188 10.656 -0.177 1 94.81 100 ASN B C 1
ATOM 2708 O O . ASN B 1 100 ? 7.152 11.141 -0.649 1 94.81 100 ASN B O 1
ATOM 2712 N N . ILE B 1 101 ? 9.234 10.414 -0.851 1 93.12 101 ILE B N 1
ATOM 2713 C CA . ILE B 1 101 ? 9.375 10.781 -2.256 1 93.12 101 ILE B CA 1
ATOM 2714 C C . ILE B 1 101 ? 9.695 9.547 -3.084 1 93.12 101 ILE B C 1
ATOM 2716 O O . ILE B 1 101 ? 10.102 8.516 -2.541 1 93.12 101 ILE B O 1
ATOM 2720 N N . GLY B 1 102 ? 9.5 9.703 -4.387 1 91.19 102 GLY B N 1
ATOM 2721 C CA . GLY B 1 102 ? 9.758 8.57 -5.262 1 91.19 102 GLY B CA 1
ATOM 2722 C C . GLY B 1 102 ? 9.008 7.32 -4.863 1 91.19 102 GLY B C 1
ATOM 2723 O O . GLY B 1 102 ? 7.82 7.379 -4.531 1 91.19 102 GLY B O 1
ATOM 2724 N N . ILE B 1 103 ? 9.633 6.227 -4.898 1 90.5 103 ILE B N 1
ATOM 2725 C CA . ILE B 1 103 ? 9.016 4.922 -4.672 1 90.5 103 ILE B CA 1
ATOM 2726 C C . ILE B 1 103 ? 8.672 4.766 -3.195 1 90.5 103 ILE B C 1
ATOM 2728 O O . ILE B 1 103 ? 7.914 3.863 -2.82 1 90.5 103 ILE B O 1
ATOM 2732 N N . ASP B 1 104 ? 9.18 5.691 -2.318 1 91.56 104 ASP B N 1
ATOM 2733 C CA . ASP B 1 104 ? 8.938 5.609 -0.881 1 91.56 104 ASP B CA 1
ATOM 2734 C C . ASP B 1 104 ? 7.449 5.738 -0.568 1 91.56 104 ASP B C 1
ATOM 2736 O O . ASP B 1 104 ? 6.98 5.262 0.469 1 91.56 104 ASP B O 1
ATOM 2740 N N . VAL B 1 105 ? 6.719 6.332 -1.469 1 95.5 105 VAL B 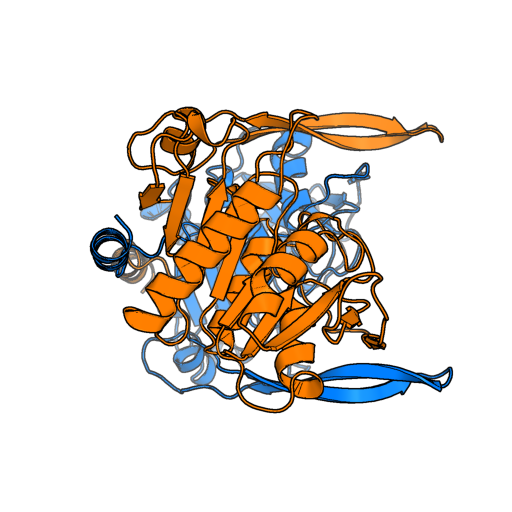N 1
ATOM 2741 C CA . VAL B 1 105 ? 5.301 6.594 -1.242 1 95.5 105 VAL B CA 1
ATOM 2742 C C . VAL B 1 105 ? 4.551 5.27 -1.092 1 95.5 105 VAL B C 1
ATOM 2744 O O . VAL B 1 105 ? 3.561 5.191 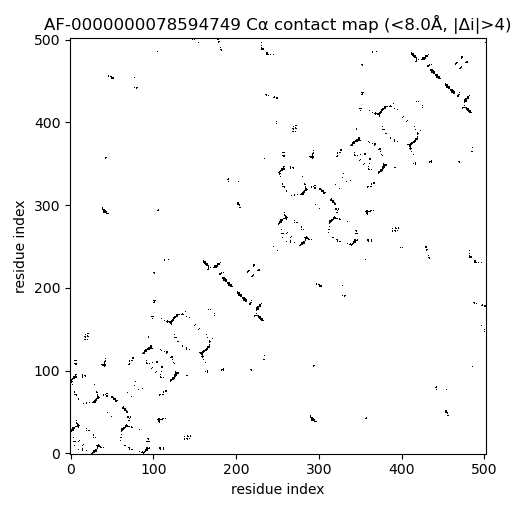-0.359 1 95.5 105 VAL B O 1
ATOM 2747 N N . VAL B 1 106 ? 5.043 4.219 -1.686 1 95.31 106 VAL B N 1
ATOM 2748 C CA . VAL B 1 106 ? 4.367 2.926 -1.681 1 95.31 106 VAL B CA 1
ATOM 2749 C C . VAL B 1 106 ? 4.547 2.256 -0.32 1 95.31 106 VAL B C 1
ATOM 2751 O O . VAL B 1 106 ? 3.652 1.548 0.151 1 95.31 106 VAL B O 1
ATOM 2754 N N . TYR B 1 107 ? 5.613 2.557 0.382 1 95.5 107 TYR B N 1
ATOM 2755 C CA . TYR B 1 107 ? 5.957 1.881 1.628 1 95.5 107 TYR B CA 1
ATOM 2756 C C . TYR B 1 107 ? 5.539 2.717 2.834 1 95.5 107 TYR B C 1
ATOM 2758 O O . TYR B 1 107 ? 5.57 2.238 3.969 1 95.5 107 TYR B O 1
ATOM 2766 N N . SER B 1 108 ? 5.152 3.92 2.648 1 97.25 108 SER B N 1
ATOM 2767 C CA . SER B 1 108 ? 5.035 4.93 3.697 1 97.25 108 SER B CA 1
ATOM 2768 C C . SER B 1 108 ? 3.713 4.793 4.445 1 97.25 108 SER B C 1
ATOM 2770 O O . SER B 1 108 ? 2.641 4.902 3.848 1 97.25 108 SER B O 1
ATOM 2772 N N . GLY B 1 109 ? 3.842 4.637 5.738 1 98.44 109 GLY B N 1
ATOM 2773 C CA . GLY B 1 109 ? 2.652 4.715 6.57 1 98.44 109 GLY B CA 1
ATOM 2774 C C . GLY B 1 109 ? 2.012 6.09 6.574 1 98.44 109 GLY B C 1
ATOM 2775 O O . GLY B 1 109 ? 0.785 6.207 6.613 1 98.44 109 GLY B O 1
ATOM 2776 N N . THR B 1 110 ? 2.814 7.176 6.535 1 98.69 110 THR B N 1
ATOM 2777 C CA . THR B 1 110 ? 2.346 8.555 6.469 1 98.69 110 THR B CA 1
ATOM 2778 C C . THR B 1 110 ? 1.472 8.773 5.234 1 98.69 110 THR B C 1
ATOM 2780 O O . THR B 1 110 ? 0.348 9.266 5.344 1 98.69 110 THR B O 1
ATOM 2783 N N . VAL B 1 111 ? 1.953 8.352 4.125 1 98.75 111 VAL B N 1
ATOM 2784 C CA . VAL B 1 111 ? 1.237 8.516 2.865 1 98.75 111 VAL B CA 1
ATOM 2785 C C . VAL B 1 111 ? -0.008 7.629 2.857 1 98.75 111 VAL B C 1
ATOM 2787 O O . VAL B 1 111 ? -1.083 8.062 2.439 1 98.75 111 VAL B O 1
ATOM 2790 N N . SER B 1 112 ? 0.136 6.457 3.352 1 98.62 112 SER B N 1
ATOM 2791 C CA . SER B 1 112 ? -0.982 5.52 3.346 1 98.62 112 SER B CA 1
ATOM 2792 C C . SER B 1 112 ? -2.117 6.008 4.238 1 98.62 112 SER B C 1
ATOM 2794 O O . SER B 1 112 ? -3.291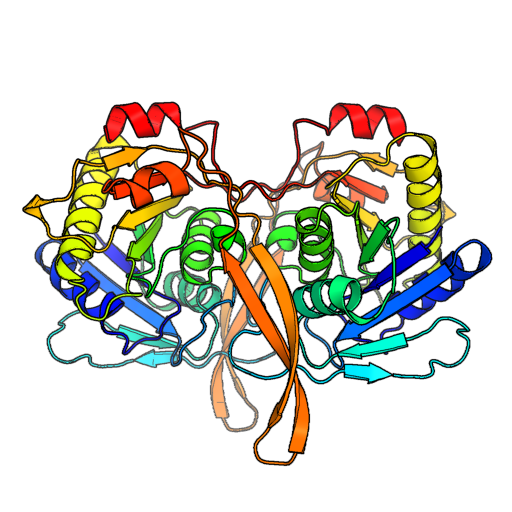 5.773 3.945 1 98.62 112 SER B O 1
ATOM 2796 N N . ALA B 1 113 ? -1.774 6.629 5.352 1 98.62 113 ALA B N 1
ATOM 2797 C CA . ALA B 1 113 ? -2.812 7.199 6.207 1 98.62 113 ALA B CA 1
ATOM 2798 C C . ALA B 1 113 ? -3.613 8.266 5.457 1 98.62 113 ALA B C 1
ATOM 2800 O O . ALA B 1 113 ? -4.84 8.305 5.555 1 98.62 113 ALA B O 1
ATOM 2801 N N . ALA B 1 114 ? -2.936 9.094 4.742 1 98.56 114 ALA B N 1
ATOM 2802 C CA . ALA B 1 114 ? -3.615 10.102 3.928 1 98.56 114 ALA B CA 1
ATOM 2803 C C . ALA B 1 114 ? -4.473 9.445 2.85 1 98.56 114 ALA B C 1
ATOM 2805 O O . ALA B 1 114 ? -5.602 9.875 2.6 1 98.56 114 ALA B O 1
ATOM 2806 N N . ILE B 1 115 ? -3.961 8.422 2.25 1 97.62 115 ILE B N 1
ATOM 2807 C CA . ILE B 1 115 ? -4.711 7.707 1.225 1 97.62 115 ILE B CA 1
ATOM 2808 C C . ILE B 1 115 ? -5.953 7.066 1.844 1 97.62 115 ILE B C 1
ATOM 2810 O O . ILE B 1 115 ? -7.027 7.078 1.242 1 97.62 115 ILE B O 1
ATOM 2814 N N . GLU B 1 116 ? -5.797 6.523 3.021 1 96.44 116 GLU B N 1
ATOM 2815 C CA . GLU B 1 116 ? -6.953 5.938 3.701 1 96.44 116 GLU B CA 1
ATOM 2816 C C . GLU B 1 116 ? -8.055 6.969 3.896 1 96.44 116 GLU B C 1
ATOM 2818 O O . GLU B 1 116 ? -9.242 6.66 3.734 1 96.44 116 GLU B O 1
ATOM 2823 N N . ALA B 1 117 ? -7.695 8.148 4.258 1 96.19 117 ALA B N 1
ATOM 2824 C CA . ALA B 1 117 ? -8.672 9.227 4.391 1 96.19 117 ALA B CA 1
ATOM 2825 C C . ALA B 1 117 ? -9.398 9.477 3.074 1 96.19 117 ALA B C 1
ATOM 2827 O O . ALA B 1 117 ? -10.625 9.633 3.055 1 96.19 117 ALA B O 1
ATOM 2828 N N . ALA B 1 118 ? -8.664 9.492 2.021 1 94.62 118 ALA B N 1
ATOM 2829 C CA . ALA B 1 118 ? -9.258 9.695 0.705 1 94.62 118 ALA B CA 1
ATOM 2830 C C . ALA B 1 118 ? -10.227 8.57 0.354 1 94.62 118 ALA B C 1
ATOM 2832 O O . ALA B 1 118 ? -11.266 8.797 -0.267 1 94.62 118 ALA B O 1
ATOM 2833 N N . ILE B 1 119 ? -9.836 7.387 0.701 1 92.12 119 ILE B N 1
ATOM 2834 C CA . ILE B 1 119 ? -10.719 6.242 0.498 1 92.12 119 ILE B CA 1
ATOM 2835 C C . ILE B 1 119 ? -12.031 6.465 1.249 1 92.12 119 ILE B C 1
ATOM 2837 O O . ILE B 1 119 ? -13.102 6.086 0.768 1 92.12 119 ILE B O 1
ATOM 2841 N N . CYS B 1 120 ? -11.953 7.121 2.342 1 90.38 120 CYS B N 1
ATOM 2842 C CA . CYS B 1 120 ? -13.133 7.48 3.123 1 90.38 120 CYS B CA 1
ATOM 2843 C C . CYS B 1 120 ? -13.797 8.734 2.564 1 90.38 120 CYS B C 1
ATOM 2845 O O . CYS B 1 120 ? -14.68 9.312 3.203 1 90.38 120 CYS B O 1
ATOM 2847 N N . LYS B 1 121 ? -13.312 9.219 1.454 1 91.06 121 LYS B N 1
ATOM 2848 C CA . LYS B 1 121 ? -13.852 10.383 0.768 1 91.06 121 LYS B CA 1
ATOM 2849 C C . LYS B 1 121 ? -13.609 11.656 1.571 1 91.06 121 LYS B C 1
ATOM 2851 O O . LYS B 1 121 ? -14.453 12.555 1.604 1 91.06 121 LYS B O 1
ATOM 2856 N N . ILE B 1 122 ? -12.539 11.727 2.264 1 94.69 122 ILE B N 1
ATOM 2857 C CA . ILE B 1 122 ? -12.07 12.922 2.959 1 94.69 122 ILE B CA 1
ATOM 2858 C C . ILE B 1 122 ? -10.773 13.414 2.322 1 94.69 122 ILE B C 1
ATOM 2860 O O . ILE B 1 122 ? -9.82 12.648 2.168 1 94.69 122 ILE B O 1
ATOM 2864 N N . PRO B 1 123 ? -10.742 14.711 1.863 1 96.25 123 PRO B N 1
ATOM 2865 C CA . PRO B 1 123 ? -9.461 15.211 1.361 1 96.25 123 PRO B CA 1
ATOM 2866 C C . PRO B 1 123 ? -8.328 15.07 2.383 1 96.25 123 PRO B C 1
ATOM 2868 O O . PRO B 1 123 ? -8.57 15.188 3.588 1 96.25 123 PRO B O 1
ATOM 2871 N N . SER B 1 124 ? -7.133 14.883 1.866 1 97.69 124 SER B N 1
ATOM 2872 C CA . SER B 1 124 ? -6.059 14.57 2.805 1 97.69 124 SER B CA 1
ATOM 2873 C C . SER B 1 124 ? -4.715 15.086 2.297 1 97.69 124 SER B C 1
ATOM 2875 O O . SER B 1 124 ? -4.586 15.445 1.126 1 97.69 124 SER B O 1
ATOM 2877 N N . MET B 1 125 ? -3.787 15.156 3.234 1 98.25 125 MET B N 1
ATOM 2878 C CA . MET B 1 125 ? -2.42 15.594 2.951 1 98.25 125 MET B CA 1
ATOM 2879 C C . MET B 1 125 ? -1.416 14.805 3.785 1 98.25 125 MET B C 1
ATOM 2881 O O . MET B 1 125 ? -1.637 14.57 4.977 1 98.25 125 MET B O 1
ATOM 2885 N N . ALA B 1 126 ? -0.413 14.289 3.146 1 98.88 126 ALA B N 1
ATOM 2886 C CA . ALA B 1 126 ? 0.758 13.75 3.834 1 98.88 126 ALA B CA 1
ATOM 2887 C C . ALA B 1 126 ? 1.892 14.773 3.867 1 98.88 126 ALA B C 1
ATOM 2889 O O . ALA B 1 126 ? 2.211 15.391 2.848 1 98.88 126 ALA B O 1
ATOM 2890 N N . VAL B 1 127 ? 2.498 15 5 1 98.94 127 VAL B N 1
ATOM 2891 C CA . VAL B 1 127 ? 3.562 15.984 5.168 1 98.94 127 VAL B CA 1
ATOM 2892 C C . VAL B 1 127 ? 4.832 15.297 5.664 1 98.94 127 VAL B C 1
ATOM 2894 O O . VAL B 1 127 ? 4.801 14.578 6.668 1 98.94 127 VAL B O 1
ATOM 2897 N N . SER B 1 128 ? 5.945 15.516 4.969 1 98.62 128 SER B N 1
ATOM 2898 C CA . SER B 1 128 ? 7.223 14.906 5.332 1 98.62 128 SER B CA 1
ATOM 2899 C C . SER B 1 128 ? 8.359 15.914 5.242 1 98.62 128 SER B C 1
ATOM 2901 O O . SER B 1 128 ? 8.297 16.875 4.457 1 98.62 128 SER B O 1
ATOM 2903 N N . MET B 1 129 ? 9.328 15.742 6.023 1 97.94 129 MET B N 1
ATOM 2904 C CA . MET B 1 129 ? 10.516 16.594 6.004 1 97.94 129 MET B CA 1
ATOM 2905 C C . MET B 1 129 ? 11.789 15.742 6.07 1 97.94 129 MET B C 1
ATOM 2907 O O . MET B 1 129 ? 11.836 14.75 6.797 1 97.94 129 MET B O 1
ATOM 2911 N N . ASP B 1 130 ? 12.812 16.172 5.273 1 94.81 130 ASP B N 1
ATOM 2912 C CA . ASP B 1 130 ? 14.133 15.555 5.383 1 94.81 130 ASP B CA 1
ATOM 2913 C C . ASP B 1 130 ? 14.734 15.797 6.766 1 94.81 130 ASP B C 1
ATOM 2915 O O . ASP B 1 130 ? 14.906 16.938 7.184 1 94.81 130 ASP B O 1
ATOM 2919 N N . THR B 1 131 ? 14.992 14.719 7.477 1 90.81 131 THR B N 1
ATOM 2920 C CA . THR B 1 131 ? 15.555 14.859 8.812 1 90.81 131 THR B CA 1
ATOM 2921 C C . THR B 1 131 ? 16.906 14.164 8.906 1 90.81 131 THR B C 1
ATOM 2923 O O . THR B 1 131 ? 17.375 13.844 10 1 90.81 131 THR B O 1
ATOM 2926 N N . ARG B 1 132 ? 17.562 13.852 7.793 1 83 132 ARG B N 1
ATOM 2927 C CA . ARG B 1 132 ? 18.812 13.117 7.77 1 83 132 ARG B CA 1
ATOM 2928 C C . ARG B 1 132 ? 19.906 13.883 8.516 1 83 132 ARG B C 1
ATOM 2930 O O . ARG B 1 132 ? 20.719 13.281 9.234 1 83 132 ARG B O 1
ATOM 2937 N N . ASN B 1 133 ? 19.766 15.172 8.344 1 81 133 ASN B N 1
ATOM 2938 C CA . ASN B 1 133 ? 20.688 15.984 9.133 1 81 133 ASN B CA 1
ATOM 2939 C C . ASN B 1 133 ? 20.047 16.453 10.43 1 81 133 ASN B C 1
ATOM 2941 O O . ASN B 1 133 ? 18.828 16.656 10.5 1 81 133 ASN B O 1
ATOM 2945 N N . GLN B 1 134 ? 20.719 16.453 11.5 1 79.62 134 GLN B N 1
ATOM 2946 C CA . GLN B 1 134 ? 20.219 16.719 12.844 1 79.62 134 GLN B CA 1
ATOM 2947 C C . GLN B 1 134 ? 19.75 18.172 12.977 1 79.62 134 GLN B C 1
ATOM 2949 O O . GLN B 1 134 ? 19.047 18.516 13.922 1 79.62 134 GLN B O 1
ATOM 2954 N N . ASP B 1 135 ? 19.938 18.938 12.055 1 88.94 135 ASP B N 1
ATOM 2955 C CA . ASP B 1 135 ? 19.562 20.344 12.172 1 88.94 135 ASP B CA 1
ATOM 2956 C C . ASP B 1 135 ? 18.328 20.656 11.344 1 88.94 135 ASP B C 1
ATOM 2958 O O . ASP B 1 135 ? 18.344 21.531 10.484 1 88.94 135 ASP B O 1
ATOM 2962 N N . TYR B 1 136 ? 17.25 19.875 11.688 1 91.62 136 TYR B N 1
ATOM 2963 C CA . TYR B 1 136 ? 16.016 20.141 10.961 1 91.62 136 TYR B CA 1
ATOM 2964 C C . TYR B 1 136 ? 15.039 20.938 11.828 1 91.62 136 TYR B C 1
ATOM 2966 O O . TYR B 1 136 ? 15.148 20.922 13.055 1 91.62 136 TYR B O 1
ATOM 2974 N N . ASP B 1 137 ? 14.141 21.75 11.164 1 96 137 ASP B N 1
ATOM 2975 C CA . ASP B 1 137 ? 13.148 22.594 11.812 1 96 137 ASP B CA 1
ATOM 2976 C C . ASP B 1 137 ? 11.742 22.266 11.32 1 96 137 ASP B C 1
ATOM 2978 O O . ASP B 1 137 ? 11.312 22.781 10.281 1 96 137 ASP B O 1
ATOM 2982 N N . TYR B 1 138 ? 10.922 21.547 12.133 1 97.75 138 TYR B N 1
ATOM 2983 C CA . TYR B 1 138 ? 9.578 21.141 11.75 1 97.75 138 TYR B CA 1
ATOM 2984 C C . TYR B 1 138 ? 8.656 22.344 11.57 1 97.75 138 TYR B C 1
ATOM 2986 O O . TYR B 1 138 ? 7.609 22.234 10.93 1 97.75 138 TYR B O 1
ATOM 2994 N N . SER B 1 139 ? 9.039 23.438 12.148 1 98.06 139 SER B N 1
ATOM 2995 C CA . SER B 1 139 ? 8.164 24.594 12.023 1 98.06 139 SER B CA 1
ATOM 2996 C C . SER B 1 139 ? 8.039 25.031 10.57 1 98.06 139 SER B C 1
ATOM 2998 O O . SER B 1 139 ? 6.996 25.547 10.156 1 98.06 139 SER B O 1
ATOM 3000 N N . ILE B 1 140 ? 9.086 24.812 9.789 1 98.19 140 ILE B N 1
ATOM 3001 C CA . ILE B 1 140 ? 9.047 25.141 8.367 1 98.19 140 ILE B CA 1
ATOM 3002 C C . ILE B 1 140 ? 8.016 24.25 7.668 1 98.19 140 ILE B C 1
ATOM 3004 O O . ILE B 1 140 ? 7.184 24.75 6.906 1 98.19 140 ILE B O 1
ATOM 3008 N N . ALA B 1 141 ? 8.062 22.984 7.984 1 98.62 141 ALA B N 1
ATOM 3009 C CA . ALA B 1 141 ? 7.109 22.031 7.398 1 98.62 141 ALA B CA 1
ATOM 3010 C C . ALA B 1 141 ? 5.684 22.359 7.828 1 98.62 141 ALA B C 1
ATOM 3012 O O . ALA B 1 141 ? 4.754 22.297 7.016 1 98.62 141 ALA B O 1
ATOM 3013 N N . ALA B 1 142 ? 5.508 22.688 9.102 1 98.75 142 ALA B N 1
ATOM 3014 C CA . ALA B 1 142 ? 4.184 23.031 9.617 1 98.75 142 ALA B CA 1
ATOM 3015 C C . ALA B 1 142 ? 3.629 24.266 8.914 1 98.75 142 ALA B C 1
ATOM 3017 O O . ALA B 1 142 ? 2.438 24.328 8.602 1 98.75 142 ALA B O 1
ATOM 3018 N N . ASP B 1 143 ? 4.48 25.203 8.656 1 98.5 143 ASP B N 1
ATOM 3019 C CA . ASP B 1 143 ? 4.062 26.422 7.969 1 98.5 143 ASP B CA 1
ATOM 3020 C C . ASP B 1 143 ? 3.633 26.125 6.535 1 98.5 143 ASP B C 1
ATOM 3022 O O . ASP B 1 143 ? 2.641 26.672 6.055 1 98.5 143 ASP B O 1
ATOM 3026 N N . TYR B 1 144 ? 4.383 25.297 5.883 1 98.62 144 TYR B N 1
ATOM 3027 C CA . TYR B 1 144 ? 4.016 24.938 4.52 1 98.62 144 TYR B CA 1
ATOM 3028 C C . TYR B 1 144 ? 2.729 24.125 4.5 1 98.62 144 TYR B C 1
ATOM 3030 O O . TYR B 1 144 ? 1.905 24.266 3.594 1 98.62 144 TYR B O 1
ATOM 3038 N N . ALA B 1 145 ? 2.568 23.25 5.469 1 98.69 145 ALA B N 1
ATOM 3039 C CA . ALA B 1 145 ? 1.312 22.516 5.586 1 98.69 145 ALA B CA 1
ATOM 3040 C C . ALA B 1 145 ? 0.133 23.469 5.75 1 98.69 145 ALA B C 1
ATOM 3042 O O . ALA B 1 145 ? -0.908 23.297 5.109 1 98.69 145 ALA B O 1
ATOM 3043 N N . ASN B 1 146 ? 0.332 24.438 6.609 1 98.44 146 ASN B N 1
ATOM 3044 C CA . ASN B 1 146 ? -0.702 25.438 6.812 1 98.44 146 ASN B CA 1
ATOM 3045 C C . ASN B 1 146 ? -0.991 26.219 5.527 1 98.44 146 ASN B C 1
ATOM 3047 O O . ASN B 1 146 ? -2.148 26.516 5.223 1 98.44 146 ASN B O 1
ATOM 3051 N N . LYS B 1 147 ? 0.052 26.578 4.844 1 97.56 147 LYS B N 1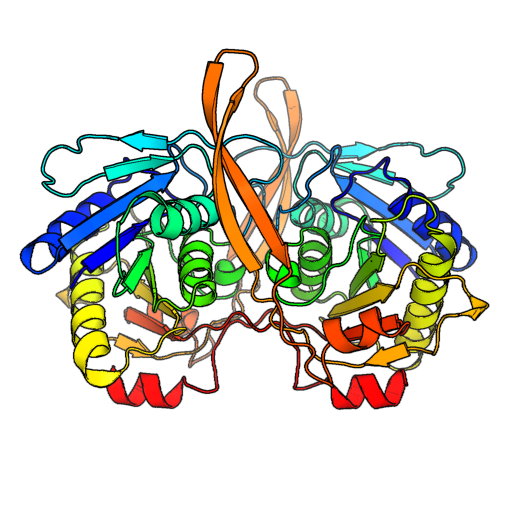
ATOM 3052 C CA . LYS B 1 147 ? -0.101 27.281 3.57 1 97.56 147 LYS B CA 1
ATOM 3053 C C . LYS B 1 147 ? -0.919 26.453 2.586 1 97.56 147 LYS B C 1
ATOM 3055 O O . LYS B 1 147 ? -1.864 26.953 1.976 1 97.56 147 LYS B O 1
ATOM 3060 N N . VAL B 1 148 ? -0.583 25.172 2.418 1 97.5 148 VAL B N 1
ATOM 3061 C CA . VAL B 1 148 ? -1.289 24.297 1.498 1 97.5 148 VAL B CA 1
ATOM 3062 C C . VAL B 1 148 ? -2.738 24.125 1.948 1 97.5 148 VAL B C 1
ATOM 3064 O O . VAL B 1 148 ? -3.658 24.156 1.128 1 97.5 148 VAL B O 1
ATOM 3067 N N . LEU B 1 149 ? -2.957 23.953 3.23 1 97.06 149 LEU B N 1
ATOM 3068 C CA . LEU B 1 149 ? -4.297 23.828 3.799 1 97.06 149 LEU B CA 1
ATOM 3069 C C . LEU B 1 149 ? -5.156 25.031 3.438 1 97.06 149 LEU B C 1
ATOM 3071 O O . LEU B 1 149 ? -6.297 24.875 2.992 1 97.06 149 LEU B O 1
ATOM 3075 N N . ASN B 1 150 ? -4.613 26.203 3.604 1 95.56 150 ASN B N 1
ATOM 3076 C CA . ASN B 1 150 ? -5.359 27.422 3.348 1 95.56 150 ASN B CA 1
ATOM 3077 C C . ASN B 1 150 ? -5.719 27.562 1.871 1 95.56 150 ASN B C 1
ATOM 3079 O O . ASN B 1 150 ? -6.848 27.938 1.534 1 95.56 150 ASN B O 1
ATOM 3083 N N . ILE B 1 151 ? -4.797 27.266 1.028 1 94.88 151 ILE B N 1
ATOM 3084 C CA . ILE B 1 151 ? -5.047 27.359 -0.405 1 94.88 151 ILE B CA 1
ATOM 3085 C C . ILE B 1 151 ? -6.09 26.328 -0.819 1 94.88 151 ILE B C 1
ATOM 3087 O O . ILE B 1 151 ? -7.027 26.641 -1.557 1 94.88 151 ILE B O 1
ATOM 3091 N N . ALA B 1 152 ? -5.957 25.078 -0.358 1 91.75 152 ALA B N 1
ATOM 3092 C CA . ALA B 1 152 ? -6.883 24 -0.691 1 91.75 152 ALA B CA 1
ATOM 3093 C C . ALA B 1 152 ? -8.289 24.328 -0.203 1 91.75 152 ALA B C 1
ATOM 3095 O O . ALA B 1 152 ? -9.273 24.047 -0.894 1 91.75 152 ALA B O 1
ATOM 3096 N N . GLY B 1 153 ? -8.43 24.781 0.974 1 86.38 153 GLY B N 1
ATOM 3097 C CA . GLY B 1 153 ? -9.719 25.125 1.552 1 86.38 153 GLY B CA 1
ATOM 3098 C C . GLY B 1 153 ? -10.477 26.172 0.749 1 86.38 153 GLY B C 1
ATOM 3099 O O . GLY B 1 153 ? -11.695 26.109 0.631 1 86.38 153 GLY B O 1
ATOM 3100 N N . GLN B 1 154 ? -9.766 27 0.137 1 84.31 154 GLN B N 1
ATOM 3101 C CA . GLN B 1 154 ? -10.375 28.109 -0.596 1 84.31 154 GLN B CA 1
ATOM 3102 C C . GLN B 1 154 ? -10.648 27.719 -2.047 1 84.31 154 GLN B C 1
ATOM 3104 O O . GLN B 1 154 ? -11.656 28.141 -2.625 1 84.31 154 GLN B O 1
ATOM 3109 N N . LYS B 1 155 ? -9.867 26.828 -2.605 1 77.75 155 LYS B N 1
ATOM 3110 C CA . LYS B 1 155 ? -9.867 26.734 -4.062 1 77.75 155 LYS B CA 1
ATOM 3111 C C . LYS B 1 155 ? -10.062 25.297 -4.523 1 77.75 155 LYS B C 1
ATOM 3113 O O . LYS B 1 155 ? -10.367 25.047 -5.691 1 77.75 155 LYS B O 1
ATOM 3118 N N . TYR B 1 156 ? -9.836 24.297 -3.648 1 71.5 156 TYR B N 1
ATOM 3119 C CA . TYR B 1 156 ? -9.594 23 -4.27 1 71.5 156 TYR B CA 1
ATOM 3120 C C . TYR B 1 156 ? -10.219 21.875 -3.445 1 71.5 156 TYR B C 1
ATOM 3122 O O . TYR B 1 156 ? -10.477 20.797 -3.963 1 71.5 156 TYR B O 1
ATOM 3130 N N . LEU B 1 157 ? -10.648 22.062 -2.473 1 68.5 157 LEU B N 1
ATOM 3131 C CA . LEU B 1 157 ? -10.992 20.938 -1.622 1 68.5 157 LEU B CA 1
ATOM 3132 C C . LEU B 1 157 ? -12.125 20.109 -2.242 1 68.5 157 LEU B C 1
ATOM 3134 O O . LEU B 1 157 ? -13.234 20.609 -2.41 1 68.5 157 LEU B O 1
ATOM 3138 N N . LYS B 1 158 ? -11.727 19.062 -2.881 1 77.19 158 LYS B N 1
ATOM 3139 C CA . LYS B 1 158 ? -12.641 18.031 -3.367 1 77.19 158 LYS B CA 1
ATOM 3140 C C . LYS B 1 158 ? -12.469 16.734 -2.576 1 77.19 158 LYS B C 1
ATOM 3142 O O . LYS B 1 158 ? -11.461 16.547 -1.897 1 77.19 158 LYS B O 1
ATOM 3147 N N . ASP B 1 159 ? -13.531 15.914 -2.848 1 79.25 159 ASP B N 1
ATOM 3148 C CA . ASP B 1 159 ? -13.508 14.633 -2.15 1 79.25 159 ASP B CA 1
ATOM 3149 C C . ASP B 1 159 ? -12.414 13.727 -2.711 1 79.25 159 ASP B C 1
ATOM 3151 O O . ASP B 1 159 ? -12.078 13.812 -3.895 1 79.25 159 ASP B O 1
ATOM 3155 N N . ASP B 1 160 ? -11.547 13.109 -1.854 1 81 160 ASP B N 1
ATOM 3156 C CA . ASP B 1 160 ? -10.664 11.969 -2.107 1 81 160 ASP B CA 1
ATOM 3157 C C . ASP B 1 160 ? -9.32 12.43 -2.67 1 81 160 ASP B C 1
ATOM 3159 O O . ASP B 1 160 ? -8.562 11.633 -3.219 1 81 160 ASP B O 1
ATOM 3163 N N . VAL B 1 161 ? -9.109 13.805 -2.689 1 90.44 161 VAL B N 1
ATOM 3164 C CA . VAL B 1 161 ? -7.809 14.312 -3.111 1 90.44 161 VAL B CA 1
ATOM 3165 C C . VAL B 1 161 ? -6.762 14.016 -2.037 1 90.44 161 VAL B C 1
ATOM 3167 O O . VAL B 1 161 ? -7.023 14.195 -0.846 1 90.44 161 VAL B O 1
ATOM 3170 N N . VAL B 1 162 ? -5.629 13.539 -2.467 1 97 162 VAL B N 1
ATOM 3171 C CA . VAL B 1 162 ? -4.484 13.281 -1.596 1 97 162 VAL B CA 1
ATOM 3172 C C . VAL B 1 162 ? -3.287 14.109 -2.059 1 97 162 VAL B C 1
ATOM 3174 O O . VAL B 1 162 ? -2.83 13.969 -3.195 1 97 162 VAL B O 1
ATOM 3177 N N . LEU B 1 163 ? -2.795 14.992 -1.22 1 98 163 LEU B N 1
ATOM 3178 C CA . LEU B 1 163 ? -1.621 15.797 -1.525 1 98 163 LEU B CA 1
ATOM 3179 C C . LEU B 1 163 ? -0.42 15.352 -0.702 1 98 163 LEU B C 1
ATOM 3181 O O . LEU B 1 163 ? -0.517 15.211 0.52 1 98 163 LEU B O 1
ATOM 3185 N N . ASN B 1 164 ? 0.683 15.078 -1.375 1 98.69 164 ASN B N 1
ATOM 3186 C CA . ASN B 1 164 ? 1.929 14.672 -0.735 1 98.69 164 ASN B CA 1
ATOM 3187 C C . ASN B 1 164 ? 2.949 15.805 -0.72 1 98.69 164 ASN B C 1
ATOM 3189 O O . ASN B 1 164 ? 3.514 16.156 -1.759 1 98.69 164 ASN B O 1
ATOM 3193 N N . LEU B 1 165 ? 3.17 16.328 0.475 1 98.88 165 LEU B N 1
ATOM 3194 C CA . LEU B 1 165 ? 4.02 17.484 0.683 1 98.88 165 LEU B CA 1
ATOM 3195 C C . LEU B 1 165 ? 5.355 17.078 1.295 1 98.88 165 LEU B C 1
ATOM 3197 O O . LEU B 1 165 ? 5.395 16.453 2.352 1 98.88 165 LEU B O 1
ATOM 3201 N N . ASN B 1 166 ? 6.492 17.406 0.643 1 98.56 166 ASN B N 1
ATOM 3202 C CA . ASN B 1 166 ? 7.832 17.125 1.156 1 98.56 166 ASN B CA 1
ATOM 3203 C C . ASN B 1 166 ? 8.664 18.406 1.258 1 98.56 166 ASN B C 1
ATOM 3205 O O . ASN B 1 166 ? 8.742 19.172 0.302 1 98.56 166 ASN B O 1
ATOM 3209 N N . ILE B 1 167 ? 9.266 18.625 2.41 1 98.56 167 ILE B N 1
ATOM 3210 C CA . ILE B 1 167 ? 10.047 19.828 2.697 1 98.56 167 ILE B CA 1
ATOM 3211 C C . ILE B 1 167 ? 11.523 19.469 2.799 1 98.56 167 ILE B C 1
ATOM 3213 O O . ILE B 1 167 ? 11.906 18.578 3.564 1 98.56 167 ILE B O 1
ATOM 3217 N N . PRO B 1 168 ? 12.375 20.156 2.018 1 96.81 168 PRO B N 1
ATOM 3218 C CA . PRO B 1 168 ? 13.812 19.906 2.16 1 96.81 168 PRO B CA 1
ATOM 3219 C C . PRO B 1 168 ? 14.375 20.438 3.471 1 96.81 168 PRO B C 1
ATOM 3221 O O . PRO B 1 168 ? 13.805 21.359 4.066 1 96.81 168 PRO B O 1
ATOM 3224 N N . ASN B 1 169 ? 15.414 19.844 3.883 1 95.56 169 ASN B N 1
ATOM 3225 C CA . ASN B 1 169 ? 16.078 20.281 5.102 1 95.56 169 ASN B CA 1
ATOM 3226 C C . ASN B 1 169 ? 17.078 21.406 4.816 1 95.56 169 ASN B C 1
ATOM 3228 O O . ASN B 1 169 ? 18.281 21.203 4.898 1 95.56 169 ASN B O 1
ATOM 3232 N N . VAL B 1 170 ? 16.578 22.562 4.555 1 95 170 VAL B N 1
ATOM 3233 C CA . VAL B 1 170 ? 17.344 23.797 4.375 1 95 170 VAL B CA 1
ATOM 3234 C C . VAL B 1 170 ? 16.703 24.922 5.184 1 95 170 VAL B C 1
ATOM 3236 O O . VAL B 1 170 ? 15.578 24.781 5.668 1 95 170 VAL B O 1
ATOM 3239 N N . LYS B 1 171 ? 17.484 25.953 5.324 1 94.94 171 LYS B N 1
ATOM 3240 C CA . LYS B 1 171 ? 16.922 27.109 6.016 1 94.94 171 LYS B CA 1
ATOM 3241 C C . LYS B 1 171 ? 15.766 27.719 5.234 1 94.94 171 LYS B C 1
ATOM 3243 O O . LYS B 1 171 ? 15.695 27.578 4.012 1 94.94 171 LYS B O 1
ATOM 3248 N N . ARG B 1 172 ? 14.914 28.328 5.984 1 96.12 172 ARG B N 1
ATOM 3249 C CA . ARG B 1 172 ? 13.703 28.906 5.398 1 96.12 172 ARG B CA 1
ATOM 3250 C C . ARG B 1 172 ? 14.047 29.797 4.211 1 96.12 172 ARG B C 1
ATOM 3252 O O . ARG B 1 172 ? 13.398 29.734 3.166 1 96.12 172 ARG B O 1
ATOM 3259 N N . GLU B 1 173 ? 15.141 30.578 4.359 1 96.62 173 GLU B N 1
ATOM 3260 C CA . GLU B 1 173 ? 15.523 31.562 3.354 1 96.62 173 GLU B CA 1
ATOM 3261 C C . GLU B 1 173 ? 16.125 30.891 2.125 1 96.62 173 GLU B C 1
ATOM 3263 O O . GLU B 1 173 ? 16.266 31.516 1.072 1 96.62 173 GLU B O 1
ATOM 3268 N N . GLU B 1 174 ? 16.484 29.625 2.295 1 97 174 GLU B N 1
ATOM 3269 C CA . GLU B 1 174 ? 17.141 28.906 1.212 1 97 174 GLU B CA 1
ATOM 3270 C C . GLU B 1 174 ? 16.141 28.125 0.373 1 97 174 GLU B C 1
ATOM 3272 O O . GLU B 1 174 ? 16.484 27.594 -0.683 1 97 174 GLU B O 1
ATOM 3277 N N . ILE B 1 175 ? 14.914 28 0.87 1 97.94 175 ILE B N 1
ATOM 3278 C CA . ILE B 1 175 ? 13.867 27.344 0.099 1 97.94 175 ILE B CA 1
ATOM 3279 C C . ILE B 1 175 ? 13.539 28.172 -1.144 1 97.94 175 ILE B C 1
ATOM 3281 O O . ILE B 1 175 ? 13.25 29.359 -1.045 1 97.94 175 ILE B O 1
ATOM 3285 N N . LYS B 1 176 ? 13.539 27.578 -2.287 1 98.19 176 LYS B N 1
ATOM 3286 C CA . LYS B 1 176 ? 13.461 28.281 -3.564 1 98.19 176 LYS B CA 1
ATOM 3287 C C . LYS B 1 176 ? 12.008 28.406 -4.027 1 98.19 176 LYS B C 1
ATOM 3289 O O . LYS B 1 176 ? 11.727 29.094 -5.008 1 98.19 176 LYS B O 1
ATOM 3294 N N . GLY B 1 177 ? 11.102 27.781 -3.322 1 97.94 177 GLY B N 1
ATOM 3295 C CA . GLY B 1 177 ? 9.695 27.766 -3.689 1 97.94 177 GLY B CA 1
ATOM 3296 C C . GLY B 1 177 ? 9.07 26.391 -3.615 1 97.94 177 GLY B C 1
ATOM 3297 O O . GLY B 1 177 ? 9.641 25.469 -3.012 1 97.94 177 GLY B O 1
ATOM 3298 N N . MET B 1 178 ? 7.918 26.281 -4.07 1 98.25 178 MET B N 1
ATOM 3299 C CA . MET B 1 178 ? 7.188 25.016 -4.105 1 98.25 178 MET B CA 1
ATOM 3300 C C . MET B 1 178 ? 6.926 24.578 -5.547 1 98.25 178 MET B C 1
ATOM 3302 O O . MET B 1 178 ? 6.582 25.406 -6.395 1 98.25 178 MET B O 1
ATOM 3306 N N . LYS B 1 179 ? 7.137 23.312 -5.824 1 98.5 179 LYS B N 1
ATOM 3307 C CA . LYS B 1 179 ? 6.891 22.734 -7.141 1 98.5 179 LYS B CA 1
ATOM 3308 C C . LYS B 1 179 ? 5.887 21.594 -7.059 1 98.5 179 LYS B C 1
ATOM 3310 O O . LYS B 1 179 ? 6.023 20.703 -6.215 1 98.5 179 LYS B O 1
ATOM 3315 N N . VAL B 1 180 ? 4.836 21.703 -7.898 1 98.31 180 VAL B N 1
ATOM 3316 C CA . VAL B 1 180 ? 3.945 20.562 -8.102 1 98.31 180 VAL B CA 1
ATOM 3317 C C . VAL B 1 180 ? 4.555 19.609 -9.133 1 98.31 180 VAL B C 1
ATOM 3319 O O . VAL B 1 180 ? 4.949 20.031 -10.219 1 98.31 180 VAL B O 1
ATOM 3322 N N . CYS B 1 181 ? 4.684 18.359 -8.766 1 98.06 181 CYS B N 1
ATOM 3323 C CA . CYS B 1 181 ? 5.453 17.438 -9.602 1 98.06 181 CYS B CA 1
ATOM 3324 C C . CYS B 1 181 ? 4.961 16 -9.43 1 98.06 181 CYS B C 1
ATOM 3326 O O . CYS B 1 181 ? 4.051 15.742 -8.641 1 98.06 181 CYS B O 1
ATOM 3328 N N . ARG B 1 182 ? 5.422 15.148 -10.273 1 97.06 182 ARG B N 1
ATOM 3329 C CA . ARG B 1 182 ? 5.129 13.727 -10.156 1 97.06 182 ARG B CA 1
ATOM 3330 C C . ARG B 1 182 ? 6.133 13.031 -9.242 1 97.06 182 ARG B C 1
ATOM 3332 O O . ARG B 1 182 ? 7.168 13.609 -8.898 1 97.06 182 ARG B O 1
ATOM 3339 N N . THR B 1 183 ? 5.785 11.836 -8.773 1 94.5 183 THR B N 1
ATOM 3340 C CA . THR B 1 183 ? 6.719 11.047 -7.984 1 94.5 183 THR B CA 1
ATOM 3341 C C . THR B 1 183 ? 7.895 10.586 -8.836 1 94.5 183 THR B C 1
ATOM 3343 O O . THR B 1 183 ? 7.723 10.242 -10.008 1 94.5 183 THR B O 1
ATOM 3346 N N . GLY B 1 184 ? 8.953 10.664 -8.258 1 88.06 184 GLY B N 1
ATOM 3347 C CA . GLY B 1 184 ? 10.094 10.016 -8.875 1 88.06 184 GLY B CA 1
ATOM 3348 C C . GLY B 1 184 ? 10.156 8.523 -8.602 1 88.06 184 GLY B C 1
ATOM 3349 O O . GLY B 1 184 ? 9.445 8.016 -7.734 1 88.06 184 GLY B O 1
ATOM 3350 N N . PHE B 1 185 ? 10.562 7.758 -9.555 1 75.69 185 PHE B N 1
ATOM 3351 C CA . PHE B 1 185 ? 10.742 6.332 -9.305 1 75.69 185 PHE B CA 1
ATOM 3352 C C . PHE B 1 185 ? 12.164 6.043 -8.836 1 75.69 185 PHE B C 1
ATOM 3354 O O . PHE B 1 185 ? 13.133 6.445 -9.484 1 75.69 185 PHE B O 1
ATOM 3361 N N . LYS B 1 186 ? 12.258 6.215 -7.535 1 58.91 186 LYS B N 1
ATOM 3362 C CA . LYS B 1 186 ? 13.539 5.953 -6.887 1 58.91 186 LYS B CA 1
ATOM 3363 C C . LYS B 1 186 ? 13.953 4.496 -7.066 1 58.91 186 LYS B C 1
ATOM 3365 O O . LYS B 1 186 ? 13.148 3.584 -6.875 1 58.91 186 LYS B O 1
ATOM 3370 N N . MET B 1 187 ? 14.914 4.258 -7.957 1 57.09 187 MET B N 1
ATOM 3371 C CA . MET B 1 187 ? 15.391 2.879 -7.91 1 57.09 187 MET B CA 1
ATOM 3372 C C . MET B 1 187 ? 16.328 2.66 -6.723 1 57.09 187 MET B C 1
ATOM 3374 O O . MET B 1 187 ? 17.188 3.494 -6.445 1 57.09 187 MET B O 1
ATOM 3378 N N . TYR B 1 188 ? 15.812 2.154 -5.562 1 56.22 188 TYR B N 1
ATOM 3379 C CA . TYR B 1 188 ? 16.797 1.714 -4.574 1 56.22 188 TYR B CA 1
ATOM 3380 C C . TYR B 1 188 ? 17.594 0.529 -5.098 1 56.22 188 TYR B C 1
ATOM 3382 O O . TYR B 1 188 ? 17.031 -0.423 -5.641 1 56.22 188 TYR B O 1
ATOM 3390 N N . ASP B 1 189 ? 18.844 0.854 -5.219 1 65.94 189 ASP B N 1
ATOM 3391 C CA . ASP B 1 189 ? 19.672 -0.347 -5.246 1 65.94 189 ASP B CA 1
ATOM 3392 C C . ASP B 1 189 ? 19.703 -1.022 -3.877 1 65.94 189 ASP B C 1
ATOM 3394 O O . ASP B 1 189 ? 20.688 -0.913 -3.148 1 65.94 189 ASP B O 1
ATOM 3398 N N . ASP B 1 190 ? 18.547 -1.509 -3.547 1 69.69 190 ASP B N 1
ATOM 3399 C CA . ASP B 1 190 ? 18.453 -2.184 -2.256 1 69.69 190 ASP B CA 1
ATOM 3400 C C . ASP B 1 190 ? 19.047 -3.59 -2.33 1 69.69 190 ASP B C 1
ATOM 3402 O O . ASP B 1 190 ? 18.891 -4.289 -3.332 1 69.69 190 ASP B O 1
ATOM 3406 N N . PHE B 1 191 ? 19.906 -3.721 -1.339 1 80.44 191 PHE B N 1
ATOM 3407 C CA . PHE B 1 191 ? 20.406 -5.078 -1.193 1 80.44 191 PHE B CA 1
ATOM 3408 C C . PHE B 1 191 ? 20.359 -5.523 0.264 1 80.44 191 PHE B C 1
ATOM 3410 O O . PHE B 1 191 ? 20.016 -4.734 1.146 1 80.44 191 PHE B O 1
ATOM 3417 N N . PHE B 1 192 ? 20.484 -6.77 0.466 1 88.56 192 PHE B N 1
ATOM 3418 C CA . PHE B 1 192 ? 20.469 -7.316 1.817 1 88.56 192 PHE B CA 1
ATOM 3419 C C . PHE B 1 192 ? 21.844 -7.844 2.203 1 88.56 192 PHE B C 1
ATOM 3421 O O . PHE B 1 192 ? 22.547 -8.445 1.381 1 88.56 192 PHE B O 1
ATOM 3428 N N . ILE B 1 193 ? 22.188 -7.516 3.391 1 90.19 193 ILE B N 1
ATOM 3429 C CA . ILE B 1 193 ? 23.422 -8.062 3.938 1 90.19 193 ILE B CA 1
ATOM 3430 C C . ILE B 1 193 ? 23.094 -8.961 5.137 1 90.19 193 ILE B C 1
ATOM 3432 O O . ILE B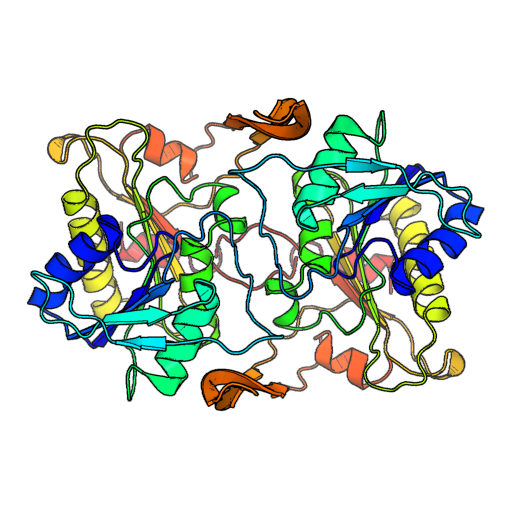 1 193 ? 22.141 -8.711 5.867 1 90.19 193 ILE B O 1
ATOM 3436 N N . GLU B 1 194 ? 23.938 -9.969 5.227 1 91.69 194 GLU B N 1
ATOM 3437 C CA . GLU B 1 194 ? 23.781 -10.867 6.367 1 91.69 194 GLU B CA 1
ATOM 3438 C C . GLU B 1 194 ? 24.609 -10.398 7.559 1 91.69 194 GLU B C 1
ATOM 3440 O O . GLU B 1 194 ? 25.797 -10.078 7.406 1 91.69 194 GLU B O 1
ATOM 3445 N N . LYS B 1 195 ? 23.922 -10.188 8.68 1 90.62 195 LYS B N 1
ATOM 3446 C CA . LYS B 1 195 ? 24.594 -9.805 9.914 1 90.62 195 LYS B CA 1
ATOM 3447 C C . LYS B 1 195 ? 24.141 -10.664 11.086 1 90.62 195 LYS B C 1
ATOM 3449 O O . LYS B 1 195 ? 23.109 -11.336 11 1 90.62 195 LYS B O 1
ATOM 3454 N N . LYS B 1 196 ? 25.016 -10.805 12.023 1 88.75 196 LYS B N 1
ATOM 3455 C CA . LYS B 1 196 ? 24.656 -11.477 13.266 1 88.75 196 LYS B CA 1
ATOM 3456 C C . LYS B 1 196 ? 24.203 -10.469 14.328 1 88.75 196 LYS B C 1
ATOM 3458 O O . LYS B 1 196 ? 24.766 -9.383 14.43 1 88.75 196 LYS B O 1
ATOM 3463 N N . ASP B 1 197 ? 23.125 -10.891 15.031 1 83.94 197 ASP B N 1
ATOM 3464 C CA . ASP B 1 197 ? 22.688 -10.008 16.109 1 83.94 197 ASP B CA 1
ATOM 3465 C C . ASP B 1 197 ? 23.484 -10.258 17.375 1 83.94 197 ASP B C 1
ATOM 3467 O O . ASP B 1 197 ? 24.5 -10.953 17.359 1 83.94 197 ASP B O 1
ATOM 3471 N N . GLU B 1 198 ? 23.125 -9.555 18.391 1 84.31 198 GLU B N 1
ATOM 3472 C CA . GLU B 1 198 ? 23.859 -9.633 19.656 1 84.31 198 GLU B CA 1
ATOM 3473 C C . GLU B 1 198 ? 23.859 -11.062 20.203 1 84.31 198 GLU B C 1
ATOM 3475 O O . GLU B 1 198 ? 24.781 -11.445 20.922 1 84.31 198 GLU B O 1
ATOM 3480 N N . ASN B 1 199 ? 22.859 -11.859 19.844 1 87.75 199 ASN B N 1
ATOM 3481 C CA . ASN B 1 199 ? 22.75 -13.25 20.281 1 87.75 199 ASN B CA 1
ATOM 3482 C C . ASN B 1 199 ? 23.328 -14.211 19.234 1 87.75 199 ASN B C 1
ATOM 3484 O O . ASN B 1 199 ? 23.062 -15.414 19.297 1 87.75 199 ASN B O 1
ATOM 3488 N N . ASN B 1 200 ? 23.922 -13.703 18.234 1 86.25 200 ASN B N 1
ATOM 3489 C CA . ASN B 1 200 ? 24.609 -14.461 17.203 1 86.25 200 ASN B CA 1
ATOM 3490 C C . ASN B 1 200 ? 23.625 -15.102 16.219 1 86.25 200 ASN B C 1
ATOM 3492 O O . ASN B 1 200 ? 23.969 -16.078 15.555 1 86.25 200 ASN B O 1
ATOM 3496 N N . ASN B 1 201 ? 22.453 -14.555 16.266 1 86.44 201 ASN B N 1
ATOM 3497 C CA . ASN B 1 201 ? 21.5 -15.023 15.266 1 86.44 201 ASN B CA 1
ATOM 3498 C C . ASN B 1 201 ? 21.688 -14.32 13.93 1 86.44 201 ASN B C 1
ATOM 3500 O O . ASN B 1 201 ? 21.859 -13.094 13.883 1 86.44 201 ASN B O 1
ATOM 3504 N N . LYS B 1 202 ? 21.719 -15.125 12.953 1 88.56 202 LYS B N 1
ATOM 3505 C CA . LYS B 1 202 ? 21.922 -14.578 11.609 1 88.56 202 LYS B CA 1
ATOM 3506 C C . LYS B 1 202 ? 20.625 -13.984 11.07 1 88.56 202 LYS B C 1
ATOM 3508 O O . LYS B 1 202 ? 19.547 -14.539 11.273 1 88.56 202 LYS B O 1
ATOM 3513 N N . GLY B 1 203 ? 20.766 -12.797 10.531 1 91.75 203 GLY B N 1
ATOM 3514 C CA . GLY B 1 203 ? 19.641 -12.148 9.883 1 91.75 203 GLY B CA 1
ATOM 3515 C C . GLY B 1 203 ? 20.047 -11.273 8.711 1 91.75 203 GLY B C 1
ATOM 3516 O O . GLY B 1 203 ? 21.203 -10.875 8.602 1 91.75 203 GLY B O 1
ATOM 3517 N N . PHE B 1 204 ? 19.094 -11.156 7.824 1 92.44 204 PHE B N 1
ATOM 3518 C CA . PHE B 1 204 ? 19.312 -10.266 6.695 1 92.44 204 PHE B CA 1
ATOM 3519 C C . PHE B 1 204 ? 18.828 -8.852 7.02 1 92.44 204 PHE B C 1
ATOM 3521 O O . PHE B 1 204 ? 17.734 -8.672 7.551 1 92.44 204 PHE B O 1
ATOM 3528 N N . TYR B 1 205 ? 19.688 -7.895 6.73 1 90.06 205 TYR B N 1
ATOM 3529 C CA . TYR B 1 205 ? 19.359 -6.488 6.941 1 90.06 205 TYR B CA 1
ATOM 3530 C C . TYR B 1 205 ? 19.375 -5.723 5.621 1 90.06 205 TYR B C 1
ATOM 3532 O O . TYR B 1 205 ? 20.281 -5.898 4.801 1 90.06 205 TYR B O 1
ATOM 3540 N N . GLN B 1 206 ? 18.359 -4.98 5.477 1 86.12 206 GLN B N 1
ATOM 3541 C CA . GLN B 1 206 ? 18.281 -4.18 4.258 1 86.12 206 GLN B CA 1
ATOM 3542 C C . GLN B 1 206 ? 19.281 -3.023 4.301 1 86.12 206 GLN B C 1
ATOM 3544 O O . GLN B 1 206 ? 19.438 -2.363 5.328 1 86.12 206 GLN B O 1
ATOM 3549 N N . GLU B 1 207 ? 20.062 -2.959 3.182 1 81.12 207 GLU B N 1
ATOM 3550 C CA . GLU B 1 207 ? 20.938 -1.825 2.936 1 81.12 207 GLU B CA 1
ATOM 3551 C C . GLU B 1 207 ? 20.688 -1.212 1.562 1 81.12 207 GLU B C 1
ATOM 3553 O O . GLU B 1 207 ? 20.094 -1.851 0.693 1 81.12 207 GLU B O 1
ATOM 3558 N N . GLY B 1 208 ? 20.828 0 1.475 1 72.5 208 GLY B N 1
ATOM 3559 C CA . GLY B 1 208 ? 20.641 0.536 0.135 1 72.5 208 GLY B CA 1
ATOM 3560 C C . GLY B 1 208 ? 20.953 2.018 0.038 1 72.5 208 GLY B C 1
ATOM 3561 O O . GLY B 1 208 ? 21.188 2.676 1.053 1 72.5 208 GLY B O 1
ATOM 3562 N N . LYS B 1 209 ? 21.469 2.164 -1.132 1 64.94 209 LYS B N 1
ATOM 3563 C CA . LYS B 1 209 ? 21.719 3.561 -1.468 1 64.94 209 LYS B CA 1
ATOM 3564 C C . LYS B 1 209 ? 20.688 4.094 -2.453 1 64.94 209 LYS B C 1
ATOM 3566 O O . LYS B 1 209 ? 20.203 3.352 -3.307 1 64.94 209 LYS B O 1
ATOM 3571 N N . LEU B 1 210 ? 20.125 5.141 -2.068 1 60.28 210 LEU B N 1
ATOM 3572 C CA . LEU B 1 210 ? 19.234 5.828 -3.012 1 60.28 210 LEU B CA 1
ATOM 3573 C C . LEU B 1 210 ? 19.938 6.016 -4.359 1 60.28 210 LEU B C 1
ATOM 3575 O O . LEU B 1 210 ? 21.031 6.57 -4.426 1 60.28 210 LEU B O 1
ATOM 3579 N N . THR B 1 211 ? 19.609 4.934 -5.16 1 58.88 211 THR B N 1
ATOM 3580 C CA . THR B 1 211 ? 20.031 5.168 -6.535 1 58.88 211 THR B CA 1
ATOM 3581 C C . THR B 1 211 ? 18.859 5.645 -7.387 1 58.88 211 THR B C 1
ATOM 3583 O O . THR B 1 211 ? 17.703 5.395 -7.055 1 58.88 211 THR B O 1
ATOM 3586 N N . GLY B 1 212 ? 18.984 6.82 -7.957 1 61.16 212 GLY B N 1
ATOM 3587 C CA . GLY B 1 212 ? 17.875 7.305 -8.766 1 61.16 212 GLY B CA 1
ATOM 3588 C C . GLY B 1 212 ? 18.234 8.523 -9.602 1 61.16 212 GLY B C 1
ATOM 3589 O O . GLY B 1 212 ? 19.219 9.211 -9.32 1 61.16 212 GLY B O 1
ATOM 3590 N N . TYR B 1 213 ? 17.375 8.391 -10.727 1 63.69 213 TYR B N 1
ATOM 3591 C CA . TYR B 1 213 ? 17.656 9.297 -11.836 1 63.69 213 TYR B CA 1
ATOM 3592 C C . TYR B 1 213 ? 17.188 10.711 -11.516 1 63.69 213 TYR B C 1
ATOM 3594 O O . TYR B 1 213 ? 16.172 10.898 -10.836 1 63.69 213 TYR B O 1
ATOM 3602 N N . ASP B 1 214 ? 17.969 11.602 -11.328 1 77.75 214 ASP B N 1
ATOM 3603 C CA . ASP B 1 214 ? 17.766 13.047 -11.312 1 77.75 214 ASP B CA 1
ATOM 3604 C C . ASP B 1 214 ? 17 13.508 -12.555 1 77.75 214 ASP B C 1
ATOM 3606 O O . ASP B 1 214 ? 17.547 14.18 -13.422 1 77.75 214 ASP B O 1
ATOM 3610 N N . ILE B 1 215 ? 15.609 13.047 -12.555 1 88.75 215 ILE B N 1
ATOM 3611 C CA . ILE B 1 215 ? 14.766 13.383 -13.695 1 88.75 215 ILE B CA 1
ATOM 3612 C C . ILE B 1 215 ? 13.938 14.625 -13.383 1 88.75 215 ILE B C 1
ATOM 3614 O O . ILE B 1 215 ? 13.156 14.625 -12.43 1 88.75 215 ILE B O 1
ATOM 3618 N N . GLU B 1 216 ? 14.102 15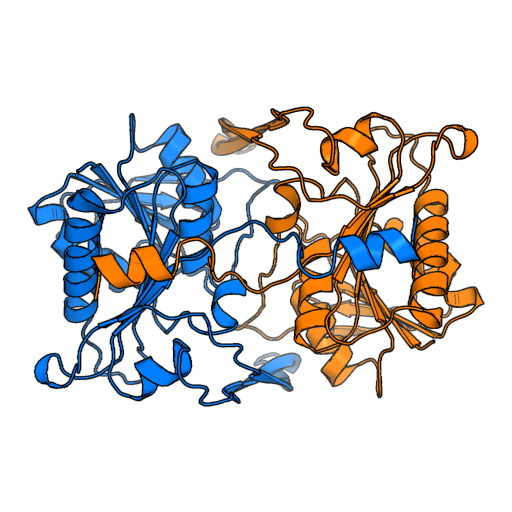.586 -14.203 1 93.81 216 GLU B N 1
ATOM 3619 C CA . GLU B 1 216 ? 13.344 16.828 -14.016 1 93.81 216 GLU B CA 1
ATOM 3620 C C . GLU B 1 216 ? 11.836 16.547 -14.023 1 93.81 216 GLU B C 1
ATOM 3622 O O . GLU B 1 216 ? 11.352 15.742 -14.812 1 93.81 216 GLU B O 1
ATOM 362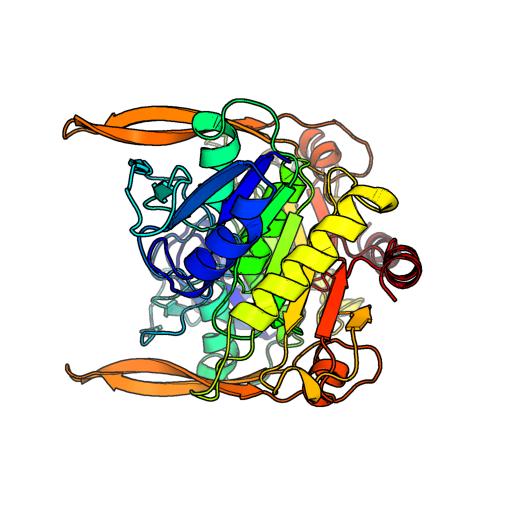7 N N . GLY B 1 217 ? 11.172 17.234 -13.148 1 95.69 217 GLY B N 1
ATOM 3628 C CA . GLY B 1 217 ? 9.727 17.062 -13.062 1 95.69 217 GLY B CA 1
ATOM 3629 C C . GLY B 1 217 ? 9.305 16.109 -11.953 1 95.69 217 GLY B C 1
ATOM 3630 O O . GLY B 1 217 ? 8.109 15.914 -11.727 1 95.69 217 GLY B O 1
ATOM 3631 N N . THR B 1 218 ? 10.312 15.562 -11.289 1 95.5 218 THR B N 1
ATOM 3632 C CA . THR B 1 218 ? 10.008 14.625 -10.211 1 95.5 218 THR B CA 1
ATOM 3633 C C . THR B 1 218 ? 10.273 15.258 -8.852 1 95.5 218 THR B C 1
ATOM 3635 O O . THR B 1 218 ? 11 16.25 -8.758 1 95.5 218 THR B O 1
ATOM 3638 N N . ASP B 1 219 ? 9.672 14.711 -7.84 1 95.81 219 ASP B N 1
ATOM 3639 C CA . ASP B 1 219 ? 9.867 15.203 -6.48 1 95.81 219 ASP B CA 1
ATOM 3640 C C . ASP B 1 219 ? 11.328 15.07 -6.047 1 95.81 219 ASP B C 1
ATOM 3642 O O . ASP B 1 219 ? 11.883 15.984 -5.441 1 95.81 219 ASP B O 1
ATOM 3646 N N . LEU B 1 220 ? 11.938 13.969 -6.414 1 92.06 220 LEU B N 1
ATOM 3647 C CA . LEU B 1 220 ? 13.344 13.773 -6.086 1 92.06 220 LEU B CA 1
ATOM 3648 C C . LEU B 1 220 ? 14.203 14.883 -6.684 1 92.06 220 LEU B C 1
ATOM 3650 O O . LEU B 1 220 ? 15.102 15.406 -6.016 1 92.06 220 LEU B O 1
ATOM 3654 N N . TYR B 1 221 ? 13.945 15.227 -7.902 1 94.69 221 TYR B N 1
ATOM 3655 C CA . TYR B 1 221 ? 14.688 16.266 -8.609 1 94.69 221 TYR B CA 1
ATOM 3656 C C . TYR B 1 221 ? 14.586 17.609 -7.887 1 94.69 221 TYR B C 1
ATOM 3658 O O . TYR B 1 221 ? 15.594 18.266 -7.637 1 94.69 221 TYR B O 1
ATOM 3666 N N . TYR B 1 222 ? 13.438 17.984 -7.504 1 96.31 222 TYR B N 1
ATOM 3667 C CA . TYR B 1 222 ? 13.18 19.328 -6.977 1 96.31 222 TYR B CA 1
ATOM 3668 C C . TYR B 1 222 ? 13.625 19.422 -5.52 1 96.31 222 TYR B C 1
ATOM 3670 O O . TYR B 1 222 ? 14.195 20.438 -5.109 1 96.31 222 TYR B O 1
ATOM 3678 N N . VAL B 1 223 ? 13.398 18.422 -4.715 1 94.62 223 VAL B N 1
ATOM 3679 C CA . VAL B 1 223 ? 13.766 18.516 -3.305 1 94.62 223 VAL B CA 1
ATOM 3680 C C . VAL B 1 223 ? 15.281 18.625 -3.17 1 94.62 223 VAL B C 1
ATOM 3682 O O . VAL B 1 223 ? 15.781 19.312 -2.277 1 94.62 223 VAL B O 1
ATOM 3685 N N . LYS B 1 224 ? 15.953 17.984 -4.059 1 92.12 224 LYS B N 1
ATOM 3686 C CA . LYS B 1 224 ? 17.406 18.031 -4.043 1 92.12 224 LYS B CA 1
ATOM 3687 C C . LYS B 1 224 ? 17.922 19.438 -4.379 1 92.12 224 LYS B C 1
ATOM 3689 O O . LYS B 1 224 ? 19.078 19.766 -4.117 1 92.12 224 LYS B O 1
ATOM 3694 N N . ARG B 1 225 ? 17.078 20.203 -4.938 1 95.12 225 ARG B N 1
ATOM 3695 C CA . ARG B 1 225 ? 17.469 21.516 -5.402 1 95.12 225 ARG B CA 1
ATOM 3696 C C . ARG B 1 225 ? 16.844 22.609 -4.539 1 95.12 225 ARG B C 1
ATOM 3698 O O . ARG B 1 225 ? 16.766 23.781 -4.949 1 95.12 225 ARG B O 1
ATOM 3705 N N . GLY B 1 226 ? 16.281 22.234 -3.43 1 96.69 226 GLY B N 1
ATOM 3706 C CA . GLY B 1 226 ? 15.859 23.203 -2.436 1 96.69 226 GLY B CA 1
ATOM 3707 C C . GLY B 1 226 ? 14.414 23.625 -2.596 1 96.69 226 GLY B C 1
ATOM 3708 O O . GLY B 1 226 ? 14 24.641 -2.039 1 96.69 226 GLY B O 1
ATOM 3709 N N . PHE B 1 227 ? 13.703 22.859 -3.371 1 98.19 227 PHE B N 1
ATOM 3710 C CA . PHE B 1 227 ? 12.289 23.172 -3.527 1 98.19 227 PHE B CA 1
ATOM 3711 C C . PHE B 1 227 ? 11.438 22.328 -2.588 1 98.19 227 PHE B C 1
ATOM 3713 O O . PHE B 1 227 ? 11.758 21.156 -2.34 1 98.19 227 PHE B O 1
ATOM 3720 N N . VAL B 1 228 ? 10.383 22.906 -2.053 1 98.62 228 VAL B N 1
ATOM 3721 C CA . VAL B 1 228 ? 9.281 22.125 -1.486 1 98.62 228 VAL B CA 1
ATOM 3722 C C . VAL B 1 228 ? 8.5 21.453 -2.605 1 98.62 228 VAL B C 1
ATOM 3724 O O . VAL B 1 228 ? 8.258 22.047 -3.656 1 98.62 228 VAL B O 1
ATOM 3727 N N . THR B 1 229 ? 8.172 20.188 -2.402 1 98.5 229 THR B N 1
ATOM 3728 C CA . THR B 1 229 ? 7.453 19.5 -3.471 1 98.5 229 THR B CA 1
ATOM 3729 C C . THR B 1 229 ? 6.047 19.109 -3.02 1 98.5 229 THR B C 1
ATOM 3731 O O . THR B 1 229 ? 5.836 18.766 -1.856 1 98.5 229 THR B O 1
ATOM 3734 N N . LEU B 1 230 ? 5.074 19.266 -3.928 1 98.62 230 LEU B N 1
ATOM 3735 C CA . LEU B 1 230 ? 3.682 18.844 -3.76 1 98.62 230 LEU B CA 1
ATOM 3736 C C . LEU B 1 230 ? 3.246 17.922 -4.895 1 98.62 230 LEU B C 1
ATOM 3738 O O . LEU B 1 230 ? 3.262 18.328 -6.062 1 98.62 230 LEU B O 1
ATOM 3742 N N . THR B 1 231 ? 2.873 16.719 -4.547 1 98.31 231 THR B N 1
ATOM 3743 C CA . THR B 1 231 ? 2.475 15.734 -5.543 1 98.31 231 THR B CA 1
ATOM 3744 C C . THR B 1 231 ? 1.056 15.242 -5.277 1 98.31 231 THR B C 1
ATOM 3746 O O . THR B 1 231 ? 0.774 14.695 -4.207 1 98.31 231 THR B O 1
ATOM 3749 N N . PRO B 1 232 ? 0.08 15.453 -6.211 1 97.88 232 PRO B N 1
ATOM 3750 C CA . PRO B 1 232 ? -1.21 14.781 -6.051 1 97.88 232 PRO B CA 1
ATOM 3751 C C . PRO B 1 232 ? -1.119 13.273 -6.27 1 97.88 232 PRO B C 1
ATOM 3753 O O . PRO B 1 232 ? -0.466 12.82 -7.211 1 97.88 232 PRO B O 1
ATOM 3756 N N . LEU B 1 233 ? -1.766 12.531 -5.379 1 97.88 233 LEU B N 1
ATOM 3757 C CA . LEU B 1 233 ? -1.7 11.078 -5.434 1 97.88 233 LEU B CA 1
ATOM 3758 C C . LEU B 1 233 ? -3.086 10.477 -5.656 1 97.88 233 LEU B C 1
ATOM 3760 O O . LEU B 1 233 ? -4.094 11.18 -5.559 1 97.88 233 LEU B O 1
ATOM 3764 N N . HIS B 1 234 ? -3.125 9.258 -6.082 1 95.69 234 HIS B N 1
ATOM 3765 C CA . HIS B 1 234 ? -4.344 8.461 -6.164 1 95.69 234 HIS B CA 1
ATOM 3766 C C . HIS B 1 234 ? -4.102 7.039 -5.656 1 95.69 234 HIS B C 1
ATOM 3768 O O . HIS B 1 234 ? -2.977 6.684 -5.301 1 95.69 234 HIS B O 1
ATOM 3774 N N . TYR B 1 235 ? -5.246 6.254 -5.547 1 94.94 235 TYR B N 1
ATOM 3775 C CA . TYR B 1 235 ? -5.121 4.891 -5.035 1 94.94 235 TYR B CA 1
ATOM 3776 C C . TYR B 1 235 ? -5.746 3.889 -5.996 1 94.94 235 TYR B C 1
ATOM 3778 O O . TYR B 1 235 ? -5.957 2.727 -5.641 1 94.94 235 TYR B O 1
ATOM 3786 N N . ASP B 1 236 ? -6.113 4.285 -7.188 1 95 236 ASP B N 1
ATOM 3787 C CA . ASP B 1 236 ? -6.52 3.363 -8.242 1 95 236 ASP B CA 1
ATOM 3788 C C . ASP B 1 236 ? -5.309 2.67 -8.867 1 95 236 ASP B C 1
ATOM 3790 O O . ASP B 1 236 ? -4.559 3.287 -9.625 1 95 236 ASP B O 1
ATOM 3794 N N . LEU B 1 237 ? -5.215 1.355 -8.68 1 96.44 237 LEU B N 1
ATOM 3795 C CA . LEU B 1 237 ? -3.994 0.667 -9.094 1 96.44 237 LEU B CA 1
ATOM 3796 C C . LEU B 1 237 ? -4.164 0.027 -10.469 1 96.44 237 LEU B C 1
ATOM 3798 O O . LEU B 1 237 ? -3.26 -0.648 -10.961 1 96.44 237 LEU B O 1
ATOM 3802 N N . THR B 1 238 ? -5.301 0.249 -11.094 1 97.44 238 THR B N 1
ATOM 3803 C CA . THR B 1 238 ? -5.473 -0.273 -12.445 1 97.44 238 THR B CA 1
ATOM 3804 C C . THR B 1 238 ? -4.477 0.372 -13.406 1 97.44 238 THR B C 1
ATOM 3806 O O . THR B 1 238 ? -4.297 1.591 -13.391 1 97.44 238 THR B O 1
ATOM 3809 N N . ASN B 1 239 ? -3.818 -0.467 -14.141 1 97 239 ASN B N 1
ATOM 3810 C CA . ASN B 1 239 ? -2.98 0.045 -15.219 1 97 239 ASN B CA 1
ATOM 3811 C C . ASN B 1 239 ? -3.779 0.235 -16.5 1 97 239 ASN B C 1
ATOM 3813 O O . ASN B 1 239 ? -3.791 -0.644 -17.375 1 97 239 ASN B O 1
ATOM 3817 N N . TYR B 1 240 ? -4.309 1.398 -16.641 1 96.5 240 TYR B N 1
ATOM 3818 C CA . TYR B 1 240 ? -5.168 1.676 -17.781 1 96.5 240 TYR B CA 1
ATOM 3819 C C . TYR B 1 240 ? -4.363 1.732 -19.062 1 96.5 240 TYR B C 1
ATOM 3821 O O . TYR B 1 240 ? -4.902 1.519 -20.156 1 96.5 240 TYR B O 1
ATOM 3829 N N . GLU B 1 241 ? -3.098 1.995 -18.938 1 94.31 241 GLU B N 1
ATOM 3830 C CA . GLU B 1 241 ? -2.238 2.139 -20.109 1 94.31 241 GLU B CA 1
ATOM 3831 C C . GLU B 1 241 ? -2.139 0.829 -20.875 1 94.31 241 GLU B C 1
ATOM 3833 O O . GLU B 1 241 ? -2.023 0.834 -22.109 1 94.31 241 GLU B O 1
ATOM 3838 N N . ILE B 1 242 ? -2.199 -0.29 -20.125 1 95.69 242 ILE B N 1
ATOM 3839 C CA . ILE B 1 242 ? -1.972 -1.56 -20.812 1 95.69 242 ILE B CA 1
ATOM 3840 C C . ILE B 1 242 ? -3.238 -2.41 -20.75 1 95.69 242 ILE B C 1
ATOM 3842 O O . ILE B 1 242 ? -3.244 -3.557 -21.203 1 95.69 242 ILE B O 1
ATOM 3846 N N . LEU B 1 243 ? -4.281 -1.924 -20.25 1 97.06 243 LEU B N 1
ATOM 3847 C CA . LEU B 1 243 ? -5.512 -2.67 -20.016 1 97.06 243 LEU B CA 1
ATOM 3848 C C . LEU B 1 243 ? -6.027 -3.283 -21.312 1 97.06 243 LEU B C 1
ATOM 3850 O O . LEU B 1 243 ? -6.328 -4.48 -21.359 1 97.06 243 LEU B O 1
ATOM 3854 N N . ASN B 1 244 ? -6.09 -2.5 -22.375 1 96.81 244 ASN B N 1
ATOM 3855 C CA . ASN B 1 244 ? -6.602 -2.986 -23.656 1 96.81 244 ASN B CA 1
ATOM 3856 C C . ASN B 1 244 ? -5.672 -4.023 -24.266 1 96.81 244 ASN B C 1
ATOM 3858 O O . ASN B 1 244 ? -6.129 -5 -24.859 1 96.81 244 ASN B O 1
ATOM 3862 N N . LYS B 1 245 ? -4.398 -3.748 -24.141 1 95.62 245 LYS B N 1
ATOM 3863 C CA . LYS B 1 245 ? -3.441 -4.73 -24.625 1 95.62 245 LYS B CA 1
ATOM 3864 C C . LYS B 1 245 ? -3.613 -6.074 -23.922 1 95.62 245 LYS B C 1
ATOM 3866 O O . LYS B 1 245 ? -3.604 -7.125 -24.562 1 95.62 245 LYS B O 1
ATOM 3871 N N . VAL B 1 246 ? -3.773 -6.016 -22.625 1 96.88 246 VAL B N 1
ATOM 3872 C CA . VAL B 1 246 ? -3.973 -7.23 -21.844 1 96.88 246 VAL B CA 1
ATOM 3873 C C . VAL B 1 246 ? -5.273 -7.91 -22.266 1 96.88 246 VAL B C 1
ATOM 3875 O O . VAL B 1 246 ? -5.32 -9.133 -22.406 1 96.88 246 VAL B O 1
ATOM 3878 N N . LYS B 1 247 ? -6.277 -7.141 -22.484 1 97.12 247 LYS B N 1
ATOM 3879 C CA . LYS B 1 247 ? -7.562 -7.672 -22.938 1 97.12 247 LYS B CA 1
ATOM 3880 C C . LYS B 1 247 ? -7.414 -8.43 -24.25 1 97.12 247 LYS B C 1
ATOM 3882 O O . LYS B 1 247 ? -7.902 -9.555 -24.375 1 97.12 247 LYS B O 1
ATOM 3887 N N . ASN B 1 248 ? -6.684 -7.926 -25.156 1 96.31 248 ASN B N 1
ATOM 3888 C CA . ASN B 1 248 ? -6.496 -8.523 -26.469 1 96.31 248 ASN B CA 1
ATOM 3889 C C . ASN B 1 248 ? -5.695 -9.82 -26.391 1 96.31 248 ASN B C 1
ATOM 3891 O O . ASN B 1 248 ? -5.895 -10.727 -27.203 1 96.31 248 ASN B O 1
ATOM 3895 N N . ILE B 1 249 ? -4.895 -9.906 -25.438 1 95.88 249 ILE B N 1
ATOM 3896 C CA . ILE B 1 249 ? -4.012 -11.062 -25.312 1 95.88 249 ILE B CA 1
ATOM 3897 C C . ILE B 1 249 ? -4.734 -12.195 -24.594 1 95.88 249 ILE B C 1
ATOM 3899 O O . ILE B 1 249 ? -4.59 -13.359 -24.953 1 95.88 249 ILE B O 1
ATOM 3903 N N . PHE B 1 250 ? -5.547 -11.82 -23.594 1 95.69 250 PHE B N 1
ATOM 3904 C CA . PHE B 1 250 ? -5.992 -12.859 -22.672 1 95.69 250 PHE B CA 1
ATOM 3905 C C . PHE B 1 250 ? -7.465 -13.188 -22.891 1 95.69 250 PHE B C 1
ATOM 3907 O O . PHE B 1 250 ? -7.961 -14.195 -22.391 1 95.69 250 PHE B O 1
ATOM 3914 N N . GLU B 1 251 ? -8.156 -12.297 -23.516 1 92.94 251 GLU B N 1
ATOM 3915 C CA . GLU B 1 251 ? -9.547 -12.586 -23.828 1 92.94 251 GLU B CA 1
ATOM 3916 C C . GLU B 1 251 ? -9.711 -13.047 -25.266 1 92.94 251 GLU B C 1
ATOM 3918 O O . GLU B 1 251 ? -8.992 -12.578 -26.156 1 92.94 251 GLU B O 1
#

InterPro domains:
  IPR002828 Survival protein SurE-like phosphatase/nucleotidase [PF01975] (4-189)
  IPR002828 Survival protein SurE-like phosphatase/nucleotidase [TIGR00087] (1-238)
  IPR030048 Survival protein SurE [MF_00060] (1-251)
  IPR030048 Survival protein SurE [PTHR30457] (3-239)
  IPR036523 SurE-like phosphatase/nucleotidase superfamily [G3DSA:3.40.1210.10] (1-251)
  IPR036523 SurE-like phosphatase/nucleotidase superfamily [SSF64167] (1-250)